Protein AF-A0A0S7BKM4-F1 (afdb_monomer_lite)

Sequence (472 aa):
MKNPSSGETRRILIASANPLYGRGLEKLLAKQTGGQRLEIRITTATQTTLDLLEEWKPDLVILDYDDQSIDRTRFLNQFISGERPMQVMLVSLTASGAAVVYDRRALSPDQAQDWLHIPAASAPQPTKAGPRRSENMKHFVIVAGFVAVLTVLVDFTLRRVGLLPIEASTQAVIIDRLFNDHFLMISFLFSLITVFLVYSLIVFRQRGKEKIAGKFFKSSNKLEVAWTILPLAAVIYFSYIGSLSLAETRKVDPQALEVKVTGRQWSWTFEYPEYGITSDTLQLPVDRQVLLKLTSQDVIHSFWVPEFRVKQDLLPGENLVKELRITPTVIGTYKVRCAELCGTLHAYMESPVVVVSQADFQAWVDEQVKLLNADPVTRGKELVKQNGCTACHSVDGSRLVGPTWKGLFDSQRVLTDGTTVTADEVYLKNSILKPNVQVVEGYPAGVMPQTYLGTLSDKDIADIIAFIKTLQ

pLDDT: mean 86.41, std 15.0, range [33.72, 98.81]

InterPro domains:
  IPR001505 Copper centre Cu(A) [PS00078] (299-349)
  IPR002429 Cytochrome c oxidase subunit II-like C-terminal [PF00116] (281-355)
  IPR002429 Cytochrome c oxidase subunit II-like C-terminal [PS50857] (254-367)
  IPR008972 Cupredoxin [G3DSA:2.60.40.420] (251-372)
  IPR008972 Cupredoxin [SSF49503] (251-412)
  IPR009056 Cytochrome c-like domain [PF00034] (377-471)
  IPR009056 Cytochrome c-like domain [PS51007] (375-472)
  IPR011006 CheY-like superfamily [SSF52172] (6-99)
  IPR011759 Cytochrome C oxidase subunit II, transmembrane domain [PF02790] (167-237)
  IPR011759 Cytochrome C oxidase subunit II, transmembrane domain [PS50999] (157-253)
  IPR014222 Cytochrome c oxidase, subunit II [TIGR02866] (175-365)
  IPR036257 Cytochrome C oxidase subunit II, transmembrane domain superfamily [G3DSA:1.10.287.90] (165-248)
  IPR036257 Cytochrome C oxidase subunit II, transmembrane domain superfamily [SSF81464] (167-243)
  IPR036909 Cytochrome c-like domain superfamily [G3DSA:1.10.760.10] (374-471)
  IPR036909 Cytochrome c-like domain superfamily [SSF46626] (377-471)
  IPR045187 Cytochrome c/quinol oxidase subunit II [PTHR22888] (165-370)

Secondary structure (DSSP, 8-state):
-PPPPTTPPEEEEEE-S-HHHHHHHHHHHHH--SS--EEEEEE-SHHHHHHHHHHT--SEEEEETT-SSS-HHHHHHHHHH--S--EEEEE-SSS-S-PEEEETTT--TTTTTSGGG--GGGSPPP-----THHHHHHHHHHHHHHHHHHHHHHHHHHHHHT-S----BHHHHHHHHHHHHHHHHHHHHHHHHHHHHHHHHHHS---SSS-PPPPP----HHHHHHHHHHHHHHHHHHHHHHHHHHHHHTPPPTTPEEEEEEEETTEEEEEETTTTEEESSEEEETTS-EEEEEEESSS-EEEE-GGG--EEEE-BSGGG-EEEEE-B-S-EEEEEEE-S--STTGGG-EEEEEEE-HHHHHHHHHHHHHHHTS-HHHHHHHHHHHTTHHHHS-SSS---SS---TT-TT-EEEBTTS-EEE--HHHHHHHHHSTTSSPBTTS-TT-S-STTTTTS-HHHHHHHHHHHHT--

Foldseek 3Di:
DPDDDLPDEAEEEEEALPPCVLVVVVVVVVVPCPRHHYDYYYHDAQVVSLVCCPPVVGQEYEYAQVDPRHPLLVNVVSLQPDDDWHKYWYDYPVDPDDTDIDISVPADPVCSVCVVPDPPVPPDDDDPPPPPVVVVVVVVVVLVVQLVVQLVVQLVCVVVVCPADAQWFPLSVLVVVLVSVVSSVVSNVVSNVVSVVVCCCVVVDDDDDDDDDDDDDDDDVVVVVVVVVVVVVVVVVSVVSVVVSVVVQPDDDPQAQEWEWEADVAAIWIARPVLRFIASEAEAEAQGKHKYFAAYCDAKWKWDFRSQVDIDIHHHDPVGTDIGITHTHDFDKTKIATPDPDDDCNRVRIGIYGYDHPVVSVVVSVVRSVQVVDDLQSLLVVLCVRVVVCQAEPLPQDHGLAGHLAVQAQDWFQFPVRDIDGSHLVVQVCCQQPVQPGHGPPHDHPPDDNSCNVVADPSNSSSNVVNSVVSD

Radius of gyration: 44.6 Å; chains: 1; bounding box: 109×52×101 Å

Structure (mmCIF, N/CA/C/O backbone):
data_AF-A0A0S7BKM4-F1
#
_entry.id   AF-A0A0S7BKM4-F1
#
loop_
_atom_site.group_PDB
_atom_site.id
_atom_site.type_symbol
_atom_site.label_atom_id
_atom_site.label_alt_id
_atom_site.label_comp_id
_atom_site.label_asym_id
_atom_site.label_entity_id
_atom_site.label_seq_id
_atom_site.pdbx_PDB_ins_code
_atom_site.Cartn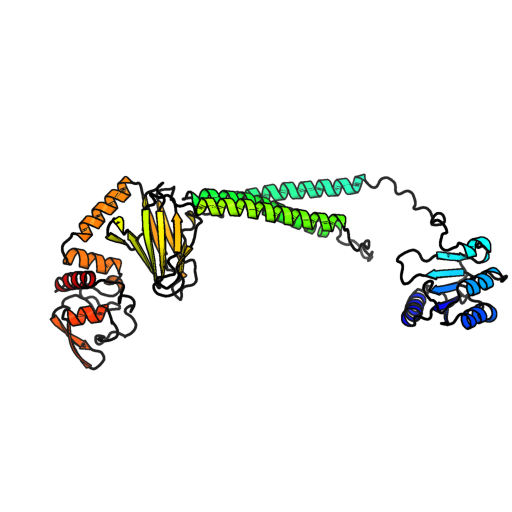_x
_atom_site.Cartn_y
_atom_site.Cartn_z
_atom_site.occupancy
_atom_site.B_iso_or_equiv
_atom_site.auth_seq_id
_atom_site.auth_comp_id
_atom_site.auth_asym_id
_atom_site.auth_atom_id
_atom_site.pdbx_PDB_model_num
ATOM 1 N N . MET A 1 1 ? 65.048 2.521 -51.883 1.00 39.75 1 MET A N 1
ATOM 2 C CA . MET A 1 1 ? 66.253 2.525 -51.023 1.00 39.75 1 MET A CA 1
ATOM 3 C C . MET A 1 1 ? 66.528 1.094 -50.579 1.00 39.75 1 MET A C 1
ATOM 5 O O . MET A 1 1 ? 65.582 0.422 -50.191 1.00 39.75 1 MET A O 1
ATOM 9 N N . LYS A 1 2 ? 67.771 0.606 -50.698 1.00 35.66 2 LYS A N 1
ATOM 10 C CA . LYS A 1 2 ? 68.195 -0.674 -50.099 1.00 35.66 2 LYS A CA 1
ATOM 11 C C . LYS A 1 2 ? 68.019 -0.575 -48.577 1.00 35.66 2 LYS A C 1
ATOM 13 O O . LYS A 1 2 ? 68.395 0.449 -48.013 1.00 35.66 2 LYS A O 1
ATOM 18 N N . ASN A 1 3 ? 67.459 -1.601 -47.931 1.00 36.47 3 ASN A N 1
ATOM 19 C CA . ASN A 1 3 ? 67.502 -1.712 -46.469 1.00 36.47 3 ASN A CA 1
ATOM 20 C C . ASN A 1 3 ? 68.974 -1.654 -46.020 1.00 36.47 3 ASN A C 1
ATOM 22 O O . ASN A 1 3 ? 69.780 -2.393 -46.595 1.00 36.47 3 ASN A O 1
ATOM 26 N N . PRO A 1 4 ? 69.345 -0.795 -45.054 1.00 41.91 4 PRO A N 1
ATOM 27 C CA . PRO A 1 4 ? 70.718 -0.735 -44.572 1.00 41.91 4 PRO A CA 1
ATOM 28 C C . PRO A 1 4 ? 71.094 -2.076 -43.933 1.00 41.91 4 PRO A C 1
ATOM 30 O O . PRO A 1 4 ? 70.310 -2.680 -43.197 1.00 41.91 4 PRO A O 1
ATOM 33 N N . SER A 1 5 ? 72.283 -2.564 -44.282 1.00 44.03 5 SER A N 1
ATOM 34 C CA . SER A 1 5 ? 72.851 -3.829 -43.823 1.00 44.03 5 SER A CA 1
ATOM 35 C C . SER A 1 5 ? 72.934 -3.887 -42.298 1.00 44.03 5 SER A C 1
ATOM 37 O O . SER A 1 5 ? 73.299 -2.909 -41.646 1.00 44.03 5 SER A O 1
ATOM 39 N N . SER A 1 6 ? 72.622 -5.052 -41.726 1.00 51.69 6 SER A N 1
ATOM 40 C CA . SER A 1 6 ? 72.753 -5.343 -40.297 1.00 51.69 6 SER A CA 1
ATOM 41 C C . SER A 1 6 ? 74.207 -5.154 -39.842 1.00 51.69 6 SER A C 1
ATOM 43 O O . SER A 1 6 ? 75.040 -6.036 -40.045 1.00 51.69 6 SER A O 1
ATOM 45 N N . GLY A 1 7 ? 74.513 -3.988 -39.269 1.00 53.69 7 GLY A N 1
ATOM 46 C CA . GLY A 1 7 ? 75.845 -3.646 -38.764 1.00 53.69 7 GLY A CA 1
ATOM 47 C C . GLY A 1 7 ? 76.115 -2.148 -38.581 1.00 53.69 7 GLY A C 1
ATOM 48 O O . GLY A 1 7 ? 76.981 -1.799 -37.785 1.00 53.69 7 GLY A O 1
ATOM 49 N N . GLU A 1 8 ? 75.380 -1.257 -39.256 1.00 61.75 8 GLU A N 1
ATOM 50 C CA . GLU A 1 8 ? 75.600 0.195 -39.136 1.00 61.75 8 GLU A CA 1
ATOM 51 C C . GLU A 1 8 ? 74.948 0.786 -37.872 1.00 61.75 8 GLU A C 1
ATOM 53 O O . GLU A 1 8 ? 73.759 0.579 -37.607 1.00 61.75 8 GLU A O 1
ATOM 58 N N . THR A 1 9 ? 75.737 1.527 -37.083 1.00 76.31 9 THR A N 1
ATOM 59 C CA . THR A 1 9 ? 75.249 2.312 -35.940 1.00 76.31 9 THR A CA 1
ATOM 60 C C . THR A 1 9 ? 74.501 3.535 -36.454 1.00 76.31 9 THR A C 1
ATOM 62 O O . THR A 1 9 ? 75.091 4.366 -37.142 1.00 76.31 9 THR A O 1
ATOM 65 N N . ARG A 1 10 ? 73.224 3.672 -36.093 1.00 82.69 10 ARG A N 1
ATOM 66 C CA . ARG A 1 10 ? 72.404 4.830 -36.464 1.00 82.69 10 ARG A CA 1
ATOM 67 C C . ARG A 1 10 ? 72.435 5.873 -35.350 1.00 82.69 10 ARG A C 1
ATOM 69 O O . ARG A 1 10 ? 72.098 5.570 -34.204 1.00 82.69 10 ARG A O 1
ATOM 76 N N . ARG A 1 11 ? 72.824 7.100 -35.685 1.00 88.69 11 ARG A N 1
ATOM 77 C CA . ARG A 1 11 ? 72.917 8.235 -34.758 1.00 88.69 11 ARG A CA 1
ATOM 78 C C . ARG A 1 11 ? 71.620 9.031 -34.769 1.00 88.69 11 ARG A C 1
ATOM 80 O O . ARG A 1 11 ? 71.180 9.485 -35.826 1.00 88.69 11 ARG A O 1
ATOM 87 N N . ILE A 1 12 ? 71.014 9.205 -33.599 1.00 88.50 12 ILE A N 1
ATOM 88 C CA . ILE A 1 12 ? 69.767 9.952 -33.420 1.00 88.50 12 ILE A CA 1
ATOM 89 C C . ILE A 1 12 ? 70.010 11.121 -32.466 1.00 88.50 12 ILE A C 1
ATOM 91 O O . ILE A 1 12 ? 70.413 10.925 -31.320 1.00 88.50 12 ILE A O 1
ATOM 95 N N . LEU A 1 13 ? 69.738 12.339 -32.925 1.00 90.12 13 LEU A N 1
ATOM 96 C CA . LEU A 1 13 ? 69.769 13.541 -32.094 1.00 90.12 13 LEU A CA 1
ATOM 97 C C . LEU A 1 13 ? 68.341 13.920 -31.699 1.00 90.12 13 LEU A C 1
ATOM 99 O O . LEU A 1 13 ? 67.496 14.092 -32.568 1.00 90.12 13 LEU A O 1
ATOM 103 N N . ILE A 1 14 ? 68.058 14.070 -30.409 1.00 89.88 14 ILE A N 1
ATOM 104 C CA . ILE A 1 14 ? 66.770 14.556 -29.906 1.00 89.88 14 ILE A CA 1
ATOM 105 C C . ILE A 1 14 ? 66.979 15.974 -29.387 1.00 89.88 14 ILE A C 1
ATOM 107 O O . ILE A 1 14 ? 67.756 16.185 -28.459 1.00 89.88 14 ILE A O 1
ATOM 111 N N . ALA A 1 15 ? 66.290 16.944 -29.972 1.00 88.56 15 ALA A N 1
ATOM 112 C CA . ALA A 1 15 ? 66.383 18.341 -29.583 1.00 88.56 15 ALA A CA 1
ATOM 113 C C . ALA A 1 15 ? 65.083 18.755 -28.880 1.00 88.56 15 ALA A C 1
ATOM 115 O O . ALA A 1 15 ? 64.031 18.833 -29.510 1.00 88.56 15 ALA A O 1
ATOM 116 N N . SER A 1 16 ? 65.156 18.917 -27.556 1.00 85.88 16 SER A N 1
ATOM 117 C CA . SER A 1 16 ? 64.032 19.244 -26.675 1.00 85.88 16 SER A CA 1
ATOM 118 C C . SER A 1 16 ? 64.532 19.653 -25.288 1.00 85.88 16 SER A C 1
ATOM 120 O O . SER A 1 16 ? 65.168 18.855 -24.599 1.00 85.88 16 SER A O 1
ATOM 122 N N . ALA A 1 17 ? 64.152 20.833 -24.813 1.00 83.12 17 ALA A N 1
ATOM 123 C CA . ALA A 1 17 ? 64.322 21.289 -23.440 1.00 83.12 17 ALA A CA 1
ATOM 124 C C . ALA A 1 17 ? 63.366 20.610 -22.453 1.00 83.12 17 ALA A C 1
ATOM 126 O O . ALA A 1 17 ? 63.614 20.661 -21.249 1.00 83.12 17 ALA A O 1
ATOM 127 N N . ASN A 1 18 ? 62.315 19.924 -22.923 1.00 82.94 18 ASN A N 1
ATOM 128 C CA . ASN A 1 18 ? 61.450 19.127 -22.058 1.00 82.94 18 ASN A CA 1
ATOM 129 C C . ASN A 1 18 ? 62.175 17.841 -21.590 1.00 82.94 18 ASN A C 1
ATOM 131 O O . ASN A 1 18 ? 62.398 16.923 -22.392 1.00 82.94 18 ASN A O 1
ATOM 135 N N . PRO A 1 19 ? 62.513 17.717 -20.289 1.00 76.31 19 PRO A N 1
ATOM 136 C CA . PRO A 1 19 ? 63.356 16.630 -19.791 1.00 76.31 19 PRO A CA 1
ATOM 137 C C . PRO A 1 19 ? 62.637 15.275 -19.756 1.00 76.31 19 PRO A C 1
ATOM 139 O O . PRO A 1 19 ? 63.287 14.226 -19.785 1.00 76.31 19 PRO A O 1
ATOM 142 N N . LEU A 1 20 ? 61.302 15.272 -19.682 1.00 81.31 20 LEU A N 1
ATOM 143 C CA . LEU A 1 20 ? 60.502 14.046 -19.670 1.00 81.31 20 LEU A CA 1
ATOM 144 C C . LEU A 1 20 ? 60.293 13.506 -21.083 1.00 81.31 20 LEU A C 1
ATOM 146 O O . LEU A 1 20 ? 60.338 12.290 -21.281 1.00 81.31 20 LEU A O 1
ATOM 150 N N . TYR A 1 21 ? 60.118 14.397 -22.060 1.00 82.25 21 TYR A N 1
ATOM 151 C CA . TYR A 1 21 ? 59.929 14.016 -23.455 1.00 82.25 21 TYR A CA 1
ATOM 152 C C . TYR A 1 21 ? 61.171 13.326 -24.030 1.00 82.25 21 TYR A C 1
ATOM 154 O O . TYR A 1 21 ? 61.076 12.187 -24.491 1.00 82.25 21 TYR A O 1
ATOM 162 N N . GLY A 1 22 ? 62.350 13.948 -23.902 1.00 79.94 22 GLY A N 1
ATOM 163 C CA . GLY A 1 22 ? 63.601 13.378 -24.415 1.00 79.94 22 GLY A CA 1
ATOM 164 C C . GLY A 1 22 ? 63.906 11.992 -23.834 1.00 79.94 22 GLY A C 1
ATOM 165 O O . GLY A 1 22 ? 64.148 11.043 -24.580 1.00 79.94 22 GLY A O 1
ATOM 166 N N . ARG A 1 23 ? 63.790 11.835 -22.507 1.00 82.00 23 ARG A N 1
ATOM 167 C CA . ARG A 1 23 ? 64.001 10.542 -21.824 1.00 82.00 23 ARG A CA 1
ATOM 168 C C . ARG A 1 23 ? 62.948 9.494 -22.192 1.00 82.00 23 ARG A C 1
ATOM 170 O O . ARG A 1 23 ? 63.247 8.301 -22.233 1.00 82.00 23 ARG A O 1
ATOM 177 N N . GLY A 1 24 ? 61.701 9.913 -22.410 1.00 82.00 24 GLY A N 1
ATOM 178 C CA . GLY A 1 24 ? 60.623 9.025 -22.846 1.00 82.00 24 GLY A CA 1
ATOM 179 C C . GLY A 1 24 ? 60.883 8.465 -24.243 1.00 82.00 24 GLY A C 1
ATOM 180 O O . GLY A 1 24 ? 60.753 7.258 -24.461 1.00 82.00 24 GLY A O 1
ATOM 181 N N . LEU A 1 25 ? 61.314 9.330 -25.161 1.00 81.00 25 LEU A N 1
ATOM 182 C CA . LEU A 1 25 ? 61.625 8.965 -26.537 1.00 81.00 25 LEU A CA 1
ATOM 183 C C . LEU A 1 25 ? 62.875 8.080 -26.628 1.00 81.00 25 LEU A C 1
ATOM 185 O O . LEU A 1 25 ? 62.854 7.070 -27.326 1.00 81.00 25 LEU A O 1
ATOM 189 N N . GLU A 1 26 ? 63.924 8.395 -25.866 1.00 82.12 26 GLU A N 1
ATOM 190 C CA . GLU A 1 26 ? 65.129 7.565 -25.746 1.00 82.12 26 GLU A CA 1
ATOM 191 C C . GLU A 1 26 ? 64.778 6.129 -25.323 1.00 82.12 26 GLU A C 1
ATOM 193 O O . GLU A 1 26 ? 65.172 5.166 -25.983 1.00 82.12 26 GLU A O 1
ATOM 198 N N . LYS A 1 27 ? 63.949 5.969 -24.280 1.00 82.62 27 LYS A N 1
ATOM 199 C CA . LYS A 1 27 ? 63.476 4.650 -23.822 1.00 82.62 27 LYS A CA 1
ATOM 200 C C . LYS A 1 27 ? 62.637 3.918 -24.870 1.00 82.62 27 LYS A C 1
ATOM 202 O O . LYS A 1 27 ? 62.689 2.689 -24.934 1.00 82.62 27 LYS A O 1
ATOM 207 N N . LEU A 1 28 ? 61.833 4.641 -25.648 1.00 81.00 28 LEU A N 1
ATOM 208 C CA . LEU A 1 28 ? 61.002 4.061 -26.704 1.00 81.00 28 LEU A CA 1
ATOM 209 C C . LEU A 1 28 ? 61.872 3.554 -27.859 1.00 81.00 28 LEU A C 1
ATOM 211 O O . LEU A 1 28 ? 61.724 2.404 -28.273 1.00 81.00 28 LEU A O 1
ATOM 215 N N . LEU A 1 29 ? 62.815 4.375 -28.321 1.00 77.31 29 LEU A N 1
ATOM 216 C CA . LEU A 1 29 ? 63.748 4.032 -29.394 1.00 77.31 29 LEU A CA 1
ATOM 217 C C . LEU A 1 29 ? 64.666 2.873 -28.990 1.00 77.31 29 LEU A C 1
ATOM 219 O O . LEU A 1 29 ? 64.857 1.945 -29.773 1.00 77.31 29 LEU A O 1
ATOM 223 N N . ALA A 1 30 ? 65.142 2.856 -27.742 1.00 71.31 30 ALA A N 1
ATOM 224 C CA . ALA A 1 30 ? 65.953 1.764 -27.206 1.00 71.31 30 ALA A CA 1
ATOM 225 C C . ALA A 1 30 ? 65.215 0.411 -27.169 1.00 71.31 30 ALA A C 1
ATOM 227 O O . ALA A 1 30 ? 65.860 -0.632 -27.234 1.00 71.31 30 ALA A O 1
ATOM 228 N N . LYS A 1 31 ? 63.875 0.404 -27.086 1.00 71.25 31 LYS A N 1
ATOM 229 C CA . LYS A 1 31 ? 63.052 -0.821 -27.120 1.00 71.25 31 LYS A CA 1
ATOM 230 C C . LYS A 1 31 ? 62.735 -1.319 -28.534 1.00 71.25 31 LYS A C 1
ATOM 232 O O . LYS A 1 31 ? 62.345 -2.475 -28.677 1.00 71.25 31 LYS A O 1
ATOM 237 N N . GLN A 1 32 ? 62.856 -0.475 -29.561 1.00 64.25 32 GLN A N 1
ATOM 238 C CA . GLN A 1 32 ? 62.496 -0.805 -30.950 1.00 64.25 32 GLN A CA 1
ATOM 239 C C . GLN A 1 32 ? 63.673 -1.297 -31.808 1.00 64.25 32 GLN A C 1
ATOM 241 O O . GLN A 1 32 ? 63.543 -1.457 -33.022 1.00 64.25 32 GLN A O 1
ATOM 246 N N . THR A 1 33 ? 64.821 -1.577 -31.203 1.00 61.06 33 THR A N 1
ATOM 247 C CA . THR A 1 33 ? 66.029 -2.024 -31.897 1.00 61.06 33 THR A CA 1
ATOM 248 C C . THR A 1 33 ? 65.926 -3.487 -32.322 1.00 61.06 33 THR A C 1
ATOM 250 O O . THR A 1 33 ? 66.450 -4.393 -31.682 1.00 61.06 33 THR A O 1
ATOM 253 N N . GLY A 1 34 ? 65.275 -3.729 -33.461 1.00 55.38 34 GLY A N 1
ATOM 254 C CA . GLY A 1 34 ? 65.295 -5.003 -34.191 1.00 55.38 34 GLY A CA 1
ATOM 255 C C . GLY A 1 34 ? 66.678 -5.342 -34.771 1.00 55.38 34 GLY A C 1
ATOM 256 O O . GLY A 1 34 ? 66.805 -5.544 -35.973 1.00 55.38 34 GLY A O 1
ATOM 257 N N . GLY A 1 35 ? 67.725 -5.346 -33.937 1.00 57.84 35 GLY A N 1
ATOM 258 C CA . GLY A 1 35 ? 69.108 -5.680 -34.297 1.00 57.84 35 GLY A CA 1
ATOM 259 C C . GLY A 1 35 ? 70.012 -4.511 -34.726 1.00 57.84 35 GLY A C 1
ATOM 260 O O . GLY A 1 35 ? 71.189 -4.745 -34.989 1.00 57.84 35 GLY A O 1
ATOM 261 N N . GLN A 1 36 ? 69.520 -3.265 -34.782 1.00 65.56 36 GLN A N 1
ATOM 262 C CA . GLN A 1 36 ? 70.338 -2.069 -35.072 1.00 65.56 36 GLN A CA 1
ATOM 263 C C . GLN A 1 36 ? 70.927 -1.449 -33.793 1.00 65.56 36 GLN A C 1
ATOM 265 O O . GLN A 1 36 ? 70.220 -1.302 -32.797 1.00 65.56 36 GLN A O 1
ATOM 270 N N . ARG A 1 37 ? 72.206 -1.040 -33.821 1.00 75.25 37 ARG A N 1
ATOM 271 C CA . ARG A 1 37 ? 72.818 -0.242 -32.741 1.00 75.25 37 ARG A CA 1
ATOM 272 C C . ARG A 1 37 ? 72.410 1.223 -32.905 1.00 75.25 37 ARG A C 1
ATOM 274 O O . ARG A 1 37 ? 72.648 1.802 -33.961 1.00 75.25 37 ARG A O 1
ATOM 281 N N . LEU A 1 38 ? 71.804 1.809 -31.874 1.00 83.19 38 LEU A N 1
ATOM 282 C CA . LEU A 1 38 ? 71.436 3.227 -31.846 1.00 83.19 38 LEU A CA 1
ATOM 283 C C . LEU A 1 38 ? 72.367 3.982 -30.901 1.00 83.19 38 LEU A C 1
ATOM 285 O O . LEU A 1 38 ? 72.554 3.560 -29.762 1.00 83.19 38 LEU A O 1
ATOM 289 N N . GLU A 1 39 ? 72.908 5.107 -31.357 1.00 87.12 39 GLU A N 1
ATOM 290 C CA . GLU A 1 39 ? 73.565 6.091 -30.494 1.00 87.12 39 GLU A CA 1
ATOM 291 C C . GLU A 1 39 ? 72.640 7.307 -30.404 1.00 87.12 39 GLU A C 1
ATOM 293 O O . GLU A 1 39 ? 72.309 7.905 -31.429 1.00 87.12 39 GLU A O 1
ATOM 298 N N . ILE A 1 40 ? 72.169 7.638 -29.199 1.00 87.81 40 ILE A N 1
ATOM 299 C CA . ILE A 1 40 ? 71.181 8.700 -28.978 1.00 87.81 40 ILE A CA 1
ATOM 300 C C . ILE A 1 40 ? 71.830 9.821 -28.169 1.00 87.81 40 ILE A C 1
ATOM 302 O O . ILE A 1 40 ? 72.439 9.563 -27.132 1.00 87.81 40 ILE A O 1
ATOM 306 N N . ARG A 1 41 ? 71.684 11.068 -28.624 1.00 90.81 41 ARG A N 1
ATOM 307 C CA . ARG A 1 41 ? 72.066 12.265 -27.860 1.00 90.81 41 ARG A CA 1
ATOM 308 C C . ARG A 1 41 ? 70.870 13.186 -27.704 1.00 90.81 41 ARG A C 1
ATOM 310 O O . ARG A 1 41 ? 70.071 13.309 -28.627 1.00 90.81 41 ARG A O 1
ATOM 317 N N . ILE A 1 42 ? 70.762 13.833 -26.546 1.00 88.88 42 ILE A N 1
ATOM 318 C CA . ILE A 1 42 ? 69.692 14.787 -26.243 1.00 88.88 42 ILE A CA 1
ATOM 319 C C . ILE A 1 42 ? 70.314 16.164 -26.017 1.00 88.88 42 ILE A C 1
ATOM 321 O O . ILE A 1 42 ? 71.293 16.289 -25.284 1.00 88.88 42 ILE A O 1
ATOM 325 N N . THR A 1 43 ? 69.742 17.187 -26.638 1.00 89.00 43 THR A N 1
ATOM 326 C CA . THR A 1 43 ? 70.162 18.588 -26.532 1.00 89.00 43 THR A CA 1
ATOM 327 C C . THR A 1 43 ? 68.963 19.464 -26.187 1.00 89.00 43 THR A C 1
ATOM 329 O O . THR A 1 43 ? 67.843 19.192 -26.612 1.00 89.00 43 THR A O 1
ATOM 332 N N . THR A 1 44 ? 69.196 20.509 -25.397 1.00 86.19 44 THR A N 1
ATOM 333 C CA . THR A 1 44 ? 68.158 21.424 -24.894 1.00 86.19 44 THR A CA 1
ATOM 334 C C . THR A 1 44 ? 68.321 22.856 -25.412 1.00 86.19 44 THR A C 1
ATOM 336 O O . THR A 1 44 ? 67.469 23.703 -25.146 1.00 86.19 44 THR A O 1
ATOM 339 N N . ALA A 1 45 ? 69.412 23.138 -26.137 1.00 85.62 45 ALA A N 1
ATOM 340 C CA . ALA A 1 45 ? 69.777 24.473 -26.600 1.00 85.62 45 ALA A CA 1
ATOM 341 C C . ALA A 1 45 ? 70.087 24.489 -28.102 1.00 85.62 45 ALA A C 1
ATOM 343 O O . ALA A 1 45 ? 70.717 23.572 -28.637 1.00 85.62 45 ALA A O 1
ATOM 344 N N . THR A 1 46 ? 69.690 25.569 -28.780 1.00 83.31 46 THR A N 1
ATOM 345 C CA . THR A 1 46 ? 69.876 25.739 -30.234 1.00 83.31 46 THR A CA 1
ATOM 346 C C . THR A 1 46 ? 71.328 25.556 -30.668 1.00 83.31 46 THR A C 1
ATOM 348 O O . THR A 1 46 ? 71.597 24.756 -31.557 1.00 83.31 46 THR A O 1
ATOM 351 N N . GLN A 1 47 ? 72.269 26.272 -30.042 1.00 86.38 47 GLN A N 1
ATOM 352 C CA . GLN A 1 47 ? 73.667 26.282 -30.481 1.00 86.38 47 GLN A CA 1
ATOM 353 C C . GLN A 1 47 ? 74.291 24.887 -30.383 1.00 86.38 47 GLN A C 1
ATOM 355 O O . GLN A 1 47 ? 74.771 24.366 -31.379 1.00 86.38 47 GLN A O 1
ATOM 360 N N . THR A 1 48 ? 74.141 24.222 -29.235 1.00 86.81 48 THR A N 1
ATOM 361 C CA . THR A 1 48 ? 74.620 22.848 -29.027 1.00 86.81 48 THR A CA 1
ATOM 362 C C . THR A 1 48 ? 73.999 21.858 -30.011 1.00 86.81 48 THR A C 1
ATOM 364 O O . THR A 1 48 ? 74.654 20.915 -30.450 1.00 86.81 48 THR A O 1
ATOM 367 N N . THR A 1 49 ? 72.732 22.068 -30.379 1.00 86.25 49 THR A N 1
ATOM 368 C CA . THR A 1 49 ? 72.064 21.251 -31.396 1.00 86.25 49 THR A CA 1
ATOM 369 C C . THR A 1 49 ? 72.749 21.412 -32.747 1.00 86.25 49 THR A C 1
ATOM 371 O O . THR A 1 49 ? 73.079 20.405 -33.363 1.00 86.25 49 THR A O 1
ATOM 374 N N . LEU A 1 50 ? 72.992 22.653 -33.177 1.00 86.00 50 LEU A N 1
ATOM 375 C CA . LEU A 1 50 ? 73.649 22.971 -34.446 1.00 86.00 50 LEU A CA 1
ATOM 376 C C . LEU A 1 50 ? 75.087 22.446 -34.503 1.00 86.00 50 LEU A C 1
ATOM 378 O O . LEU A 1 50 ? 75.451 21.808 -35.488 1.00 86.00 50 LEU A O 1
ATOM 382 N N . ASP A 1 51 ? 75.858 22.623 -33.430 1.00 87.94 51 ASP A N 1
ATOM 383 C CA . ASP A 1 51 ? 77.236 22.128 -33.336 1.00 87.94 51 ASP A CA 1
ATOM 384 C C . ASP A 1 51 ? 77.267 20.594 -33.513 1.00 87.94 51 ASP A C 1
ATOM 386 O O . ASP A 1 51 ? 78.040 20.047 -34.301 1.00 87.94 51 ASP A O 1
ATOM 390 N N . LEU A 1 52 ? 76.332 19.876 -32.874 1.00 87.75 52 LEU A N 1
ATOM 391 C CA . LEU A 1 52 ? 76.202 18.422 -33.021 1.00 87.75 52 LEU A CA 1
ATOM 392 C C . LEU A 1 52 ? 75.742 17.983 -34.421 1.00 87.75 52 LEU A C 1
ATOM 394 O O . LEU A 1 52 ? 76.089 16.874 -34.841 1.00 87.75 52 LEU A O 1
ATOM 398 N N . LEU A 1 53 ? 74.994 18.809 -35.163 1.00 84.19 53 LEU A N 1
ATOM 399 C CA . LEU A 1 53 ? 74.659 18.498 -36.560 1.00 84.19 53 LEU A CA 1
ATOM 400 C C . LEU A 1 53 ? 75.917 18.423 -37.430 1.00 84.19 53 LEU A C 1
ATOM 402 O O . LEU A 1 53 ? 76.000 17.566 -38.315 1.00 84.19 53 LEU A O 1
ATOM 406 N N . GLU A 1 54 ? 76.888 19.297 -37.174 1.00 81.56 54 GLU A N 1
ATOM 407 C CA . GLU A 1 54 ? 78.119 19.407 -37.957 1.00 81.56 54 GLU A CA 1
ATOM 408 C C . GLU A 1 54 ? 79.197 18.429 -37.495 1.00 81.56 54 GLU A C 1
ATOM 410 O O . GLU A 1 54 ? 79.805 17.739 -38.319 1.00 81.56 54 GLU A O 1
ATOM 415 N N . GLU A 1 55 ? 79.408 18.331 -36.184 1.00 86.81 55 GLU A N 1
ATOM 416 C CA . GLU A 1 55 ? 80.473 17.522 -35.594 1.00 86.81 55 GLU A CA 1
ATOM 417 C C . GLU A 1 55 ? 80.084 16.045 -35.513 1.00 86.81 55 GLU A C 1
ATOM 419 O O . GLU A 1 55 ? 80.818 15.162 -35.969 1.00 86.81 55 GLU A O 1
ATOM 424 N N . TRP A 1 56 ? 78.903 15.764 -34.955 1.00 87.88 56 TRP A N 1
ATOM 425 C CA . TRP A 1 56 ? 78.464 14.401 -34.656 1.00 87.88 56 TRP A CA 1
ATOM 426 C C . TRP A 1 56 ? 77.667 13.763 -35.795 1.00 87.88 56 TRP A C 1
ATOM 428 O O . TRP A 1 56 ? 77.632 12.535 -35.891 1.00 87.88 56 TRP A O 1
ATOM 438 N N . LYS A 1 57 ? 77.120 14.573 -36.710 1.00 84.88 57 LYS A N 1
ATOM 439 C CA . LYS A 1 57 ? 76.525 14.155 -37.993 1.00 84.88 57 LYS A CA 1
ATOM 440 C C . LYS A 1 57 ? 75.451 13.064 -37.831 1.00 84.88 57 LYS A C 1
ATOM 442 O O . LYS A 1 57 ? 75.660 11.943 -38.303 1.00 84.88 57 LYS A O 1
ATOM 447 N N . PRO A 1 58 ? 74.329 13.363 -37.151 1.00 86.81 58 PRO A N 1
ATOM 448 C CA . PRO A 1 58 ? 73.252 12.404 -36.926 1.00 86.81 58 PRO A CA 1
ATOM 449 C C . PRO A 1 58 ? 72.550 11.995 -38.228 1.00 86.81 58 PRO A C 1
ATOM 451 O O . PRO A 1 58 ? 72.471 12.773 -39.177 1.00 86.81 58 PRO A O 1
ATOM 454 N N . ASP A 1 59 ? 71.992 10.785 -38.249 1.00 83.75 59 ASP A N 1
ATOM 455 C CA . ASP A 1 59 ? 71.204 10.267 -39.376 1.00 83.75 59 ASP A CA 1
ATOM 456 C C . ASP A 1 59 ? 69.731 10.700 -39.280 1.00 83.75 59 ASP A C 1
ATOM 458 O O . ASP A 1 59 ? 69.046 10.865 -40.292 1.00 83.75 59 ASP A O 1
ATOM 462 N N . LEU A 1 60 ? 69.241 10.883 -38.049 1.00 84.00 60 LEU A N 1
ATOM 463 C CA . LEU A 1 60 ? 67.902 11.373 -37.734 1.00 84.00 60 LEU A CA 1
ATOM 464 C C . LEU A 1 60 ? 67.974 12.411 -36.613 1.00 84.00 60 LEU A C 1
ATOM 466 O O . LEU A 1 60 ? 68.588 12.167 -35.575 1.00 84.00 60 LEU A O 1
ATOM 470 N N . VAL A 1 61 ? 67.283 13.529 -36.792 1.00 87.62 61 VAL A N 1
ATOM 471 C CA . VAL A 1 61 ? 67.055 14.525 -35.748 1.00 87.62 61 VAL A CA 1
ATOM 472 C C . VAL A 1 61 ? 65.574 14.541 -35.408 1.00 87.62 61 VAL A C 1
ATOM 474 O O . VAL A 1 61 ? 64.745 14.645 -36.304 1.00 87.62 61 VAL A O 1
ATOM 477 N N . ILE A 1 62 ? 65.226 14.429 -34.133 1.00 86.75 62 ILE A N 1
ATOM 478 C CA . ILE A 1 62 ? 63.850 14.536 -33.652 1.00 86.75 62 ILE A CA 1
ATOM 479 C C . ILE A 1 62 ? 63.752 15.834 -32.868 1.00 86.75 62 ILE A C 1
ATOM 481 O O . ILE A 1 62 ? 64.351 15.961 -31.802 1.00 86.75 62 ILE A O 1
ATOM 485 N N . LEU A 1 63 ? 63.030 16.798 -33.422 1.00 85.69 63 LEU A N 1
ATOM 486 C CA . LEU A 1 63 ? 62.892 18.133 -32.863 1.00 85.69 63 LEU A CA 1
ATOM 487 C C . LEU A 1 63 ? 61.511 18.267 -32.218 1.00 85.69 63 LEU A C 1
ATOM 489 O O . LEU A 1 63 ? 60.493 18.031 -32.877 1.00 85.69 63 LEU A O 1
ATOM 493 N N . ASP A 1 64 ? 61.491 18.637 -30.936 1.00 84.50 64 ASP A N 1
ATOM 494 C CA . ASP A 1 64 ? 60.278 19.125 -30.282 1.00 84.50 64 ASP A CA 1
ATOM 495 C C . ASP A 1 64 ? 59.893 20.451 -30.932 1.00 84.50 64 ASP A C 1
ATOM 497 O O . ASP A 1 64 ? 60.565 21.474 -30.794 1.00 84.50 64 ASP A O 1
ATOM 501 N N . TYR A 1 65 ? 58.822 20.386 -31.711 1.00 73.25 65 TYR A N 1
ATOM 502 C CA . TYR A 1 65 ? 58.315 21.501 -32.473 1.00 73.25 65 TYR A CA 1
ATOM 503 C C . TYR A 1 65 ? 57.782 22.609 -31.574 1.00 73.25 65 TYR A C 1
ATOM 505 O O . TYR A 1 65 ? 57.832 23.763 -31.975 1.00 73.25 65 TYR A O 1
ATOM 513 N N . ASP A 1 66 ? 57.272 22.300 -30.386 1.00 74.25 66 ASP A N 1
ATOM 514 C CA . ASP A 1 66 ? 56.649 23.316 -29.539 1.00 74.25 66 ASP A CA 1
ATOM 515 C C . ASP A 1 66 ? 57.659 24.030 -28.647 1.00 74.25 66 ASP A C 1
ATOM 517 O O . ASP A 1 66 ? 57.338 25.062 -28.053 1.00 74.25 66 ASP A O 1
ATOM 521 N N . ASP A 1 67 ? 58.893 23.534 -28.606 1.00 80.56 67 ASP A N 1
ATOM 522 C CA . ASP A 1 67 ? 59.953 24.119 -27.812 1.00 80.56 67 ASP A CA 1
ATOM 523 C C . ASP A 1 67 ? 60.334 25.514 -28.329 1.00 80.56 67 ASP A C 1
ATOM 525 O O . ASP A 1 67 ? 60.460 25.762 -29.534 1.00 80.56 67 ASP A O 1
ATOM 529 N N . GLN A 1 68 ? 60.471 26.448 -27.393 1.00 79.75 68 GLN A N 1
ATOM 530 C CA . GLN A 1 68 ? 60.842 27.842 -27.640 1.00 79.75 68 GLN A CA 1
ATOM 531 C C . GLN A 1 68 ? 62.333 28.083 -27.365 1.00 79.75 68 GLN A C 1
ATOM 533 O O . GLN A 1 68 ? 62.863 29.112 -27.775 1.00 79.75 68 GLN A O 1
ATOM 538 N N . SER A 1 69 ? 63.036 27.154 -26.699 1.00 78.56 69 SER A N 1
ATOM 539 C CA . SER A 1 69 ? 64.490 27.259 -26.485 1.00 78.56 69 SER A CA 1
ATOM 540 C C . SER A 1 69 ? 65.308 26.900 -27.734 1.00 78.56 69 SER A C 1
ATOM 542 O O . SER A 1 69 ? 66.523 27.145 -27.790 1.00 78.56 69 SER A O 1
ATOM 544 N N . ILE A 1 70 ? 64.645 26.312 -28.734 1.00 77.88 70 ILE A N 1
ATOM 545 C CA . ILE A 1 70 ? 65.228 25.939 -30.016 1.00 77.88 70 ILE A CA 1
ATOM 546 C C . ILE A 1 70 ? 64.742 26.921 -31.084 1.00 77.88 70 ILE A C 1
ATOM 548 O O . ILE A 1 70 ? 63.576 26.912 -31.475 1.00 77.88 70 ILE A O 1
ATOM 552 N N . ASP A 1 71 ? 65.648 27.767 -31.571 1.00 79.94 71 ASP A N 1
ATOM 553 C CA . ASP A 1 71 ? 65.398 28.688 -32.675 1.00 79.94 71 ASP A CA 1
ATOM 554 C C . ASP A 1 71 ? 65.219 27.883 -33.964 1.00 79.94 71 ASP A C 1
ATOM 556 O O . ASP A 1 71 ? 66.167 27.371 -34.572 1.00 79.94 71 ASP A O 1
ATOM 560 N N . ARG A 1 72 ? 63.953 27.762 -34.353 1.00 74.38 72 ARG A N 1
ATOM 561 C CA . ARG A 1 72 ? 63.483 26.931 -35.461 1.00 74.38 72 ARG A CA 1
ATOM 562 C C . ARG A 1 72 ? 64.016 27.430 -36.793 1.00 74.38 72 ARG A C 1
ATOM 564 O O . ARG A 1 72 ? 64.481 26.633 -37.603 1.00 74.38 72 ARG A O 1
ATOM 571 N N . THR A 1 73 ? 63.986 28.743 -37.003 1.00 71.50 73 THR A N 1
ATOM 572 C CA . THR A 1 73 ? 64.453 29.378 -38.239 1.00 71.50 73 THR A CA 1
ATOM 573 C C . THR A 1 73 ? 65.944 29.139 -38.411 1.00 71.50 73 THR A C 1
ATOM 575 O O . THR A 1 73 ? 66.404 28.743 -39.483 1.00 71.50 73 THR A O 1
ATOM 578 N N . ARG A 1 74 ? 66.706 29.306 -37.328 1.00 77.25 74 ARG A N 1
ATOM 579 C CA . ARG A 1 74 ? 68.148 29.075 -37.344 1.00 77.25 74 ARG A CA 1
ATOM 580 C C . ARG A 1 74 ? 68.498 27.601 -37.548 1.00 77.25 74 ARG A C 1
ATOM 582 O O . ARG A 1 74 ? 69.382 27.303 -38.350 1.00 77.25 74 ARG A O 1
ATOM 589 N N . PHE A 1 75 ? 67.788 26.686 -36.883 1.00 79.56 75 PHE A N 1
ATOM 590 C CA . PHE A 1 75 ? 67.960 25.243 -37.076 1.00 79.56 75 PHE A CA 1
ATOM 591 C C . PHE A 1 75 ? 67.697 24.825 -38.525 1.00 79.56 75 PHE A C 1
ATOM 593 O O . PHE A 1 75 ? 68.505 24.111 -39.115 1.00 79.56 75 PHE A O 1
ATOM 600 N N . LEU A 1 76 ? 66.599 25.295 -39.121 1.00 72.31 76 LEU A N 1
ATOM 601 C CA . LEU A 1 76 ? 66.207 24.917 -40.478 1.00 72.31 76 LEU A CA 1
ATOM 602 C C . LEU A 1 76 ? 67.138 25.486 -41.544 1.00 72.31 76 LEU A C 1
ATOM 604 O O . LEU A 1 76 ? 67.514 24.757 -42.458 1.00 72.31 76 LEU A O 1
ATOM 608 N N . ASN A 1 77 ? 67.578 26.736 -41.404 1.00 74.56 77 ASN A N 1
ATOM 609 C CA . ASN A 1 77 ? 68.556 27.317 -42.324 1.00 74.56 77 ASN A CA 1
ATOM 610 C C . ASN A 1 77 ? 69.855 26.501 -42.341 1.00 74.56 77 ASN A C 1
ATOM 612 O O . ASN A 1 77 ? 70.377 26.198 -43.415 1.00 74.56 77 ASN A O 1
ATOM 616 N N . GLN A 1 78 ? 70.328 26.068 -41.167 1.00 77.31 78 GLN A N 1
ATOM 617 C CA . GLN A 1 78 ? 71.501 25.199 -41.072 1.00 77.31 78 GLN A CA 1
ATOM 618 C C . GLN A 1 78 ? 71.214 23.781 -41.576 1.00 77.31 78 GLN A C 1
ATOM 620 O O . GLN A 1 78 ? 72.061 23.141 -42.202 1.00 77.31 78 GLN A O 1
ATOM 625 N N . PHE A 1 79 ? 70.003 23.272 -41.346 1.00 76.25 79 PHE A N 1
ATOM 626 C CA . PHE A 1 79 ? 69.574 21.995 -41.890 1.00 76.25 79 PHE A CA 1
ATOM 627 C C . PHE A 1 79 ? 69.483 22.024 -43.414 1.00 76.25 79 PHE A C 1
ATOM 629 O O . PHE A 1 79 ? 69.785 21.013 -44.009 1.00 76.25 79 PHE A O 1
ATOM 636 N N . ILE A 1 80 ? 69.170 23.117 -44.097 1.00 71.19 80 ILE A N 1
ATOM 637 C CA . ILE A 1 80 ? 69.095 23.107 -45.572 1.00 71.19 80 ILE A CA 1
ATOM 638 C C . ILE A 1 80 ? 70.471 23.296 -46.210 1.00 71.19 80 ILE A C 1
ATOM 640 O O . ILE A 1 80 ? 70.768 22.672 -47.222 1.00 71.19 80 ILE A O 1
ATOM 644 N N . SER A 1 81 ? 71.332 24.113 -45.601 1.00 70.62 81 SER A N 1
ATOM 645 C CA . SER A 1 81 ? 72.597 24.550 -46.205 1.00 70.62 81 SER A CA 1
ATOM 646 C C . SER A 1 81 ? 73.685 23.474 -46.322 1.00 70.62 81 SER A C 1
ATOM 648 O O . SER A 1 81 ? 74.623 23.638 -47.096 1.00 70.62 81 SER A O 1
ATOM 650 N N . GLY A 1 82 ? 73.606 22.379 -45.566 1.00 69.69 82 GLY A N 1
ATOM 651 C CA . GLY A 1 82 ? 74.639 21.337 -45.570 1.00 69.69 82 GLY A CA 1
ATOM 652 C C . GLY A 1 82 ? 74.448 20.233 -46.617 1.00 69.69 82 GLY A C 1
ATOM 653 O O . GLY A 1 82 ? 73.361 19.953 -47.107 1.00 69.69 82 GLY A O 1
ATOM 654 N N . GLU A 1 83 ? 75.536 19.532 -46.925 1.00 66.00 83 GLU A N 1
ATOM 655 C CA . GLU A 1 83 ? 75.612 18.664 -48.113 1.00 66.00 83 GLU A CA 1
ATOM 656 C C . GLU A 1 83 ? 75.289 17.177 -47.843 1.00 66.00 83 GLU A C 1
ATOM 658 O O . GLU A 1 83 ? 75.208 16.358 -48.763 1.00 66.00 83 GLU A O 1
ATOM 663 N N . ARG A 1 84 ? 75.112 16.781 -46.573 1.00 70.75 84 ARG A N 1
ATOM 664 C CA . ARG A 1 84 ? 74.925 15.369 -46.177 1.00 70.75 84 ARG A CA 1
ATOM 665 C C . ARG A 1 84 ? 73.454 14.970 -46.027 1.00 70.75 84 ARG A C 1
ATOM 667 O O . ARG A 1 84 ? 72.691 15.755 -45.467 1.00 70.75 84 ARG A O 1
ATOM 674 N N . PRO A 1 85 ? 73.072 13.740 -46.436 1.00 69.31 85 PRO A N 1
ATOM 675 C CA . PRO A 1 85 ? 71.721 13.226 -46.226 1.00 69.31 85 PRO A CA 1
ATOM 676 C C . PRO A 1 85 ? 71.440 13.083 -44.728 1.00 69.31 85 PRO A C 1
ATOM 678 O O . PRO A 1 85 ? 72.209 12.448 -44.011 1.00 69.31 85 PRO A O 1
ATOM 681 N N . MET A 1 86 ? 70.347 13.683 -44.274 1.00 78.44 86 MET A N 1
ATOM 682 C CA . MET A 1 86 ? 69.901 13.674 -42.884 1.00 78.44 86 MET A CA 1
ATOM 683 C C . MET A 1 86 ? 68.378 13.802 -42.871 1.00 78.44 86 MET A C 1
ATOM 685 O O . MET A 1 86 ? 67.816 14.543 -43.683 1.00 78.44 86 MET A O 1
ATOM 689 N N . GLN A 1 87 ? 67.722 13.086 -41.956 1.00 80.94 87 GLN A N 1
ATOM 690 C CA . GLN A 1 87 ? 66.281 13.201 -41.740 1.00 80.94 87 GLN A CA 1
ATOM 691 C C . GLN A 1 87 ? 65.972 14.054 -40.511 1.00 80.94 87 GLN A C 1
ATOM 693 O O . GLN A 1 87 ? 66.657 13.945 -39.497 1.00 80.94 87 GLN A O 1
ATOM 698 N N . VAL A 1 88 ? 64.913 14.860 -40.577 1.00 82.31 88 VAL A N 1
ATOM 699 C CA . VAL A 1 88 ? 64.401 15.636 -39.439 1.00 82.31 88 VAL A CA 1
ATOM 700 C C . VAL A 1 88 ? 62.936 15.285 -39.218 1.00 82.31 88 VAL A C 1
ATOM 702 O O . VAL A 1 88 ? 62.125 15.406 -40.129 1.00 82.31 88 VAL A O 1
ATOM 705 N N . MET A 1 89 ? 62.591 14.853 -38.011 1.00 81.62 89 MET A N 1
ATOM 706 C CA . MET A 1 89 ? 61.232 14.560 -37.575 1.00 81.62 89 MET A CA 1
ATOM 707 C C . MET A 1 89 ? 60.762 15.651 -36.622 1.00 81.62 89 MET A C 1
ATOM 709 O O . MET A 1 89 ? 61.360 15.855 -35.567 1.00 81.62 89 MET A O 1
ATOM 713 N N . LEU A 1 90 ? 59.682 16.331 -36.989 1.00 76.94 90 LEU A N 1
ATOM 714 C CA . LEU A 1 90 ? 59.108 17.422 -36.205 1.00 76.94 90 LEU A CA 1
ATOM 715 C C . LEU A 1 90 ? 57.910 16.887 -35.427 1.00 76.94 90 LEU A C 1
ATOM 717 O O . LEU A 1 90 ? 57.009 16.286 -36.019 1.00 76.94 90 LEU A O 1
ATOM 721 N N . VAL A 1 91 ? 57.922 17.056 -34.104 1.00 75.31 91 VAL A N 1
ATOM 722 C CA . VAL A 1 91 ? 56.899 16.499 -33.207 1.00 75.31 91 VAL A CA 1
ATOM 723 C C . VAL A 1 91 ? 56.343 17.592 -32.310 1.00 75.31 91 VAL A C 1
ATOM 725 O O . VAL A 1 91 ? 57.097 18.208 -31.572 1.00 75.31 91 VAL A O 1
ATOM 728 N N . SER A 1 92 ? 55.028 17.801 -32.343 1.00 75.69 92 SER A N 1
ATOM 729 C CA . SER A 1 92 ? 54.328 18.692 -31.412 1.00 75.69 92 SER A CA 1
ATOM 730 C C . SER A 1 92 ? 53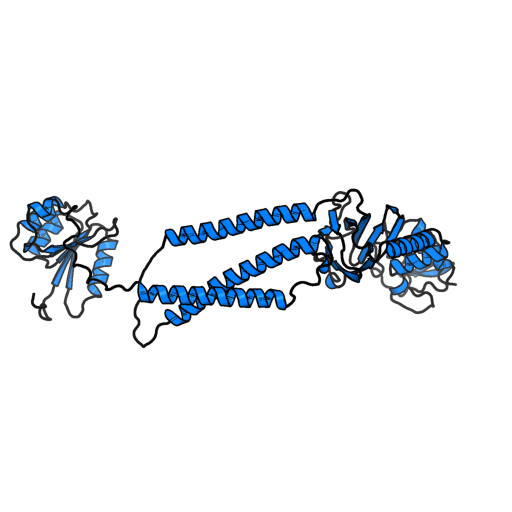.882 17.919 -30.164 1.00 75.69 92 SER A C 1
ATOM 732 O O . SER A 1 92 ? 53.361 16.806 -30.267 1.00 75.69 92 SER A O 1
ATOM 734 N N . LEU A 1 93 ? 54.082 18.505 -28.984 1.00 72.88 93 LEU A N 1
ATOM 735 C CA . LEU A 1 93 ? 53.572 18.016 -27.698 1.00 72.88 93 LEU A CA 1
ATOM 736 C C . LEU A 1 93 ? 52.198 18.602 -27.344 1.00 72.88 93 LEU A C 1
ATOM 738 O O . LEU A 1 93 ? 51.493 18.051 -26.499 1.00 72.88 93 LEU A O 1
ATOM 742 N N . THR A 1 94 ? 51.820 19.714 -27.970 1.00 66.81 94 THR A N 1
ATOM 743 C CA . THR A 1 94 ? 50.609 20.488 -27.673 1.00 66.81 94 THR A CA 1
ATOM 744 C C . THR A 1 94 ? 49.480 20.240 -28.673 1.00 66.81 94 THR A C 1
ATOM 746 O O . THR A 1 94 ? 48.311 20.391 -28.314 1.00 66.81 94 THR A O 1
ATOM 749 N N . ALA A 1 95 ? 49.790 19.790 -29.893 1.00 61.28 95 ALA A N 1
ATOM 750 C CA . ALA A 1 95 ? 48.811 19.448 -30.918 1.00 61.28 95 ALA A CA 1
ATOM 751 C C . ALA A 1 95 ? 48.809 17.942 -31.224 1.00 61.28 95 ALA A C 1
ATOM 753 O O . ALA A 1 95 ? 49.842 17.328 -31.482 1.00 61.28 95 ALA A O 1
ATOM 754 N N . SER A 1 96 ? 47.626 17.320 -31.246 1.00 51.81 96 SER A N 1
ATOM 755 C CA . SER A 1 96 ? 47.491 15.922 -31.665 1.00 51.81 96 SER A CA 1
ATOM 756 C C . SER A 1 96 ? 47.407 15.821 -33.193 1.00 51.81 96 SER A C 1
ATOM 758 O O . SER A 1 96 ? 46.342 16.048 -33.767 1.00 51.81 96 SER A O 1
ATOM 760 N N . GLY A 1 97 ? 48.506 15.454 -33.855 1.00 54.59 97 GLY A N 1
ATOM 761 C CA . GLY A 1 97 ? 48.552 15.252 -35.307 1.00 54.59 97 GLY A CA 1
ATOM 762 C C . GLY A 1 97 ? 49.968 14.970 -35.816 1.00 54.59 97 GLY A C 1
ATOM 763 O O . GLY A 1 97 ? 50.928 15.423 -35.214 1.00 54.59 97 GLY A O 1
ATOM 764 N N . ALA A 1 98 ? 50.055 14.154 -36.872 1.00 54.53 98 ALA A N 1
ATOM 765 C CA . ALA A 1 98 ? 51.238 13.576 -37.526 1.00 54.53 98 ALA A CA 1
ATOM 766 C C . ALA A 1 98 ? 52.611 14.210 -37.217 1.00 54.53 98 ALA A C 1
ATOM 768 O O . ALA A 1 98 ? 52.859 15.371 -37.524 1.00 54.53 98 ALA A O 1
ATOM 769 N N . ALA A 1 99 ? 53.550 13.384 -36.748 1.00 59.22 99 ALA A N 1
ATOM 770 C CA . ALA A 1 99 ? 54.961 13.710 -36.875 1.00 59.22 99 ALA A CA 1
ATOM 771 C C . ALA A 1 99 ? 55.349 13.683 -38.358 1.00 59.22 99 ALA A C 1
ATOM 773 O O . ALA A 1 99 ? 55.097 12.690 -39.049 1.00 59.22 99 ALA A O 1
ATOM 774 N N . VAL A 1 100 ? 55.945 14.768 -38.842 1.00 62.53 100 VAL A N 1
ATOM 775 C CA . VAL A 1 100 ? 56.360 14.885 -40.243 1.00 62.53 100 VAL A CA 1
ATOM 776 C C . VAL A 1 100 ? 57.859 14.652 -40.324 1.00 62.53 100 VAL A C 1
ATOM 778 O O . VAL A 1 100 ? 58.622 15.260 -39.574 1.00 62.53 100 VAL A O 1
ATOM 781 N N . VAL A 1 101 ? 58.269 13.746 -41.212 1.00 66.06 101 VAL A N 1
ATOM 782 C CA . VAL A 1 101 ? 59.678 13.431 -41.461 1.00 66.06 101 VAL A CA 1
ATOM 783 C C . VAL A 1 101 ? 60.100 14.092 -42.764 1.00 66.06 101 VAL A C 1
ATOM 785 O O . VAL A 1 101 ? 59.548 13.797 -43.822 1.00 66.06 101 VAL A O 1
ATOM 788 N N . TYR A 1 102 ? 61.101 14.956 -42.676 1.00 69.75 102 TYR A N 1
ATOM 789 C CA . TYR A 1 102 ? 61.710 15.649 -43.798 1.00 69.75 102 TYR A CA 1
ATOM 790 C C . TYR A 1 102 ? 63.049 15.013 -44.151 1.00 69.75 102 TYR A C 1
ATOM 792 O O . TYR A 1 102 ? 63.819 14.636 -43.267 1.00 69.75 102 TYR A O 1
ATOM 800 N N . ASP A 1 103 ? 63.332 14.918 -45.448 1.00 71.06 103 ASP A N 1
ATOM 801 C CA . ASP A 1 103 ? 64.648 14.563 -45.972 1.00 71.06 103 ASP A CA 1
ATOM 802 C C . ASP A 1 103 ? 65.296 15.827 -46.535 1.00 71.06 103 ASP A C 1
ATOM 804 O O . ASP A 1 103 ? 64.704 16.509 -47.375 1.00 71.06 103 ASP A O 1
ATOM 808 N N . ARG A 1 104 ? 66.518 16.122 -46.083 1.00 71.12 104 ARG A N 1
ATOM 809 C CA . ARG A 1 104 ? 67.299 17.293 -46.504 1.00 71.12 104 ARG A CA 1
ATOM 810 C C . ARG A 1 104 ? 67.369 17.450 -48.021 1.00 71.12 104 ARG A C 1
ATOM 812 O O . ARG A 1 104 ? 67.369 18.562 -48.524 1.00 71.12 104 ARG A O 1
ATOM 819 N N . ARG A 1 105 ? 67.424 16.338 -48.760 1.00 64.00 105 ARG A N 1
ATOM 820 C CA . ARG A 1 105 ? 67.544 16.357 -50.227 1.00 64.00 105 ARG A CA 1
ATOM 821 C C . ARG A 1 105 ? 66.243 16.712 -50.943 1.00 64.00 105 ARG A C 1
ATOM 823 O O . ARG A 1 105 ? 66.284 17.019 -52.128 1.00 64.00 105 ARG A O 1
ATOM 830 N N . ALA A 1 106 ? 65.109 16.611 -50.255 1.00 62.69 106 ALA A N 1
ATOM 831 C CA . ALA A 1 106 ? 63.781 16.812 -50.825 1.00 62.69 106 ALA A CA 1
ATOM 832 C C . ALA A 1 106 ? 63.126 18.132 -50.387 1.00 62.69 106 ALA A C 1
ATOM 834 O O . ALA A 1 106 ? 62.062 18.461 -50.905 1.00 62.69 106 ALA A O 1
ATOM 835 N N . LEU A 1 107 ? 63.733 18.866 -49.445 1.00 62.66 107 LEU A N 1
ATOM 836 C CA . LEU A 1 107 ? 63.190 20.102 -48.883 1.00 62.66 107 LEU A CA 1
ATOM 837 C C . LEU A 1 107 ? 63.880 21.323 -49.509 1.00 62.66 107 LEU A C 1
ATOM 839 O O . LEU A 1 107 ? 65.079 21.516 -49.313 1.00 62.66 107 LEU A O 1
ATOM 843 N N . SER A 1 108 ? 63.145 22.148 -50.262 1.00 61.88 108 SER A N 1
ATOM 844 C CA . SER A 1 108 ? 63.690 23.405 -50.799 1.00 61.88 108 SER A CA 1
ATOM 845 C C . SER A 1 108 ? 63.740 24.521 -49.734 1.00 61.88 108 SER A C 1
ATOM 847 O O . SER A 1 108 ? 62.966 24.473 -48.773 1.00 61.88 108 SER A O 1
ATOM 849 N N . PRO A 1 109 ? 64.599 25.554 -49.896 1.00 58.09 109 PRO A N 1
ATOM 850 C CA . PRO A 1 109 ? 64.620 26.725 -49.010 1.00 58.09 109 PRO A CA 1
ATOM 851 C C . PRO A 1 109 ? 63.245 27.391 -48.843 1.00 58.09 109 PRO A C 1
ATOM 853 O O . PRO A 1 109 ? 62.856 27.720 -47.725 1.00 58.09 109 PRO A O 1
ATOM 856 N N . ASP A 1 110 ? 62.475 27.498 -49.930 1.00 58.19 110 ASP A N 1
ATOM 857 C CA . ASP A 1 110 ? 61.132 28.095 -49.920 1.00 58.19 110 ASP A CA 1
ATOM 858 C C . ASP A 1 110 ? 60.122 27.219 -49.157 1.00 58.19 110 ASP A C 1
ATOM 860 O O . ASP A 1 110 ? 59.299 27.717 -48.390 1.00 58.19 110 ASP A O 1
ATOM 864 N N . GLN A 1 111 ? 60.222 25.889 -49.288 1.00 55.81 111 GLN A N 1
ATOM 865 C CA . GLN A 1 111 ? 59.386 24.942 -48.539 1.00 55.81 111 GLN A CA 1
ATOM 866 C C . GLN A 1 111 ? 59.686 24.945 -47.038 1.00 55.81 111 GLN A C 1
ATOM 868 O O . GLN A 1 111 ? 58.818 24.582 -46.248 1.00 55.81 111 GLN A O 1
ATOM 873 N N . ALA A 1 112 ? 60.883 25.364 -46.629 1.00 57.12 112 ALA A N 1
ATOM 874 C CA . ALA A 1 112 ? 61.268 25.467 -45.227 1.00 57.12 112 ALA A CA 1
ATOM 875 C C . ALA A 1 112 ? 60.897 26.799 -44.562 1.00 57.12 112 ALA A C 1
ATOM 877 O O . ALA A 1 112 ? 61.027 26.910 -43.343 1.00 57.12 112 ALA A O 1
ATOM 878 N N . GLN A 1 113 ? 60.418 27.794 -45.314 1.00 54.12 113 GLN A N 1
ATOM 879 C CA . GLN A 1 113 ? 59.801 28.992 -44.736 1.00 54.12 113 GLN A CA 1
ATOM 880 C C . GLN A 1 113 ? 58.304 28.796 -44.459 1.00 54.12 113 GLN A C 1
ATOM 882 O O . GLN A 1 113 ? 57.803 29.353 -43.487 1.00 54.12 113 GLN A O 1
ATOM 887 N N . ASP A 1 114 ? 57.615 27.951 -45.239 1.00 51.97 114 ASP A N 1
ATOM 888 C CA . ASP A 1 114 ? 56.149 27.775 -45.179 1.00 51.97 114 ASP A CA 1
ATOM 889 C C . ASP A 1 114 ? 55.704 26.364 -44.725 1.00 51.97 114 ASP A C 1
ATOM 891 O O . ASP A 1 114 ? 54.562 25.930 -44.898 1.00 51.97 114 ASP A O 1
ATOM 895 N N . TRP A 1 115 ? 56.620 25.603 -44.116 1.00 50.78 115 TRP A N 1
ATOM 896 C CA . TRP A 1 115 ? 56.402 24.196 -43.752 1.00 50.78 115 TRP A CA 1
ATOM 897 C C . TRP A 1 115 ? 55.288 23.959 -42.716 1.00 50.78 115 TRP A C 1
ATOM 899 O O . TRP A 1 115 ? 54.807 22.835 -42.557 1.00 50.78 115 TRP A O 1
ATOM 909 N N . LEU A 1 116 ? 54.858 25.016 -42.024 1.00 51.03 116 LEU A N 1
ATOM 910 C CA . LEU A 1 116 ? 53.739 24.989 -41.082 1.00 51.03 116 LEU A CA 1
ATOM 911 C C . LEU A 1 116 ? 52.369 24.895 -41.753 1.00 51.03 116 LEU A C 1
ATOM 913 O O . LEU A 1 116 ? 51.382 24.563 -41.094 1.00 51.03 116 LEU A O 1
ATOM 917 N N . HIS A 1 117 ? 52.320 25.131 -43.064 1.00 52.44 117 HIS A N 1
ATOM 918 C CA . HIS A 1 117 ? 51.104 25.113 -43.862 1.00 52.44 117 HIS A CA 1
ATOM 919 C C . HIS A 1 117 ? 51.194 24.201 -45.092 1.00 52.44 117 HIS A C 1
ATOM 921 O O . HIS A 1 117 ? 50.364 24.316 -45.993 1.00 52.44 117 HIS A O 1
ATOM 927 N N . ILE A 1 118 ? 52.129 23.238 -45.128 1.00 47.78 118 ILE A N 1
ATOM 928 C CA . ILE A 1 118 ? 52.184 22.255 -46.224 1.00 47.78 118 ILE A CA 1
ATOM 929 C C . ILE A 1 118 ? 50.875 21.453 -46.224 1.00 47.78 118 ILE A C 1
ATOM 931 O O . ILE A 1 118 ? 50.581 20.760 -45.243 1.00 47.78 118 ILE A O 1
ATOM 935 N N . PRO A 1 119 ? 50.073 21.505 -47.305 1.00 44.09 119 PRO A N 1
ATOM 936 C CA . PRO A 1 119 ? 48.835 20.748 -47.385 1.00 44.09 119 PRO A CA 1
ATOM 937 C C . PRO A 1 119 ? 49.130 19.256 -47.218 1.00 44.09 119 PRO A C 1
ATOM 939 O O . PRO A 1 119 ? 50.086 18.746 -47.800 1.00 44.09 119 PRO A O 1
ATOM 942 N N . ALA A 1 120 ? 48.275 18.536 -46.486 1.00 46.47 120 ALA A N 1
ATOM 943 C CA . ALA A 1 120 ? 48.388 17.105 -46.158 1.00 46.47 120 ALA A CA 1
ATOM 944 C C . ALA A 1 120 ? 48.436 16.130 -47.367 1.00 46.47 120 ALA A C 1
ATOM 946 O O . ALA A 1 120 ? 48.268 14.920 -47.208 1.00 46.47 120 ALA A O 1
ATOM 947 N N . ALA A 1 121 ? 48.641 16.629 -48.586 1.00 44.53 121 ALA A N 1
ATOM 948 C CA . ALA A 1 121 ? 48.608 15.883 -49.836 1.00 44.53 121 ALA A CA 1
ATOM 949 C C . ALA A 1 121 ? 49.862 15.022 -50.097 1.00 44.53 121 ALA A C 1
ATOM 951 O O . ALA A 1 121 ? 49.873 14.261 -51.060 1.00 44.53 121 ALA A O 1
ATOM 952 N N . SER A 1 122 ? 50.895 15.092 -49.252 1.00 44.84 122 SER A N 1
ATOM 953 C CA . SER A 1 122 ? 52.059 14.189 -49.292 1.00 44.84 122 SER A CA 1
ATOM 954 C C . SER A 1 122 ? 51.934 12.974 -48.359 1.00 44.84 122 SER A C 1
ATOM 956 O O . SER A 1 122 ? 52.835 12.134 -48.317 1.00 44.84 122 SER A O 1
ATOM 958 N N . ALA A 1 123 ? 50.812 12.819 -47.644 1.00 41.28 123 ALA A N 1
ATOM 959 C CA . ALA A 1 123 ? 50.509 11.575 -46.945 1.00 41.28 123 ALA A CA 1
ATOM 960 C C . ALA A 1 123 ? 50.231 10.452 -47.970 1.00 41.28 123 ALA A C 1
ATOM 962 O O . ALA A 1 123 ? 49.493 10.686 -48.933 1.00 41.28 123 ALA A O 1
ATOM 963 N N . PRO A 1 124 ? 50.774 9.228 -47.795 1.00 34.56 124 PRO A N 1
ATOM 964 C CA . PRO A 1 124 ? 50.464 8.118 -48.688 1.00 34.56 124 PRO A CA 1
ATOM 965 C C . PRO A 1 124 ? 48.947 7.929 -48.745 1.00 34.56 124 PRO A C 1
ATOM 967 O O . PRO A 1 124 ? 48.297 7.826 -47.701 1.00 34.56 124 PRO A O 1
ATOM 970 N N . GLN A 1 125 ? 48.380 7.920 -49.958 1.00 34.91 125 GLN A N 1
ATOM 971 C CA . GLN A 1 125 ? 46.937 7.771 -50.127 1.00 34.91 125 GLN A CA 1
ATOM 972 C C . GLN A 1 125 ? 46.464 6.508 -49.395 1.00 34.91 125 GLN A C 1
ATOM 974 O O . GLN A 1 125 ? 47.046 5.437 -49.603 1.00 34.91 125 GLN A O 1
ATOM 979 N N . PRO A 1 126 ? 45.399 6.590 -48.574 1.00 37.50 126 PRO A N 1
ATOM 980 C CA . PRO A 1 126 ? 44.765 5.391 -48.067 1.00 37.50 126 PRO A CA 1
ATOM 981 C C . PRO A 1 126 ? 44.323 4.582 -49.282 1.00 37.50 126 PRO A C 1
ATOM 983 O O . PRO A 1 126 ? 43.582 5.076 -50.138 1.00 37.50 126 PRO A O 1
ATOM 986 N N . THR A 1 127 ? 44.806 3.344 -49.375 1.00 33.72 127 THR A N 1
ATOM 987 C CA . THR A 1 127 ? 44.285 2.362 -50.321 1.00 33.72 127 THR A CA 1
ATOM 988 C C . THR A 1 127 ? 42.767 2.434 -50.256 1.00 33.72 127 THR A C 1
ATOM 990 O O . THR A 1 127 ? 42.192 2.363 -49.168 1.00 33.72 127 THR A O 1
ATOM 993 N N . LYS A 1 128 ? 42.119 2.673 -51.407 1.00 38.34 128 LYS A N 1
ATOM 994 C CA . LYS A 1 128 ? 40.659 2.756 -51.502 1.00 38.34 128 LYS A CA 1
ATOM 995 C C . LYS A 1 128 ? 40.079 1.519 -50.825 1.00 38.34 128 LYS A C 1
ATOM 997 O O . LYS A 1 128 ? 40.093 0.431 -51.395 1.00 38.34 128 LYS A O 1
ATOM 1002 N N . ALA A 1 129 ? 39.585 1.682 -49.600 1.00 41.50 129 ALA A N 1
ATOM 1003 C CA . ALA A 1 129 ? 38.787 0.664 -48.960 1.00 41.50 129 ALA A CA 1
ATOM 1004 C C . ALA A 1 129 ? 37.531 0.549 -49.822 1.00 41.50 129 ALA A C 1
ATOM 1006 O O . ALA A 1 129 ? 36.694 1.455 -49.835 1.00 41.50 129 ALA A O 1
ATOM 1007 N N . GLY A 1 130 ? 37.437 -0.537 -50.592 1.00 37.91 130 GLY A N 1
ATOM 1008 C CA . GLY A 1 130 ? 36.205 -0.915 -51.273 1.00 37.91 130 GLY A CA 1
ATOM 1009 C C . GLY A 1 130 ? 35.032 -0.923 -50.283 1.00 37.91 130 GLY A C 1
ATOM 1010 O O . GLY A 1 130 ? 35.248 -0.953 -49.067 1.00 37.91 130 GLY A O 1
ATOM 1011 N N . PRO A 1 131 ? 33.785 -0.858 -50.769 1.00 37.25 131 PRO A N 1
ATOM 1012 C CA . PRO A 1 131 ? 32.620 -0.504 -49.967 1.00 37.25 131 PRO A CA 1
ATOM 1013 C C . PRO A 1 131 ? 32.357 -1.517 -48.836 1.00 37.25 131 PRO A C 1
ATOM 1015 O O . PRO A 1 131 ? 31.543 -2.422 -48.962 1.00 37.25 131 PRO A O 1
ATOM 1018 N N . ARG A 1 132 ? 32.982 -1.312 -47.669 1.00 43.38 132 ARG A N 1
ATOM 1019 C CA . ARG A 1 132 ? 32.747 -2.044 -46.405 1.00 43.38 132 ARG A CA 1
ATOM 1020 C C . ARG A 1 132 ? 31.442 -1.644 -45.704 1.00 43.38 132 ARG A C 1
ATOM 1022 O O . ARG A 1 132 ? 31.198 -2.018 -44.561 1.00 43.38 132 ARG A O 1
ATOM 1029 N N . ARG A 1 133 ? 30.588 -0.857 -46.366 1.00 43.28 133 ARG A N 1
ATOM 1030 C CA . ARG A 1 133 ? 29.316 -0.383 -45.801 1.00 43.28 133 ARG A CA 1
ATOM 1031 C C . ARG A 1 133 ? 28.278 -1.511 -45.691 1.00 43.28 133 ARG A C 1
ATOM 1033 O O . ARG A 1 133 ? 27.391 -1.410 -44.851 1.00 43.28 133 ARG A O 1
ATOM 1040 N N . SER A 1 134 ? 28.395 -2.579 -46.491 1.00 46.72 134 SER A N 1
ATOM 1041 C CA . SER A 1 134 ? 27.386 -3.648 -46.555 1.00 46.72 134 SER A CA 1
ATOM 1042 C C . SER A 1 134 ? 27.502 -4.698 -45.441 1.00 46.72 134 SER A C 1
ATOM 1044 O O . SER A 1 134 ? 26.471 -5.183 -44.984 1.00 46.72 134 SER A O 1
ATOM 1046 N N . GLU A 1 135 ? 28.705 -5.030 -44.954 1.00 54.38 135 GLU A N 1
ATOM 1047 C CA . GLU A 1 135 ? 28.868 -6.011 -43.864 1.00 54.38 135 GLU A CA 1
ATOM 1048 C C . GLU A 1 135 ? 28.455 -5.433 -42.507 1.00 54.38 135 GLU A C 1
ATOM 1050 O O . GLU A 1 135 ? 27.677 -6.055 -41.788 1.00 54.38 135 GLU A O 1
ATOM 1055 N N . ASN A 1 136 ? 28.868 -4.201 -42.191 1.00 60.44 136 ASN A N 1
ATOM 1056 C CA . ASN A 1 136 ? 28.506 -3.560 -40.923 1.00 60.44 136 ASN A CA 1
ATOM 1057 C C . ASN A 1 136 ? 26.988 -3.366 -40.786 1.00 60.44 136 ASN A C 1
ATOM 1059 O O . ASN A 1 136 ? 26.436 -3.597 -39.713 1.00 60.44 136 ASN A O 1
ATOM 1063 N N . MET A 1 137 ? 26.295 -3.003 -41.873 1.00 70.38 137 MET A N 1
ATOM 1064 C CA . MET A 1 137 ? 24.837 -2.827 -41.864 1.00 70.38 137 MET A CA 1
ATOM 1065 C C . MET A 1 137 ? 24.105 -4.128 -41.505 1.00 70.38 137 MET A C 1
ATOM 1067 O O . MET A 1 137 ? 23.142 -4.095 -40.746 1.00 70.38 137 MET A O 1
ATOM 1071 N N . LYS A 1 138 ? 24.584 -5.282 -41.993 1.00 78.88 138 LYS A N 1
ATOM 1072 C CA . LYS A 1 138 ? 23.977 -6.591 -41.697 1.00 78.88 138 LYS A CA 1
ATOM 1073 C C . LYS A 1 138 ? 24.030 -6.911 -40.204 1.00 78.88 138 LYS A C 1
ATOM 1075 O O . LYS A 1 138 ? 23.020 -7.319 -39.646 1.00 78.88 138 LYS A O 1
ATOM 1080 N N . HIS A 1 139 ? 25.165 -6.667 -39.546 1.00 80.50 139 HIS A N 1
ATOM 1081 C CA . HIS A 1 139 ? 25.293 -6.881 -38.101 1.00 80.50 139 HIS A CA 1
ATOM 1082 C C . HIS A 1 139 ? 24.350 -5.981 -37.295 1.00 80.50 139 HIS A C 1
ATOM 1084 O O . HIS A 1 139 ? 23.685 -6.469 -36.386 1.00 80.50 139 HIS A O 1
ATOM 1090 N N . PHE A 1 140 ? 24.233 -4.699 -37.654 1.00 84.69 140 PHE A N 1
ATOM 1091 C CA . PHE A 1 140 ? 23.304 -3.787 -36.979 1.00 84.69 140 PHE A CA 1
ATOM 1092 C C . PHE A 1 140 ? 21.840 -4.196 -37.161 1.00 84.69 140 PHE A C 1
ATOM 1094 O O . PHE A 1 140 ? 21.089 -4.176 -36.191 1.00 84.69 140 PHE A O 1
ATOM 1101 N N . VAL A 1 141 ? 21.442 -4.612 -38.367 1.00 88.88 141 VAL A N 1
ATOM 1102 C CA . VAL A 1 141 ? 20.075 -5.087 -38.635 1.00 88.88 141 VAL A CA 1
ATOM 1103 C C . VAL A 1 141 ? 19.775 -6.368 -37.854 1.00 88.88 141 VAL A C 1
ATOM 1105 O O . VAL A 1 141 ? 18.712 -6.475 -37.249 1.00 88.88 141 VAL A O 1
ATOM 1108 N N . ILE A 1 142 ? 20.719 -7.312 -37.805 1.00 90.19 142 ILE A N 1
ATOM 1109 C CA . ILE A 1 142 ? 20.573 -8.556 -37.035 1.00 90.19 142 ILE A CA 1
ATOM 1110 C C . ILE A 1 142 ? 20.435 -8.255 -35.537 1.00 90.19 142 ILE A C 1
ATOM 1112 O O . ILE A 1 142 ? 19.524 -8.768 -34.892 1.00 90.19 142 ILE A O 1
ATOM 1116 N N . VAL A 1 143 ? 21.302 -7.402 -34.981 1.00 93.94 143 VAL A N 1
ATOM 1117 C CA . VAL A 1 143 ? 21.248 -7.010 -33.563 1.00 93.94 143 VAL A CA 1
ATOM 1118 C C . VAL A 1 143 ? 19.942 -6.292 -33.239 1.00 93.94 143 VAL A C 1
ATOM 1120 O O . VAL A 1 143 ? 19.298 -6.639 -32.255 1.00 93.94 143 VAL A O 1
ATOM 1123 N N . ALA A 1 144 ? 19.510 -5.345 -34.075 1.00 94.56 144 ALA A N 1
ATOM 1124 C CA . ALA A 1 144 ? 18.231 -4.664 -33.899 1.00 94.56 144 ALA A CA 1
ATOM 1125 C C . ALA A 1 144 ? 17.050 -5.649 -33.935 1.00 94.56 144 ALA A C 1
ATOM 1127 O O . ALA A 1 144 ? 16.150 -5.555 -33.101 1.00 94.56 144 ALA A O 1
ATOM 1128 N N . GLY A 1 145 ? 17.087 -6.634 -34.838 1.00 96.75 145 GLY A N 1
ATOM 1129 C CA . GLY A 1 145 ? 16.112 -7.723 -34.884 1.00 96.75 145 GLY A CA 1
ATOM 1130 C C . GLY A 1 145 ? 16.084 -8.538 -33.590 1.00 96.75 145 GLY A C 1
ATOM 1131 O O . GLY A 1 145 ? 15.013 -8.755 -33.031 1.00 96.75 145 GLY A O 1
ATOM 1132 N N . PHE A 1 146 ? 17.247 -8.927 -33.058 1.00 97.25 146 PHE A N 1
ATOM 1133 C CA . PHE A 1 146 ? 17.328 -9.636 -31.777 1.00 97.25 146 PHE A CA 1
ATOM 1134 C C . PHE A 1 146 ? 16.827 -8.801 -30.599 1.00 97.25 146 PHE A C 1
ATOM 1136 O O . PHE A 1 146 ? 16.122 -9.340 -29.751 1.00 97.25 146 PHE A O 1
ATOM 1143 N N . VAL A 1 147 ? 17.146 -7.503 -30.549 1.00 98.19 147 VAL A N 1
ATOM 1144 C CA . VAL A 1 147 ? 16.617 -6.596 -29.518 1.00 98.19 147 VAL A CA 1
ATOM 1145 C C . VAL A 1 147 ? 15.095 -6.559 -29.584 1.00 98.19 147 VAL A C 1
ATOM 1147 O O . VAL A 1 147 ? 14.452 -6.729 -28.553 1.00 98.19 147 VAL A O 1
ATOM 1150 N N . ALA A 1 148 ? 14.513 -6.395 -30.775 1.00 97.94 148 ALA A N 1
ATOM 1151 C CA . ALA A 1 148 ? 13.062 -6.352 -30.944 1.00 97.94 148 ALA A CA 1
ATOM 1152 C C . ALA A 1 148 ? 12.394 -7.673 -30.527 1.00 97.94 148 ALA A C 1
ATOM 1154 O O . ALA A 1 148 ? 11.445 -7.661 -29.746 1.00 97.94 148 ALA A O 1
ATOM 1155 N N . VAL A 1 149 ? 12.921 -8.813 -30.986 1.00 98.25 149 VAL A N 1
ATOM 1156 C CA . VAL A 1 149 ? 12.394 -10.142 -30.635 1.00 98.25 149 VAL A CA 1
ATOM 1157 C C . VAL A 1 149 ? 12.488 -10.390 -29.132 1.00 98.25 149 VAL A C 1
ATOM 1159 O O . VAL A 1 149 ? 11.496 -10.775 -28.518 1.00 98.25 149 VAL A O 1
ATOM 1162 N N . LEU A 1 150 ? 13.648 -10.135 -28.518 1.00 98.31 150 LEU A N 1
ATOM 1163 C CA . LEU A 1 150 ? 13.824 -10.330 -27.080 1.00 98.31 150 LEU A CA 1
ATOM 1164 C C . LEU A 1 150 ? 12.928 -9.385 -26.270 1.00 98.31 150 LEU A C 1
ATOM 1166 O O . LEU A 1 150 ? 12.346 -9.821 -25.285 1.00 98.31 150 LEU A O 1
ATOM 1170 N N . THR A 1 151 ? 12.740 -8.142 -26.725 1.00 98.44 151 THR A N 1
ATOM 1171 C CA . THR A 1 151 ? 11.833 -7.176 -26.082 1.00 98.44 151 THR A CA 1
ATOM 1172 C C . THR A 1 151 ? 10.412 -7.720 -26.032 1.00 98.44 151 THR A C 1
ATOM 1174 O O . THR A 1 151 ? 9.812 -7.742 -24.963 1.00 98.44 151 THR A O 1
ATOM 1177 N N . VAL A 1 152 ? 9.895 -8.206 -27.166 1.00 97.94 152 VAL A N 1
ATOM 1178 C CA . VAL A 1 152 ? 8.543 -8.779 -27.248 1.00 97.94 152 VAL A CA 1
ATOM 1179 C C . VAL A 1 152 ? 8.423 -10.025 -26.372 1.00 97.94 152 VAL A C 1
ATOM 1181 O O . VAL A 1 152 ? 7.434 -10.178 -25.664 1.00 97.94 152 VAL A O 1
ATOM 1184 N N . LEU A 1 153 ? 9.429 -10.905 -26.381 1.00 97.75 153 LEU A N 1
ATOM 1185 C CA . LEU A 1 153 ? 9.423 -12.120 -25.564 1.00 97.75 153 LEU A CA 1
ATOM 1186 C C . LEU A 1 153 ? 9.434 -11.812 -24.062 1.00 97.75 153 LEU A C 1
ATOM 1188 O O . LEU A 1 153 ? 8.686 -12.436 -23.308 1.00 97.75 153 LEU A O 1
ATOM 1192 N N . VAL A 1 154 ? 10.267 -10.866 -23.622 1.00 97.00 154 VAL A N 1
ATOM 1193 C CA . VAL A 1 154 ? 10.366 -10.472 -22.211 1.00 97.00 154 VAL A CA 1
ATOM 1194 C C . VAL A 1 154 ? 9.091 -9.760 -21.765 1.00 97.00 154 VAL A C 1
ATOM 1196 O O . VAL A 1 154 ? 8.528 -10.158 -20.749 1.00 97.00 154 VAL A O 1
ATOM 1199 N N . ASP A 1 155 ? 8.581 -8.796 -22.537 1.00 96.31 155 ASP A N 1
ATOM 1200 C CA . ASP A 1 155 ? 7.336 -8.082 -22.212 1.00 96.31 155 ASP A CA 1
ATOM 1201 C C . ASP A 1 155 ? 6.146 -9.050 -22.147 1.00 96.31 155 ASP A C 1
ATOM 1203 O O . ASP A 1 155 ? 5.405 -9.059 -21.161 1.00 96.31 155 ASP A O 1
ATOM 1207 N N . PHE A 1 156 ? 6.022 -9.949 -23.131 1.00 95.44 156 PHE A N 1
ATOM 1208 C CA . PHE A 1 156 ? 5.021 -11.012 -23.102 1.00 95.44 156 PHE A CA 1
ATOM 1209 C C . PHE A 1 156 ? 5.168 -11.872 -21.844 1.00 95.44 156 PHE A C 1
ATOM 1211 O O . PHE A 1 156 ? 4.192 -12.099 -21.138 1.00 95.44 156 PHE A O 1
ATOM 1218 N N . THR A 1 157 ? 6.381 -12.315 -21.512 1.00 94.94 157 THR A N 1
ATOM 1219 C CA . THR A 1 157 ? 6.615 -13.143 -20.320 1.00 94.94 157 THR A CA 1
ATOM 1220 C C . THR A 1 157 ? 6.207 -12.410 -19.041 1.00 94.94 157 THR A C 1
ATOM 1222 O O . THR A 1 157 ? 5.445 -12.963 -18.250 1.00 94.94 157 THR A O 1
ATOM 1225 N N . LEU A 1 158 ? 6.634 -11.157 -18.853 1.00 92.69 158 LEU A N 1
ATOM 1226 C CA . LEU A 1 158 ? 6.294 -10.352 -17.673 1.00 92.69 158 LEU A CA 1
ATOM 1227 C C . LEU A 1 158 ? 4.778 -10.193 -17.505 1.00 92.69 158 LEU A C 1
ATOM 1229 O O . LEU A 1 158 ? 4.258 -10.365 -16.403 1.00 92.69 158 LEU A O 1
ATOM 1233 N N . ARG A 1 159 ? 4.055 -9.943 -18.603 1.00 90.44 159 ARG A N 1
ATOM 1234 C CA . ARG A 1 159 ? 2.590 -9.807 -18.591 1.00 90.44 159 ARG A CA 1
ATOM 1235 C C . ARG A 1 159 ? 1.862 -11.127 -18.351 1.00 90.44 159 ARG A C 1
ATOM 1237 O O . ARG A 1 159 ? 0.748 -11.122 -17.837 1.00 90.44 159 ARG A O 1
ATOM 1244 N N . ARG A 1 160 ? 2.451 -12.264 -18.734 1.00 92.12 160 ARG A N 1
ATOM 1245 C CA . ARG A 1 160 ? 1.822 -13.589 -18.592 1.00 92.12 160 ARG A CA 1
ATOM 1246 C C . ARG A 1 160 ? 2.111 -14.270 -17.260 1.00 92.12 160 ARG A C 1
ATOM 1248 O O . ARG A 1 160 ? 1.298 -15.084 -16.840 1.00 92.12 160 ARG A O 1
ATOM 1255 N N . VAL A 1 161 ? 3.219 -13.941 -16.596 1.00 91.38 161 VAL A N 1
ATOM 1256 C CA . VAL A 1 161 ? 3.579 -14.521 -15.289 1.00 91.38 161 VAL A CA 1
ATOM 1257 C C . VAL A 1 161 ? 2.654 -14.039 -14.160 1.00 91.38 161 VAL A C 1
ATOM 1259 O O . VAL A 1 161 ? 2.575 -14.698 -13.130 1.00 91.38 161 VAL A O 1
ATOM 1262 N N . GLY A 1 162 ? 1.910 -12.944 -14.354 1.00 82.94 162 GLY A N 1
ATOM 1263 C CA . GLY A 1 162 ? 0.945 -12.466 -13.358 1.00 82.94 162 GLY A CA 1
ATOM 1264 C C . GLY A 1 162 ? 1.631 -11.912 -12.109 1.00 82.94 162 GLY A C 1
ATOM 1265 O O . GLY A 1 162 ? 1.286 -12.281 -10.992 1.00 82.94 162 GLY A O 1
ATOM 1266 N N . LEU A 1 163 ? 2.636 -11.048 -12.301 1.00 88.12 163 LEU A N 1
ATOM 1267 C CA . LEU A 1 163 ? 3.423 -10.460 -11.206 1.00 88.12 163 LEU A CA 1
ATOM 1268 C C . LEU A 1 163 ? 2.598 -9.587 -10.251 1.00 88.12 163 LEU A C 1
ATOM 1270 O O . LEU A 1 163 ? 3.007 -9.369 -9.113 1.00 88.12 163 LEU A O 1
ATOM 1274 N N . LEU A 1 164 ? 1.470 -9.063 -10.725 1.00 91.81 164 LEU A N 1
ATOM 1275 C CA . LEU A 1 164 ? 0.567 -8.232 -9.944 1.00 91.81 164 LEU A CA 1
ATOM 1276 C C . LEU A 1 164 ? -0.665 -9.059 -9.547 1.00 91.81 164 LEU A C 1
ATOM 1278 O O . LEU A 1 164 ? -1.142 -9.855 -10.362 1.00 91.81 164 LEU A O 1
ATOM 1282 N N . PRO A 1 165 ? -1.202 -8.881 -8.325 1.00 94.00 165 PRO A N 1
ATOM 1283 C CA . PRO A 1 165 ? -2.464 -9.505 -7.953 1.00 94.00 165 PRO A CA 1
ATOM 1284 C C . PRO A 1 165 ? -3.607 -8.882 -8.766 1.00 94.00 165 PRO A C 1
ATOM 1286 O O . PRO A 1 165 ? -3.388 -7.941 -9.531 1.00 94.00 165 PRO A O 1
ATOM 1289 N N . ILE A 1 166 ? -4.833 -9.381 -8.613 1.00 95.56 166 ILE A N 1
ATOM 1290 C CA . ILE A 1 166 ? -5.965 -8.838 -9.373 1.00 95.56 166 ILE A CA 1
ATOM 1291 C C . ILE A 1 166 ? -6.103 -7.319 -9.172 1.00 95.56 166 ILE A C 1
ATOM 1293 O O . ILE A 1 166 ? -5.774 -6.769 -8.117 1.00 95.56 166 ILE A O 1
ATOM 1297 N N . GLU A 1 167 ? -6.540 -6.645 -10.226 1.00 96.81 167 GLU A N 1
ATOM 1298 C CA . GLU A 1 167 ? -6.891 -5.229 -10.215 1.00 96.81 167 GLU A CA 1
ATOM 1299 C C . GLU A 1 167 ? -8.296 -5.095 -9.609 1.00 96.81 167 GLU A C 1
ATOM 1301 O O . GLU A 1 167 ? -9.266 -5.558 -10.207 1.00 96.81 167 GLU A O 1
ATOM 1306 N N . ALA A 1 168 ? -8.407 -4.526 -8.403 1.00 98.19 168 ALA A N 1
ATOM 1307 C CA . ALA A 1 168 ? -9.671 -4.493 -7.652 1.00 98.19 168 ALA A CA 1
ATOM 1308 C C . ALA A 1 168 ? -10.092 -3.091 -7.181 1.00 98.19 168 ALA A C 1
ATOM 1310 O O . ALA A 1 168 ? -10.953 -2.965 -6.308 1.00 98.19 168 ALA A O 1
ATOM 1311 N N . SER A 1 169 ? -9.488 -2.031 -7.724 1.00 98.38 169 SER A N 1
ATOM 1312 C CA . SER A 1 169 ? -9.907 -0.650 -7.468 1.00 98.38 169 SER A CA 1
ATOM 1313 C C . SER A 1 169 ? -9.728 0.251 -8.688 1.00 98.38 169 SER A C 1
ATOM 1315 O O . SER A 1 169 ? -8.899 -0.015 -9.559 1.00 98.38 169 SER A O 1
ATOM 1317 N N . THR A 1 170 ? -10.432 1.384 -8.720 1.00 97.56 170 THR A N 1
ATOM 1318 C CA . THR A 1 170 ? -10.230 2.419 -9.749 1.00 97.56 170 THR A CA 1
ATOM 1319 C C . THR A 1 170 ? -8.785 2.927 -9.770 1.00 97.56 170 THR A C 1
ATOM 1321 O O . THR A 1 170 ? -8.221 3.174 -10.836 1.00 97.56 170 THR A O 1
ATOM 1324 N N . GLN A 1 171 ? -8.151 3.056 -8.600 1.00 97.56 171 GLN A N 1
ATOM 1325 C CA . GLN A 1 171 ? -6.746 3.453 -8.499 1.00 97.56 171 GLN A CA 1
ATOM 1326 C C . GLN A 1 171 ? -5.815 2.382 -9.084 1.00 97.56 171 GLN A C 1
ATOM 1328 O O . GLN A 1 171 ? -4.833 2.730 -9.744 1.00 97.56 171 GLN A O 1
ATOM 1333 N N . ALA A 1 172 ? -6.141 1.099 -8.898 1.00 97.62 172 ALA A N 1
ATOM 1334 C CA . ALA A 1 172 ? -5.381 -0.006 -9.464 1.00 97.62 172 ALA A CA 1
ATOM 1335 C C . ALA A 1 172 ? -5.363 0.037 -10.995 1.00 97.62 172 ALA A C 1
ATOM 1337 O O . ALA A 1 172 ? -4.288 -0.082 -11.568 1.00 97.62 172 ALA A O 1
ATOM 1338 N N . VAL A 1 173 ? -6.492 0.351 -11.641 1.00 96.50 173 VAL A N 1
ATOM 1339 C CA . VAL A 1 173 ? -6.582 0.509 -13.109 1.00 96.50 173 VAL A CA 1
ATOM 1340 C C . VAL A 1 173 ? -5.574 1.527 -13.644 1.00 96.50 173 VAL A C 1
ATOM 1342 O O . VAL A 1 173 ? -4.912 1.315 -14.662 1.00 96.50 173 VAL A O 1
ATOM 1345 N N . ILE A 1 174 ? -5.462 2.671 -12.969 1.00 95.69 174 ILE A N 1
ATOM 1346 C CA . ILE A 1 174 ? -4.564 3.756 -13.378 1.00 95.69 174 ILE A CA 1
ATOM 1347 C C . ILE A 1 174 ? -3.104 3.318 -13.216 1.00 95.69 174 ILE A C 1
ATOM 1349 O O . ILE A 1 174 ? -2.281 3.527 -14.108 1.00 95.69 174 ILE A O 1
ATOM 1353 N N . ILE A 1 175 ? -2.790 2.688 -12.085 1.00 96.12 175 ILE A N 1
ATOM 1354 C CA . ILE A 1 175 ? -1.434 2.258 -11.741 1.00 96.12 175 ILE A CA 1
ATOM 1355 C C . ILE A 1 175 ? -0.983 1.081 -12.620 1.00 96.12 175 ILE A C 1
ATOM 1357 O O . ILE A 1 175 ? 0.150 1.082 -13.099 1.00 96.12 175 ILE A O 1
ATOM 1361 N N . ASP A 1 176 ? -1.857 0.121 -12.917 1.00 95.50 176 ASP A N 1
ATOM 1362 C CA . ASP A 1 176 ? -1.528 -1.048 -13.737 1.00 95.50 176 ASP A CA 1
ATOM 1363 C C . ASP A 1 176 ? -1.260 -0.658 -15.198 1.00 95.50 176 ASP A C 1
ATOM 1365 O O . ASP A 1 176 ? -0.389 -1.246 -15.844 1.00 95.50 176 ASP A O 1
ATOM 1369 N N . ARG A 1 177 ? -1.902 0.397 -15.721 1.00 93.81 177 ARG A N 1
ATOM 1370 C CA . ARG A 1 177 ? -1.515 0.991 -17.017 1.00 93.81 177 ARG A CA 1
ATOM 1371 C C . ARG A 1 177 ? -0.078 1.513 -16.995 1.00 93.81 177 ARG A C 1
ATOM 1373 O O . ARG A 1 177 ? 0.690 1.180 -17.894 1.00 93.81 177 ARG A O 1
ATOM 1380 N N . LEU A 1 178 ? 0.320 2.237 -15.943 1.00 93.88 178 LEU A N 1
ATOM 1381 C CA . LEU A 1 178 ? 1.710 2.682 -15.793 1.00 93.88 178 LEU A CA 1
ATOM 1382 C C . LEU A 1 178 ? 2.676 1.503 -15.698 1.00 93.88 178 LEU A C 1
ATOM 1384 O O . LEU A 1 178 ? 3.727 1.539 -16.334 1.00 93.88 178 LEU A O 1
ATOM 1388 N N . PHE A 1 179 ? 2.345 0.462 -14.929 1.00 93.88 179 PHE A N 1
ATOM 1389 C CA . PHE A 1 179 ? 3.173 -0.743 -14.848 1.00 93.88 179 PHE A CA 1
ATOM 1390 C C . PHE A 1 179 ? 3.329 -1.412 -16.210 1.00 93.88 179 PHE A C 1
ATOM 1392 O O . PHE A 1 179 ? 4.439 -1.786 -16.574 1.00 93.88 179 PHE A O 1
ATOM 1399 N N . ASN A 1 180 ? 2.253 -1.512 -16.988 1.00 92.88 180 ASN A N 1
ATOM 1400 C CA . ASN A 1 180 ? 2.288 -2.069 -18.335 1.00 92.88 180 ASN A CA 1
ATOM 1401 C C . ASN A 1 180 ? 3.201 -1.267 -19.279 1.00 92.88 180 ASN A C 1
ATOM 1403 O O . ASN A 1 180 ? 3.953 -1.869 -20.048 1.00 92.88 180 ASN A O 1
ATOM 1407 N N . ASP A 1 181 ? 3.182 0.063 -19.208 1.00 93.25 181 ASP A N 1
ATOM 1408 C CA . ASP A 1 181 ? 4.086 0.912 -19.995 1.00 93.25 181 ASP A CA 1
ATOM 1409 C C . ASP A 1 181 ? 5.546 0.764 -19.529 1.00 93.25 181 ASP A C 1
ATOM 1411 O O . ASP A 1 181 ? 6.472 0.674 -20.344 1.00 93.25 181 ASP A O 1
ATOM 1415 N N . HIS A 1 182 ? 5.764 0.657 -18.214 1.00 93.38 182 HIS A N 1
ATOM 1416 C CA . HIS A 1 182 ? 7.086 0.395 -17.647 1.00 93.38 182 HIS A CA 1
ATOM 1417 C C . HIS A 1 182 ? 7.613 -0.986 -18.034 1.00 93.38 182 HIS A C 1
ATOM 1419 O O . HIS A 1 182 ? 8.785 -1.088 -18.383 1.00 93.38 182 HIS A O 1
ATOM 1425 N N . PHE A 1 183 ? 6.786 -2.034 -18.020 1.00 95.12 183 PHE A N 1
ATOM 1426 C CA . PHE A 1 183 ? 7.177 -3.383 -18.435 1.00 95.12 183 PHE A CA 1
ATOM 1427 C C . PHE A 1 183 ? 7.679 -3.408 -19.875 1.00 95.12 183 PHE A C 1
ATOM 1429 O O . PHE A 1 183 ? 8.725 -4.007 -20.136 1.00 95.12 183 PHE A O 1
ATOM 1436 N N . LEU A 1 184 ? 7.033 -2.677 -20.783 1.00 95.06 184 LEU A N 1
ATOM 1437 C CA . LEU A 1 184 ? 7.520 -2.545 -22.153 1.00 95.06 184 LEU A CA 1
ATOM 1438 C C . LEU A 1 184 ? 8.879 -1.827 -22.199 1.00 95.06 184 LEU A C 1
ATOM 1440 O O . LEU A 1 184 ? 9.819 -2.316 -22.832 1.00 95.06 184 LEU A O 1
ATOM 1444 N N . MET A 1 185 ? 9.012 -0.696 -21.497 1.00 95.38 185 MET A N 1
ATOM 1445 C CA . MET A 1 185 ? 10.262 0.069 -21.454 1.00 95.38 185 MET A CA 1
ATOM 1446 C C . MET A 1 185 ? 11.421 -0.755 -20.877 1.00 95.38 185 MET A C 1
ATOM 1448 O O . MET A 1 185 ? 12.491 -0.813 -21.484 1.00 95.38 185 MET A O 1
ATOM 1452 N N . ILE A 1 186 ? 11.239 -1.401 -19.722 1.00 95.44 186 ILE A N 1
ATOM 1453 C CA . ILE A 1 186 ? 12.303 -2.199 -19.098 1.00 95.44 186 ILE A CA 1
ATOM 1454 C C . ILE A 1 186 ? 12.643 -3.420 -19.951 1.00 95.44 186 ILE A C 1
ATOM 1456 O O . ILE A 1 186 ? 13.817 -3.759 -20.048 1.00 95.44 186 ILE A O 1
ATOM 1460 N N . SER A 1 187 ? 11.663 -4.035 -20.625 1.00 97.38 187 SER A N 1
ATOM 1461 C CA . SER A 1 187 ? 11.907 -5.141 -21.559 1.00 97.38 187 SER A CA 1
ATOM 1462 C C . SER A 1 187 ? 12.776 -4.687 -22.725 1.00 97.38 187 SER A C 1
ATOM 1464 O O . SER A 1 187 ? 13.713 -5.390 -23.109 1.00 97.38 187 SER A O 1
ATOM 1466 N N . PHE A 1 188 ? 12.521 -3.483 -23.243 1.00 97.50 188 PHE A N 1
ATOM 1467 C CA . PHE A 1 188 ? 13.338 -2.876 -24.285 1.00 97.50 188 PHE A CA 1
ATOM 1468 C C . PHE A 1 188 ? 14.757 -2.572 -23.795 1.00 97.50 188 PHE A C 1
ATOM 1470 O O . PHE A 1 188 ? 15.721 -2.988 -24.434 1.00 97.50 188 PHE A O 1
ATOM 1477 N N . LEU A 1 189 ? 14.911 -1.898 -22.651 1.00 96.81 189 LEU A N 1
ATOM 1478 C CA . LEU A 1 189 ? 16.225 -1.540 -22.104 1.00 96.81 189 LEU A CA 1
ATOM 1479 C C . LEU A 1 189 ? 17.047 -2.777 -21.728 1.00 96.81 189 LEU A C 1
ATOM 1481 O O . LEU A 1 189 ? 18.232 -2.857 -22.057 1.00 96.81 189 LEU A O 1
ATOM 1485 N N . PHE A 1 190 ? 16.416 -3.766 -21.094 1.00 97.88 190 PHE A N 1
ATOM 1486 C CA . PHE A 1 190 ? 17.033 -5.050 -20.785 1.00 97.88 190 PHE A CA 1
ATOM 1487 C C . PHE A 1 190 ? 17.510 -5.748 -22.058 1.00 97.88 190 PHE A C 1
ATOM 1489 O O . PHE A 1 190 ? 18.648 -6.216 -22.111 1.00 97.88 190 PHE A O 1
ATOM 1496 N N . SER A 1 191 ? 16.675 -5.781 -23.100 1.00 98.19 191 SER A N 1
ATOM 1497 C CA . SER A 1 191 ? 17.024 -6.405 -24.377 1.00 98.19 191 SER A CA 1
ATOM 1498 C C . SER A 1 191 ? 18.143 -5.659 -25.086 1.00 98.19 191 SER A C 1
ATOM 1500 O O . SER A 1 191 ? 19.079 -6.286 -25.576 1.00 98.19 191 SER A O 1
ATOM 1502 N N . LEU A 1 192 ? 18.092 -4.327 -25.092 1.00 96.38 192 LEU A N 1
ATOM 1503 C CA . LEU A 1 192 ? 19.134 -3.475 -25.643 1.00 96.38 192 LEU A CA 1
ATOM 1504 C C . LEU A 1 192 ? 20.482 -3.793 -24.983 1.00 96.38 192 LEU A C 1
ATOM 1506 O O . LEU A 1 192 ? 21.437 -4.144 -25.667 1.00 96.38 192 LEU A O 1
ATOM 1510 N N . ILE A 1 193 ? 20.559 -3.756 -23.653 1.00 96.81 193 ILE A N 1
ATOM 1511 C CA . ILE A 1 193 ? 21.815 -3.997 -22.932 1.00 96.81 193 ILE A CA 1
ATOM 1512 C C . ILE A 1 193 ? 22.281 -5.447 -23.116 1.00 96.81 193 ILE A C 1
ATOM 1514 O O . ILE A 1 193 ? 23.434 -5.686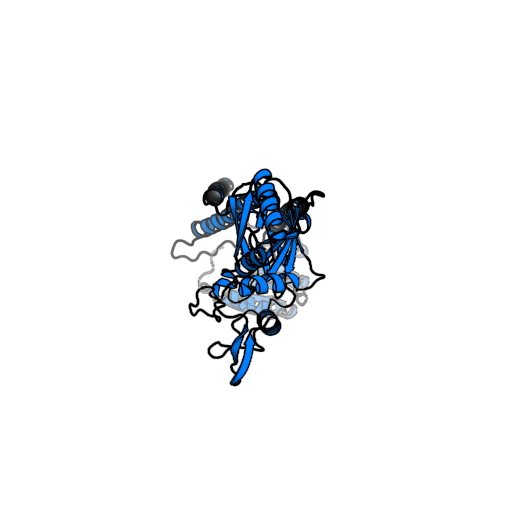 -23.479 1.00 96.81 193 ILE A O 1
ATOM 1518 N N . THR A 1 194 ? 21.390 -6.418 -22.913 1.00 98.06 194 THR A N 1
ATOM 1519 C CA . THR A 1 194 ? 21.728 -7.847 -22.935 1.00 98.06 194 THR A CA 1
ATOM 1520 C C . THR A 1 194 ? 22.164 -8.310 -24.321 1.00 98.06 194 THR A C 1
ATOM 1522 O O . THR A 1 194 ? 23.185 -8.985 -24.444 1.00 98.06 194 THR A O 1
ATOM 1525 N N . VAL A 1 195 ? 21.449 -7.925 -25.385 1.00 97.44 195 VAL A N 1
ATOM 1526 C CA . VAL A 1 195 ? 21.810 -8.322 -26.755 1.00 97.44 195 VAL A CA 1
ATOM 1527 C C . VAL A 1 195 ? 23.147 -7.711 -27.153 1.00 97.44 195 VAL A C 1
ATOM 1529 O O . VAL A 1 195 ? 23.985 -8.428 -27.694 1.00 97.44 195 VAL A O 1
ATOM 1532 N N . PHE A 1 196 ? 23.397 -6.429 -26.864 1.00 95.25 196 PHE A N 1
ATOM 1533 C CA . PHE A 1 196 ? 24.691 -5.812 -27.173 1.00 95.25 196 PHE A CA 1
ATOM 1534 C C . PHE A 1 196 ? 25.839 -6.411 -26.347 1.00 95.25 196 PHE A C 1
ATOM 1536 O O . PHE A 1 196 ? 26.938 -6.595 -26.877 1.00 95.25 196 PHE A O 1
ATOM 1543 N N . LEU A 1 197 ? 25.593 -6.777 -25.086 1.00 96.25 197 LEU A N 1
ATOM 1544 C CA . LEU A 1 197 ? 26.569 -7.466 -24.242 1.00 96.25 197 LEU A CA 1
ATOM 1545 C C . LEU A 1 197 ? 26.908 -8.857 -24.799 1.00 96.25 197 LEU A C 1
ATOM 1547 O O . LEU A 1 197 ? 28.080 -9.163 -25.018 1.00 96.25 197 LEU A O 1
ATOM 1551 N N . VAL A 1 198 ? 25.899 -9.677 -25.101 1.00 96.00 198 VAL A N 1
ATOM 1552 C CA . VAL A 1 198 ? 26.083 -11.015 -25.689 1.00 96.00 198 VAL A CA 1
ATOM 1553 C C . VAL A 1 198 ? 26.737 -10.922 -27.069 1.00 96.00 198 VAL A C 1
ATOM 1555 O O . VAL A 1 198 ? 27.679 -11.661 -27.356 1.00 96.00 198 VAL A O 1
ATOM 1558 N N . TYR A 1 199 ? 26.307 -9.973 -27.904 1.00 93.00 199 TYR A N 1
ATOM 1559 C CA . TYR A 1 199 ? 26.933 -9.684 -29.192 1.00 93.00 199 TYR A CA 1
ATOM 1560 C C . TYR A 1 199 ? 28.424 -9.382 -29.021 1.00 93.00 199 TYR A C 1
ATOM 1562 O O . TYR A 1 199 ? 29.253 -9.966 -29.718 1.00 93.00 199 TYR A O 1
ATOM 1570 N N . SER A 1 200 ? 28.776 -8.524 -28.059 1.00 91.00 200 SER A N 1
ATOM 1571 C CA . SER A 1 200 ? 30.165 -8.162 -27.785 1.00 91.00 200 SER A CA 1
ATOM 1572 C C . SER A 1 200 ? 31.004 -9.378 -27.379 1.00 91.00 200 SER A C 1
ATOM 1574 O O . SER A 1 200 ? 32.076 -9.609 -27.943 1.00 91.00 200 SER A O 1
ATOM 1576 N N . LEU A 1 201 ? 30.476 -10.220 -26.484 1.00 91.69 201 LEU A N 1
ATOM 1577 C CA . LEU A 1 201 ? 31.133 -11.449 -26.029 1.00 91.69 201 LEU A CA 1
ATOM 1578 C C . LEU A 1 201 ? 31.331 -12.489 -27.141 1.00 91.69 201 LEU A C 1
ATOM 1580 O O . LEU A 1 201 ? 32.259 -13.288 -27.063 1.00 91.69 201 LEU A O 1
ATOM 1584 N N . ILE A 1 202 ? 30.480 -12.516 -28.167 1.00 89.94 202 ILE A N 1
ATOM 1585 C CA . ILE A 1 202 ? 30.585 -13.490 -29.264 1.00 89.94 202 ILE A CA 1
ATOM 1586 C C . ILE A 1 202 ? 31.472 -12.960 -30.395 1.00 89.94 202 ILE A C 1
ATOM 1588 O O . ILE A 1 202 ? 32.320 -13.696 -30.912 1.00 89.94 202 ILE A O 1
ATOM 1592 N N . VAL A 1 203 ? 31.265 -11.700 -30.787 1.00 85.94 203 VAL A N 1
ATOM 1593 C CA . VAL A 1 203 ? 31.881 -11.089 -31.974 1.00 85.94 203 VAL A CA 1
ATOM 1594 C C . VAL A 1 203 ? 33.269 -10.538 -31.676 1.00 85.94 203 VAL A C 1
ATOM 1596 O O . VAL A 1 203 ? 34.175 -10.729 -32.484 1.00 85.94 203 VAL A O 1
ATOM 1599 N N . PHE A 1 204 ? 33.469 -9.904 -30.517 1.00 84.62 204 PHE A N 1
ATOM 1600 C CA . PHE A 1 204 ? 34.767 -9.334 -30.134 1.00 84.62 204 PHE A CA 1
ATOM 1601 C C . PHE A 1 204 ? 35.619 -10.278 -29.279 1.00 84.62 204 PHE A C 1
ATOM 1603 O O . PHE A 1 204 ? 36.708 -9.906 -28.843 1.00 84.62 204 PHE A O 1
ATOM 1610 N N . ARG A 1 205 ? 35.174 -11.522 -29.062 1.00 86.38 205 ARG A N 1
ATOM 1611 C CA . ARG A 1 205 ? 35.997 -12.543 -28.409 1.00 86.38 205 ARG A CA 1
ATOM 1612 C C . ARG A 1 205 ? 37.213 -12.873 -29.267 1.00 86.38 205 ARG A C 1
ATOM 1614 O O . ARG A 1 205 ? 37.087 -13.337 -30.399 1.00 86.38 205 ARG A O 1
ATOM 1621 N N . GLN A 1 206 ? 38.392 -12.716 -28.675 1.00 82.19 206 GLN A N 1
ATOM 1622 C CA . GLN A 1 206 ? 39.655 -13.093 -29.295 1.00 82.19 206 GLN A CA 1
ATOM 1623 C C . GLN A 1 206 ? 39.681 -14.600 -29.601 1.00 82.19 206 GLN A C 1
ATOM 1625 O O . GLN A 1 206 ? 39.386 -15.436 -28.743 1.00 82.19 206 GLN A O 1
ATOM 1630 N N . ARG A 1 207 ? 40.038 -14.947 -30.841 1.00 79.19 207 ARG A N 1
ATOM 1631 C CA . ARG A 1 207 ? 40.215 -16.328 -31.312 1.00 79.19 207 ARG A CA 1
ATOM 1632 C C . ARG A 1 207 ? 41.662 -16.503 -31.783 1.00 79.19 207 ARG A C 1
ATOM 1634 O O . ARG A 1 207 ? 42.186 -15.624 -32.456 1.00 79.19 207 ARG A O 1
ATOM 1641 N N . GLY A 1 208 ? 42.290 -17.633 -31.449 1.00 78.12 208 GLY A N 1
ATOM 1642 C CA . GLY A 1 208 ? 43.688 -17.930 -31.802 1.00 78.12 208 GLY A CA 1
ATOM 1643 C C . GLY A 1 208 ? 44.715 -17.545 -30.724 1.00 78.12 208 GLY A C 1
ATOM 1644 O O . GLY A 1 208 ? 44.358 -17.021 -29.672 1.00 78.12 208 GLY A O 1
ATOM 1645 N N . LYS A 1 209 ? 45.998 -17.863 -30.969 1.00 71.00 209 LYS A N 1
ATOM 1646 C CA . LYS A 1 209 ? 47.110 -17.645 -30.016 1.00 71.00 209 LYS A CA 1
ATOM 1647 C C . LYS A 1 209 ? 47.729 -16.240 -30.095 1.00 71.00 209 LYS A C 1
ATOM 1649 O O . LYS A 1 209 ? 48.392 -15.821 -29.150 1.00 71.00 209 LYS A O 1
ATOM 1654 N N . GLU A 1 210 ? 47.521 -15.515 -31.192 1.00 66.69 210 GLU A N 1
ATOM 1655 C CA . GLU A 1 210 ? 48.080 -14.173 -31.384 1.00 66.69 210 GLU A CA 1
ATOM 1656 C C . GLU A 1 210 ? 47.235 -13.098 -30.693 1.00 66.69 210 GLU A C 1
ATOM 1658 O O . GLU A 1 210 ? 46.014 -13.036 -30.855 1.00 66.69 210 GLU A O 1
ATOM 1663 N N . LYS A 1 211 ? 47.897 -12.233 -29.916 1.00 70.25 211 LYS A N 1
ATOM 1664 C CA . LYS A 1 211 ? 47.285 -11.081 -29.241 1.00 70.25 211 LYS A CA 1
ATOM 1665 C C . LYS A 1 211 ? 47.285 -9.866 -30.158 1.00 70.25 211 LYS A C 1
ATOM 1667 O O . LYS A 1 211 ? 48.244 -9.104 -30.185 1.00 70.25 211 LYS A O 1
ATOM 1672 N N . ILE A 1 212 ? 46.189 -9.693 -30.891 1.00 73.44 212 ILE A N 1
ATOM 1673 C CA . ILE A 1 212 ? 45.945 -8.512 -31.722 1.00 73.44 212 ILE A CA 1
ATOM 1674 C C . ILE A 1 212 ? 45.266 -7.445 -30.859 1.00 73.44 212 ILE A C 1
ATOM 1676 O O . ILE A 1 212 ? 44.237 -7.707 -30.234 1.00 73.44 212 ILE A O 1
ATOM 1680 N N . ALA A 1 213 ? 45.835 -6.241 -30.816 1.00 73.94 213 ALA A N 1
ATOM 1681 C CA . ALA A 1 213 ? 45.218 -5.110 -30.131 1.00 73.94 213 ALA A CA 1
ATOM 1682 C C . ALA A 1 213 ? 43.948 -4.652 -30.872 1.00 73.94 213 ALA A C 1
ATOM 1684 O O . ALA A 1 213 ? 43.944 -4.522 -32.097 1.00 73.94 213 ALA A O 1
ATOM 1685 N N . GLY A 1 214 ? 42.870 -4.392 -30.127 1.00 72.25 214 GLY A N 1
ATOM 1686 C CA . GLY A 1 214 ? 41.641 -3.824 -30.682 1.00 72.25 214 GLY A CA 1
ATOM 1687 C C . GLY A 1 214 ? 41.853 -2.412 -31.239 1.00 72.25 214 GLY A C 1
ATOM 1688 O O . GLY A 1 214 ? 42.801 -1.715 -30.874 1.00 72.25 214 GLY A O 1
ATOM 1689 N N . LYS A 1 215 ? 40.951 -1.964 -32.121 1.00 78.25 215 LYS A N 1
ATOM 1690 C CA . LYS A 1 215 ? 40.984 -0.593 -32.647 1.00 78.25 215 LYS A CA 1
ATOM 1691 C C . LYS A 1 215 ? 40.816 0.400 -31.494 1.00 78.25 215 LYS A C 1
ATOM 1693 O O . LYS A 1 215 ? 39.790 0.393 -30.823 1.00 78.25 215 LYS A O 1
ATOM 1698 N N . PHE A 1 216 ? 41.797 1.279 -31.309 1.00 79.19 216 PHE A N 1
ATOM 1699 C CA . PHE A 1 216 ? 41.719 2.345 -30.317 1.00 79.19 216 PHE A CA 1
ATOM 1700 C C . PHE A 1 216 ? 40.769 3.459 -30.783 1.00 79.19 216 PHE A C 1
ATOM 1702 O O . PHE A 1 216 ? 40.911 3.992 -31.885 1.00 79.19 216 PHE A O 1
ATOM 1709 N N . PHE A 1 217 ? 39.809 3.819 -29.936 1.00 81.88 217 PHE A N 1
ATOM 1710 C CA . PHE A 1 217 ? 38.975 5.014 -30.059 1.00 81.88 217 PHE A CA 1
ATOM 1711 C C . PHE A 1 217 ? 38.673 5.539 -28.649 1.00 81.88 217 PHE A C 1
ATOM 1713 O O . PHE A 1 217 ? 38.575 4.747 -27.716 1.00 81.88 217 PHE A O 1
ATOM 1720 N N . LYS A 1 218 ? 38.576 6.865 -28.480 1.00 78.56 218 LYS A N 1
ATOM 1721 C CA . LYS A 1 218 ? 38.385 7.495 -27.159 1.00 78.56 218 LYS A CA 1
ATOM 1722 C C . LYS A 1 218 ? 36.928 7.828 -26.850 1.00 78.56 218 LYS A C 1
ATOM 1724 O O . LYS A 1 218 ? 36.487 7.598 -25.735 1.00 78.56 218 LYS A O 1
ATOM 1729 N N . SER A 1 219 ? 36.205 8.386 -27.815 1.00 82.94 219 SER A N 1
ATOM 1730 C CA . SER A 1 219 ? 34.865 8.920 -27.581 1.00 82.94 219 SER A CA 1
ATOM 1731 C C . SER A 1 219 ? 34.068 9.032 -28.874 1.00 82.94 219 SER A C 1
ATOM 1733 O O . SER A 1 219 ? 34.604 8.930 -29.984 1.00 82.94 219 SER A O 1
ATOM 1735 N N . SER A 1 220 ? 32.767 9.243 -28.712 1.00 90.62 220 SER A N 1
ATOM 1736 C CA . SER A 1 220 ? 31.867 9.604 -29.799 1.00 90.62 220 SER A CA 1
ATOM 1737 C C . SER A 1 220 ? 30.853 10.600 -29.260 1.00 90.62 220 SER A C 1
ATOM 1739 O O . SER A 1 220 ? 29.799 10.208 -28.766 1.00 90.62 220 SER A O 1
ATOM 1741 N N . ASN A 1 221 ? 31.142 11.895 -29.412 1.00 92.38 221 ASN A N 1
ATOM 1742 C CA . ASN A 1 221 ? 30.282 12.968 -28.901 1.00 92.38 221 ASN A CA 1
ATOM 1743 C C . ASN A 1 221 ? 28.827 12.831 -29.387 1.00 92.38 221 ASN A C 1
ATOM 1745 O O . ASN A 1 221 ? 27.891 13.135 -28.660 1.00 92.38 221 ASN A O 1
ATOM 1749 N N . LYS A 1 222 ? 28.614 12.336 -30.616 1.00 92.38 222 LYS A N 1
ATOM 1750 C CA . LYS A 1 222 ? 27.264 12.104 -31.158 1.00 92.38 222 LYS A CA 1
ATOM 1751 C C . LYS A 1 222 ? 26.506 11.029 -30.379 1.00 92.38 222 LYS A C 1
ATOM 1753 O O . LYS A 1 222 ? 25.319 11.194 -30.118 1.00 92.38 222 LYS A O 1
ATOM 1758 N N . LEU A 1 223 ? 27.183 9.933 -30.036 1.00 90.56 223 LEU A N 1
ATOM 1759 C CA . LEU A 1 223 ? 26.589 8.850 -29.255 1.00 90.56 223 LEU A CA 1
ATOM 1760 C C . LEU A 1 223 ? 26.355 9.301 -27.810 1.00 90.56 223 LEU A C 1
ATOM 1762 O O . LEU A 1 223 ? 25.298 9.022 -27.256 1.00 90.56 223 LEU A O 1
ATOM 1766 N N . GLU A 1 224 ? 27.298 10.068 -27.263 1.00 94.81 224 GLU A N 1
ATOM 1767 C CA . GLU A 1 224 ? 27.209 10.648 -25.924 1.00 94.81 224 GLU A CA 1
ATOM 1768 C C . GLU A 1 224 ? 26.010 11.579 -25.759 1.00 94.81 224 GLU A C 1
ATOM 1770 O O . GLU A 1 224 ? 25.249 11.465 -24.801 1.00 94.81 224 GLU A O 1
ATOM 1775 N N . VAL A 1 225 ? 25.779 12.459 -26.731 1.00 96.69 225 VAL A N 1
ATOM 1776 C CA . VAL A 1 225 ? 24.597 13.325 -26.747 1.00 96.69 225 VAL A CA 1
ATOM 1777 C C . VAL A 1 225 ? 23.319 12.491 -26.882 1.00 96.69 225 VAL A C 1
ATOM 1779 O O . VAL A 1 225 ? 22.373 12.693 -26.120 1.00 96.69 225 VAL A O 1
ATOM 1782 N N . ALA A 1 226 ? 23.289 11.516 -27.797 1.00 94.38 226 ALA A N 1
ATOM 1783 C CA . ALA A 1 226 ? 22.101 10.698 -28.038 1.00 94.38 226 ALA A CA 1
ATOM 1784 C C . ALA A 1 226 ? 21.678 9.881 -26.805 1.00 94.38 226 ALA A C 1
ATOM 1786 O O . ALA A 1 226 ? 20.512 9.931 -26.413 1.00 94.38 226 ALA A O 1
ATOM 1787 N N . TRP A 1 227 ? 22.609 9.174 -26.153 1.00 95.19 227 TRP A N 1
ATOM 1788 C CA . TRP A 1 227 ? 22.300 8.376 -24.961 1.00 95.19 227 TRP A CA 1
ATOM 1789 C C . TRP A 1 227 ? 22.067 9.211 -23.703 1.00 95.19 227 TRP A C 1
ATOM 1791 O O . TRP A 1 227 ? 21.733 8.653 -22.668 1.00 95.19 227 TRP A O 1
ATOM 1801 N N . THR A 1 228 ? 22.279 10.527 -23.758 1.00 96.62 228 THR A N 1
ATOM 1802 C CA . THR A 1 228 ? 21.987 11.433 -22.640 1.00 96.62 228 THR A CA 1
ATOM 1803 C C . THR A 1 228 ? 20.595 12.025 -22.813 1.00 96.62 228 THR A C 1
ATOM 1805 O O . THR A 1 228 ? 19.780 11.993 -21.895 1.00 96.62 228 THR A O 1
ATOM 1808 N N . ILE A 1 229 ? 20.291 12.508 -24.021 1.00 97.75 229 ILE A N 1
ATOM 1809 C CA . ILE A 1 229 ? 19.000 13.125 -24.335 1.00 97.75 229 ILE A CA 1
ATOM 1810 C C . ILE A 1 229 ? 17.870 12.092 -24.315 1.00 97.75 229 ILE A C 1
ATOM 1812 O O . ILE A 1 229 ? 16.808 12.386 -23.775 1.00 97.75 229 ILE A O 1
ATOM 1816 N N . LEU A 1 230 ? 18.072 10.889 -24.870 1.00 95.44 230 LEU A N 1
ATOM 1817 C CA . LEU A 1 230 ? 16.999 9.890 -24.957 1.00 95.44 230 LEU A CA 1
ATOM 1818 C C . LEU A 1 230 ? 16.506 9.418 -23.573 1.00 95.44 230 LEU A C 1
ATOM 1820 O O . LEU A 1 230 ? 15.296 9.474 -23.347 1.00 95.44 230 LEU A O 1
ATOM 1824 N N . PRO A 1 231 ? 17.372 9.023 -22.614 1.00 96.06 231 PRO A N 1
ATOM 1825 C CA . PRO A 1 231 ? 16.916 8.685 -21.266 1.00 96.06 231 PRO A CA 1
ATOM 1826 C C . PRO A 1 231 ? 16.326 9.879 -20.522 1.00 96.06 231 PRO A C 1
ATOM 1828 O O . PRO A 1 231 ? 15.323 9.716 -19.834 1.00 96.06 231 PRO A O 1
ATOM 1831 N N . LEU A 1 232 ? 16.893 11.081 -20.687 1.00 97.62 232 LEU A N 1
ATOM 1832 C CA . LEU A 1 232 ? 16.334 12.289 -20.079 1.00 97.62 232 LEU A CA 1
ATOM 1833 C C . LEU A 1 232 ? 14.899 12.542 -20.564 1.00 97.62 232 LEU A C 1
ATOM 1835 O O . LEU A 1 232 ? 14.007 12.766 -19.749 1.00 97.62 232 LEU A O 1
ATOM 1839 N N . ALA A 1 233 ? 14.660 12.454 -21.873 1.00 96.94 233 ALA A N 1
ATOM 1840 C CA . ALA A 1 233 ? 13.329 12.606 -22.452 1.00 96.94 233 ALA A CA 1
ATOM 1841 C C . ALA A 1 233 ? 12.356 11.529 -21.946 1.00 96.94 233 ALA A C 1
ATOM 1843 O O . ALA A 1 233 ? 11.223 11.854 -21.597 1.00 96.94 233 ALA A O 1
ATOM 1844 N N . ALA A 1 234 ? 12.802 10.271 -21.847 1.00 94.75 234 ALA A N 1
ATOM 1845 C CA . ALA A 1 234 ? 11.990 9.184 -21.303 1.00 94.75 234 ALA A CA 1
ATOM 1846 C C . ALA A 1 234 ? 11.602 9.439 -19.836 1.00 94.75 234 ALA A C 1
ATOM 1848 O O . ALA A 1 234 ? 10.429 9.333 -19.485 1.00 94.75 234 ALA A O 1
ATOM 1849 N N . VAL A 1 235 ? 12.552 9.849 -18.989 1.00 96.75 235 VAL A N 1
ATOM 1850 C CA . VAL A 1 235 ? 12.283 10.177 -17.579 1.00 96.75 235 VAL A CA 1
ATOM 1851 C C . VAL A 1 235 ? 11.317 11.356 -17.455 1.00 96.75 235 VAL A C 1
ATOM 1853 O O . VAL A 1 235 ? 10.388 11.292 -16.653 1.00 96.75 235 VAL A O 1
ATOM 1856 N N . ILE A 1 236 ? 11.482 12.411 -18.261 1.00 97.94 236 ILE A N 1
ATOM 1857 C CA . ILE A 1 236 ? 10.556 13.556 -18.275 1.00 97.94 236 ILE A CA 1
ATOM 1858 C C . ILE A 1 236 ? 9.146 13.109 -18.681 1.00 97.94 236 ILE A C 1
ATOM 1860 O O . ILE A 1 236 ? 8.174 13.494 -18.032 1.00 97.94 236 ILE A O 1
ATOM 1864 N N . TYR A 1 237 ? 9.028 12.269 -19.711 1.00 95.44 237 TYR A N 1
ATOM 1865 C CA . TYR A 1 237 ? 7.747 11.725 -20.159 1.00 95.44 237 TYR A CA 1
ATOM 1866 C C . TYR A 1 237 ? 7.046 10.911 -19.058 1.00 95.44 237 TYR A C 1
ATOM 1868 O O . TYR A 1 237 ? 5.896 11.199 -18.723 1.00 95.44 237 TYR A O 1
ATOM 1876 N N . PHE A 1 238 ? 7.741 9.953 -18.436 1.00 95.88 238 PHE A N 1
ATOM 1877 C CA . PHE A 1 238 ? 7.168 9.148 -17.351 1.00 95.88 238 PHE A CA 1
ATOM 1878 C C . PHE A 1 238 ? 6.855 9.977 -16.102 1.00 95.88 238 PHE A C 1
ATOM 1880 O O . PHE A 1 238 ? 5.843 9.732 -15.450 1.00 95.88 238 PHE A O 1
ATOM 1887 N N . SER A 1 239 ? 7.665 10.990 -15.792 1.00 96.75 239 SER A N 1
ATOM 1888 C CA . SER A 1 239 ? 7.394 11.932 -14.700 1.00 96.75 239 SER A CA 1
ATOM 1889 C C . SER A 1 239 ? 6.100 12.720 -14.935 1.00 96.75 239 SER A C 1
ATOM 1891 O O . SER A 1 239 ? 5.276 12.859 -14.028 1.00 96.75 239 SER A O 1
ATOM 1893 N N . TYR A 1 240 ? 5.868 13.175 -16.170 1.00 96.75 240 TYR A N 1
ATOM 1894 C CA . TYR A 1 240 ? 4.642 13.878 -16.544 1.00 96.75 240 TYR A CA 1
ATOM 1895 C C . TYR A 1 240 ? 3.401 12.982 -16.412 1.00 96.75 240 TYR A C 1
ATOM 1897 O O . TYR A 1 240 ? 2.456 13.332 -15.704 1.00 96.75 240 TYR A O 1
ATOM 1905 N N . ILE A 1 241 ? 3.420 11.794 -17.025 1.00 96.06 241 ILE A N 1
ATOM 1906 C CA . ILE A 1 241 ? 2.289 10.852 -16.972 1.00 96.06 241 ILE A CA 1
ATOM 1907 C C . ILE A 1 241 ? 2.062 10.323 -15.543 1.00 96.06 241 ILE A C 1
ATOM 1909 O O . ILE A 1 241 ? 0.919 10.192 -15.095 1.00 96.06 241 ILE A O 1
ATOM 1913 N N . GLY A 1 242 ? 3.138 10.085 -14.789 1.00 96.31 242 GLY A N 1
ATOM 1914 C CA . GLY A 1 242 ? 3.077 9.706 -13.379 1.00 96.31 242 GLY A CA 1
ATOM 1915 C C . GLY A 1 242 ? 2.437 10.791 -12.510 1.00 96.31 242 GLY A C 1
ATOM 1916 O O . GLY A 1 242 ? 1.618 10.479 -11.650 1.00 96.31 242 GLY A O 1
ATOM 1917 N N . SER A 1 243 ? 2.725 12.067 -12.782 1.00 96.69 243 SER A N 1
ATOM 1918 C CA . SER A 1 243 ? 2.112 13.199 -12.071 1.00 96.69 243 SER A CA 1
ATOM 1919 C C . SER A 1 243 ? 0.608 13.312 -12.338 1.00 96.69 243 SER A C 1
ATOM 1921 O O . SER A 1 243 ? -0.160 13.542 -11.405 1.00 96.69 243 SER A O 1
ATOM 1923 N N . LEU A 1 244 ? 0.167 13.097 -13.583 1.00 95.62 244 LEU A N 1
ATOM 1924 C CA . LEU A 1 244 ? -1.262 13.048 -13.923 1.00 95.62 244 LEU A CA 1
ATOM 1925 C C . LEU A 1 244 ? -1.969 11.882 -13.219 1.00 95.62 244 LEU A C 1
ATOM 1927 O O . LEU A 1 244 ? -3.039 12.056 -12.641 1.00 95.62 244 LEU A O 1
ATOM 1931 N N . SER A 1 245 ? -1.335 10.711 -13.207 1.00 95.75 245 SER A N 1
ATOM 1932 C CA . SER A 1 245 ? -1.856 9.520 -12.526 1.00 95.75 245 SER A CA 1
ATOM 1933 C C . SER A 1 245 ? -1.944 9.719 -11.010 1.00 95.75 245 SER A C 1
ATOM 1935 O O . SER A 1 245 ? -2.915 9.310 -10.375 1.00 95.75 245 SER A O 1
ATOM 1937 N N . LEU A 1 246 ? -0.962 10.402 -10.416 1.00 95.56 246 LEU A N 1
ATOM 1938 C CA . LEU A 1 246 ? -0.984 10.773 -9.004 1.00 95.56 246 LEU A CA 1
ATOM 1939 C C . LEU A 1 246 ? -2.118 11.759 -8.691 1.00 95.56 246 LEU A C 1
ATOM 1941 O O . LEU A 1 246 ? -2.762 11.637 -7.652 1.00 95.56 246 LEU A O 1
ATOM 1945 N N . ALA A 1 247 ? -2.367 12.730 -9.571 1.00 95.62 247 ALA A N 1
ATOM 1946 C CA . ALA A 1 247 ? -3.463 13.678 -9.400 1.00 95.62 247 ALA A CA 1
ATOM 1947 C C . ALA A 1 247 ? -4.827 12.971 -9.458 1.00 95.62 247 ALA A C 1
ATOM 1949 O O . ALA A 1 247 ? -5.660 13.183 -8.578 1.00 95.62 247 ALA A O 1
ATOM 1950 N N . GLU A 1 248 ? -5.022 12.083 -10.437 1.00 94.06 248 GLU A N 1
ATOM 1951 C CA . GLU A 1 248 ? -6.270 11.331 -10.604 1.00 94.06 248 GLU A CA 1
ATOM 1952 C C . GLU A 1 248 ? -6.529 10.389 -9.419 1.00 94.06 248 GLU A C 1
ATOM 1954 O O . GLU A 1 248 ? -7.607 10.405 -8.830 1.00 94.06 248 GLU A O 1
ATOM 1959 N N . THR A 1 249 ? -5.520 9.627 -8.984 1.00 94.88 249 THR A N 1
ATOM 1960 C CA . THR A 1 249 ? -5.658 8.697 -7.845 1.00 94.88 249 THR A CA 1
ATOM 1961 C C . THR A 1 249 ? -5.916 9.400 -6.507 1.00 94.88 249 THR A C 1
ATOM 1963 O O . THR A 1 249 ? -6.453 8.782 -5.587 1.00 94.88 249 THR A O 1
ATOM 1966 N N . ARG A 1 250 ? -5.570 10.690 -6.382 1.00 94.62 250 ARG A N 1
ATOM 1967 C CA . ARG A 1 250 ? -5.775 11.498 -5.166 1.00 94.62 250 ARG A CA 1
ATOM 1968 C C . ARG A 1 250 ? -7.077 12.296 -5.151 1.00 94.62 250 ARG A C 1
ATOM 1970 O O . ARG A 1 250 ? -7.383 12.912 -4.124 1.00 94.62 250 ARG A O 1
ATOM 1977 N N . LYS A 1 251 ? -7.833 12.300 -6.249 1.00 94.25 251 LYS A N 1
ATOM 1978 C CA . LYS A 1 251 ? -9.083 13.051 -6.372 1.00 94.25 251 LYS A CA 1
ATOM 1979 C C . LYS A 1 251 ? -10.125 12.544 -5.371 1.00 94.25 251 LYS A C 1
ATOM 1981 O O . LYS A 1 251 ? -10.422 11.351 -5.319 1.00 94.25 251 LYS A O 1
ATOM 1986 N N . VAL A 1 252 ? -10.668 13.469 -4.581 1.00 94.06 252 VAL A N 1
ATOM 1987 C CA . VAL A 1 252 ? -11.700 13.181 -3.576 1.00 94.06 252 VAL A CA 1
ATOM 1988 C C . VAL A 1 252 ? -13.075 13.363 -4.194 1.00 94.06 252 VAL A C 1
ATOM 1990 O O . VAL A 1 252 ? -13.352 14.399 -4.800 1.00 94.06 252 VAL A O 1
ATOM 1993 N N . ASP A 1 253 ? -13.923 12.364 -4.012 1.00 94.81 253 ASP A N 1
ATOM 1994 C CA . ASP A 1 253 ? -15.358 12.457 -4.211 1.00 94.81 253 ASP A CA 1
ATOM 1995 C C . ASP A 1 253 ? -15.992 13.113 -2.968 1.00 94.81 253 ASP A C 1
ATOM 1997 O O . ASP A 1 253 ? -15.811 12.606 -1.858 1.00 94.81 253 ASP A O 1
ATOM 2001 N N . PRO A 1 254 ? -16.732 14.227 -3.110 1.00 92.69 254 PRO A N 1
ATOM 2002 C CA . PRO A 1 254 ? -17.454 14.848 -2.000 1.00 92.69 254 PRO A CA 1
ATOM 2003 C C . PRO A 1 254 ? -18.455 13.927 -1.282 1.00 92.69 254 PRO A C 1
ATOM 2005 O O . PRO A 1 254 ? -18.845 14.236 -0.161 1.00 92.69 254 PRO A O 1
ATOM 2008 N N . GLN A 1 255 ? -18.888 12.829 -1.911 1.00 93.94 255 GLN A N 1
ATOM 2009 C CA . GLN A 1 255 ? -19.812 11.837 -1.343 1.00 93.94 255 GLN A CA 1
ATOM 2010 C C . GLN A 1 255 ? -19.108 10.553 -0.865 1.00 93.94 255 GLN A C 1
ATOM 2012 O O . GLN A 1 255 ? -19.764 9.534 -0.610 1.00 93.94 255 GLN A O 1
ATOM 2017 N N . ALA A 1 256 ? -17.775 10.581 -0.755 1.00 97.12 256 ALA A N 1
ATOM 2018 C CA . ALA A 1 256 ? -17.005 9.440 -0.283 1.00 97.12 256 ALA A CA 1
ATOM 2019 C C . ALA A 1 256 ? -17.431 9.016 1.132 1.00 97.12 256 ALA A C 1
ATOM 2021 O O . ALA A 1 256 ? -17.639 9.851 2.011 1.00 97.12 256 ALA A O 1
ATOM 2022 N N . LEU A 1 257 ? -17.524 7.704 1.358 1.00 98.00 257 LEU A N 1
ATOM 2023 C CA . LEU A 1 257 ? -17.715 7.139 2.693 1.00 98.00 257 LEU A CA 1
ATOM 2024 C C . LEU A 1 257 ? -16.464 7.417 3.534 1.00 98.00 257 LEU A C 1
ATOM 2026 O O . LEU A 1 257 ? -15.379 6.957 3.175 1.00 98.00 257 LEU A O 1
ATOM 2030 N N . GLU A 1 258 ? -16.595 8.139 4.644 1.00 98.25 258 GLU A N 1
ATOM 2031 C CA . GLU A 1 258 ? -15.477 8.348 5.565 1.00 98.25 258 GLU A CA 1
ATOM 2032 C C . GLU A 1 258 ? -15.318 7.149 6.507 1.00 98.25 258 GLU A C 1
ATOM 2034 O O . GLU A 1 258 ? -16.270 6.726 7.163 1.00 98.25 258 GLU A O 1
ATOM 2039 N N . VAL A 1 259 ? -14.091 6.634 6.605 1.00 98.50 259 VAL A N 1
ATOM 2040 C CA . VAL A 1 259 ? -13.710 5.620 7.595 1.00 98.50 259 VAL A CA 1
ATOM 2041 C C . VAL A 1 259 ? -12.435 6.080 8.286 1.00 98.50 259 VAL A C 1
ATOM 2043 O O . VAL A 1 259 ? -11.436 6.381 7.628 1.00 98.50 259 VAL A O 1
ATOM 2046 N N . LYS A 1 260 ? -12.437 6.130 9.616 1.00 97.94 260 LYS A N 1
ATOM 2047 C CA . LYS A 1 260 ? -11.211 6.364 10.382 1.00 97.94 260 LYS A CA 1
ATOM 2048 C C . LYS A 1 260 ? -10.499 5.040 10.586 1.00 97.94 260 LYS A C 1
ATOM 2050 O O . LYS A 1 260 ? -11.111 4.044 10.959 1.00 97.94 260 LYS A O 1
ATOM 2055 N N . VAL A 1 261 ? -9.204 5.034 10.310 1.00 98.06 261 VAL A N 1
ATOM 2056 C CA . VAL A 1 261 ? -8.348 3.860 10.414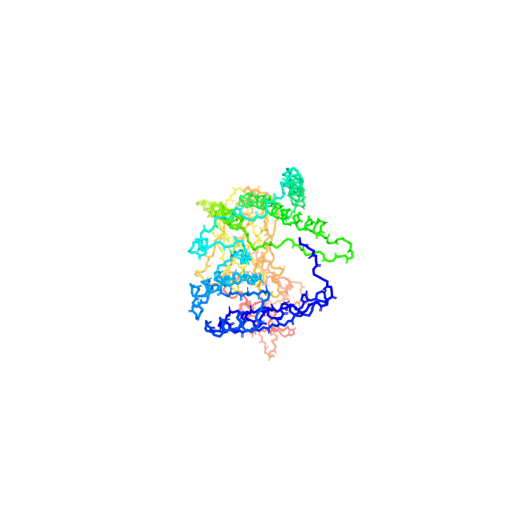 1.00 98.06 261 VAL A CA 1
ATOM 2057 C C . VAL A 1 261 ? -7.281 4.141 11.451 1.00 98.06 261 VAL A C 1
ATOM 2059 O O . VAL A 1 261 ? -6.469 5.053 11.282 1.00 98.06 261 VAL A O 1
ATOM 2062 N N . THR A 1 262 ? -7.258 3.320 12.490 1.00 95.75 262 THR A N 1
ATOM 2063 C CA . THR A 1 262 ? -6.282 3.430 13.569 1.00 95.75 262 THR A CA 1
ATOM 2064 C C . THR A 1 262 ? -5.377 2.204 13.565 1.00 95.75 262 THR A C 1
ATOM 2066 O O . THR A 1 262 ? -5.849 1.071 13.664 1.00 95.75 262 THR A O 1
ATOM 2069 N N . GLY A 1 263 ? -4.071 2.434 13.425 1.00 94.88 263 GLY A N 1
ATOM 2070 C CA . GLY A 1 263 ? -3.040 1.410 13.577 1.00 94.88 263 GLY A CA 1
ATOM 2071 C C . GLY A 1 263 ? -2.473 1.390 14.997 1.00 94.88 263 GLY A C 1
ATOM 2072 O O . GLY A 1 263 ? -2.224 2.443 15.584 1.00 94.88 263 GLY A O 1
ATOM 2073 N N . ARG A 1 264 ? -2.252 0.189 15.532 1.00 90.94 264 ARG A N 1
ATOM 2074 C CA . ARG A 1 264 ? -1.514 -0.062 16.780 1.00 90.94 264 ARG A CA 1
ATOM 2075 C C . ARG A 1 264 ? -0.774 -1.390 16.679 1.00 90.94 264 ARG A C 1
ATOM 2077 O O . ARG A 1 264 ? -1.178 -2.245 15.900 1.00 90.94 264 ARG A O 1
ATOM 2084 N N . GLN A 1 265 ? 0.278 -1.605 17.449 1.00 85.38 265 GLN A N 1
ATOM 2085 C CA . GLN A 1 265 ? 0.984 -2.880 17.544 1.00 85.38 265 GLN A CA 1
ATOM 2086 C C . GLN A 1 265 ? 0.047 -3.954 18.137 1.00 85.38 265 GLN A C 1
ATOM 2088 O O . GLN A 1 265 ? -0.323 -3.878 19.304 1.00 85.38 265 GLN A O 1
ATOM 2093 N N . TRP A 1 266 ? -0.405 -4.978 17.404 1.00 87.62 266 TRP A N 1
ATOM 2094 C CA . TRP A 1 266 ? -0.339 -5.206 15.948 1.00 87.62 266 TRP A CA 1
ATOM 2095 C C . TRP A 1 266 ? -1.741 -5.537 15.417 1.00 87.62 266 TRP A C 1
ATOM 2097 O O . TRP A 1 266 ? -2.036 -6.673 15.061 1.00 87.62 266 TRP A O 1
ATOM 2107 N N . SER A 1 267 ? -2.624 -4.541 15.406 1.00 89.62 267 SER A N 1
ATOM 2108 C CA . SER A 1 267 ? -4.032 -4.651 15.016 1.00 89.62 267 SER A CA 1
ATOM 2109 C C . SER A 1 267 ? -4.522 -3.377 14.332 1.00 89.62 267 SER A C 1
ATOM 2111 O O . SER A 1 267 ? -3.977 -2.294 14.566 1.00 89.62 267 SER A O 1
ATOM 2113 N N . TRP A 1 268 ? -5.603 -3.503 13.574 1.00 94.38 268 TRP A N 1
ATOM 2114 C CA . TRP A 1 268 ? -6.302 -2.389 12.945 1.00 94.38 268 TRP A CA 1
ATOM 2115 C C . TRP A 1 268 ? -7.663 -2.172 13.599 1.00 94.38 268 TRP A C 1
ATOM 2117 O O . TRP A 1 268 ? -8.344 -3.137 13.941 1.00 94.38 268 TRP A O 1
ATOM 2127 N N . THR A 1 269 ? -8.064 -0.911 13.721 1.00 92.44 269 THR A N 1
ATOM 2128 C CA . THR A 1 269 ? -9.428 -0.526 14.093 1.00 92.44 269 THR A CA 1
ATOM 2129 C C . THR A 1 269 ? -10.014 0.345 12.989 1.00 92.44 269 THR A C 1
ATOM 2131 O O . THR A 1 269 ? -9.344 1.260 12.500 1.00 92.44 269 THR A O 1
ATOM 2134 N N . PHE A 1 270 ? -11.259 0.067 12.612 1.00 97.00 270 PHE A N 1
ATOM 2135 C CA . PHE A 1 270 ? -12.009 0.798 11.596 1.00 97.00 270 PHE A CA 1
ATOM 2136 C C . PHE A 1 270 ? -13.248 1.424 12.225 1.00 97.00 270 PHE A C 1
ATOM 2138 O O . PHE A 1 270 ? -14.127 0.710 12.703 1.00 97.00 270 PHE A O 1
ATOM 2145 N N . GLU A 1 271 ? -13.329 2.748 12.217 1.00 95.81 271 GLU A N 1
ATOM 2146 C CA . GLU A 1 271 ? -14.486 3.483 12.726 1.00 95.81 271 GLU A CA 1
ATOM 2147 C C . GLU A 1 271 ? -15.238 4.122 11.558 1.00 95.81 271 GLU A C 1
ATOM 2149 O O . GLU A 1 271 ? -14.626 4.734 10.683 1.00 95.81 271 GLU A O 1
ATOM 2154 N N . TYR A 1 272 ? -16.564 4.020 11.567 1.00 97.94 272 TYR A N 1
ATOM 2155 C CA . TYR A 1 272 ? -17.475 4.604 10.583 1.00 97.94 272 TYR A CA 1
ATOM 2156 C C . TYR A 1 272 ? -18.256 5.721 11.284 1.00 97.94 272 TYR A C 1
ATOM 2158 O O . TYR A 1 272 ? -19.305 5.448 11.878 1.00 97.94 272 TYR A O 1
ATOM 2166 N N . PRO A 1 273 ? -17.762 6.976 11.272 1.00 96.06 273 PRO A N 1
ATOM 2167 C CA . PRO A 1 273 ? -18.302 8.040 12.119 1.00 96.06 273 PRO A CA 1
ATOM 2168 C C . PRO A 1 273 ? -19.766 8.368 11.821 1.00 96.06 273 PRO A C 1
ATOM 2170 O O . PRO A 1 273 ? -20.513 8.684 12.739 1.00 96.06 273 PRO A O 1
ATOM 2173 N N . GLU A 1 274 ? -20.179 8.248 10.554 1.00 95.56 274 GLU A N 1
ATOM 2174 C CA . GLU A 1 274 ? -21.566 8.455 10.110 1.00 95.56 274 GLU A CA 1
ATOM 2175 C C . GLU A 1 274 ? -22.552 7.508 10.816 1.00 95.56 274 GLU A C 1
ATOM 2177 O O . GLU A 1 274 ? -23.686 7.891 11.090 1.00 95.56 274 GLU A O 1
ATOM 2182 N N . TYR A 1 275 ? -22.104 6.294 11.152 1.00 95.81 275 TYR A N 1
ATOM 2183 C CA . TYR A 1 275 ? -22.938 5.243 11.740 1.00 95.81 275 TYR A CA 1
ATOM 2184 C C . TYR A 1 275 ? -22.627 4.974 13.221 1.00 95.81 275 TYR A C 1
ATOM 2186 O O . TYR A 1 275 ? -23.348 4.220 13.869 1.00 95.81 275 TYR A O 1
ATOM 2194 N N . GLY A 1 276 ? -21.551 5.557 13.763 1.00 92.25 276 GLY A N 1
ATOM 2195 C CA . GLY A 1 276 ? -21.069 5.273 15.120 1.00 92.25 276 GLY A CA 1
ATOM 2196 C C . GLY A 1 276 ? -20.540 3.845 15.308 1.00 92.25 276 GLY A C 1
ATOM 2197 O O . GLY A 1 276 ? -20.501 3.356 16.433 1.00 92.25 276 GLY A O 1
ATOM 2198 N N . ILE A 1 277 ? -20.169 3.165 14.219 1.00 93.19 277 ILE A N 1
ATOM 2199 C CA . ILE A 1 277 ? -19.719 1.766 14.226 1.00 93.19 277 ILE A CA 1
ATOM 2200 C C . ILE A 1 277 ? -18.200 1.710 14.376 1.00 93.19 277 ILE A C 1
ATOM 2202 O O . ILE A 1 277 ? -17.489 2.427 13.674 1.00 93.19 277 ILE A O 1
ATOM 2206 N N . THR A 1 278 ? -17.714 0.786 15.203 1.00 90.75 278 THR A N 1
ATOM 2207 C CA . THR A 1 278 ? -16.300 0.399 15.289 1.00 90.75 278 THR A CA 1
ATOM 2208 C C . THR A 1 278 ? -16.170 -1.087 14.964 1.00 90.75 278 THR A C 1
ATOM 2210 O O . THR A 1 278 ? -16.969 -1.893 15.433 1.00 90.75 278 THR A O 1
ATOM 2213 N N . SER A 1 279 ? -15.182 -1.458 14.151 1.00 90.81 279 SER A N 1
ATOM 2214 C CA . SER A 1 279 ? -14.970 -2.834 13.697 1.00 90.81 279 SER A CA 1
ATOM 2215 C C . SER A 1 279 ? -13.484 -3.185 13.582 1.00 90.81 279 SER A C 1
ATOM 2217 O O . SER A 1 279 ? -12.640 -2.320 13.346 1.00 90.81 279 SER A O 1
ATOM 2219 N N . ASP A 1 280 ? -13.173 -4.473 13.718 1.00 89.00 280 ASP A N 1
ATOM 2220 C CA . ASP A 1 280 ? -11.867 -5.081 13.423 1.00 89.00 280 ASP A CA 1
ATOM 2221 C C . ASP A 1 280 ? -11.725 -5.507 11.945 1.00 89.00 280 ASP A C 1
ATOM 2223 O O . ASP A 1 280 ? -10.650 -5.927 11.504 1.00 89.00 280 ASP A O 1
ATOM 2227 N N . THR A 1 281 ? -12.812 -5.371 11.180 1.00 95.31 281 THR A N 1
ATOM 2228 C CA . THR A 1 281 ? -12.950 -5.737 9.773 1.00 95.31 281 THR A CA 1
ATOM 2229 C C . THR A 1 281 ? -13.372 -4.515 8.961 1.00 95.31 281 THR A C 1
ATOM 2231 O O . THR A 1 281 ? -14.316 -3.800 9.303 1.00 95.31 281 THR A O 1
ATOM 2234 N N . LEU A 1 282 ? -12.675 -4.252 7.856 1.00 98.44 282 LEU A N 1
ATOM 2235 C CA . LEU A 1 282 ? -13.007 -3.133 6.979 1.00 98.44 282 LEU A CA 1
ATOM 2236 C C . LEU A 1 282 ? -14.060 -3.574 5.956 1.00 98.44 282 LEU A C 1
ATOM 2238 O O . LEU A 1 282 ? -13.730 -4.207 4.955 1.00 98.44 282 LEU A O 1
ATOM 2242 N N . GLN A 1 283 ? -15.320 -3.235 6.200 1.00 98.56 283 GLN A N 1
ATOM 2243 C CA . GLN A 1 283 ? -16.440 -3.464 5.299 1.00 98.56 283 GLN A CA 1
ATOM 2244 C C . GLN A 1 283 ? -16.554 -2.300 4.307 1.00 98.56 283 GLN A C 1
ATOM 2246 O O . GLN A 1 283 ? -16.683 -1.146 4.711 1.00 98.56 283 GLN A O 1
ATOM 2251 N N . LEU A 1 284 ? -16.519 -2.583 3.006 1.00 98.56 284 LEU A N 1
ATOM 2252 C CA . LEU A 1 284 ? -16.578 -1.565 1.957 1.00 98.56 284 LEU A CA 1
ATOM 2253 C C . LEU A 1 284 ? -17.690 -1.880 0.943 1.00 98.56 284 LEU A C 1
ATOM 2255 O O . LEU A 1 284 ? -17.799 -3.022 0.495 1.00 98.56 284 LEU A O 1
ATOM 2259 N N . PRO A 1 285 ? -18.483 -0.890 0.512 1.00 98.44 285 PRO A N 1
ATOM 2260 C CA . PRO A 1 285 ? -19.347 -1.042 -0.652 1.00 98.44 285 PRO A CA 1
ATOM 2261 C C . PRO A 1 285 ? -18.528 -0.950 -1.951 1.00 98.44 285 PRO A C 1
ATOM 2263 O O . PRO A 1 285 ? -17.690 -0.058 -2.094 1.00 98.44 285 PRO A O 1
ATOM 2266 N N . VAL A 1 286 ? -18.786 -1.843 -2.912 1.00 98.56 286 VAL A N 1
ATOM 2267 C CA . VAL A 1 286 ? -18.210 -1.767 -4.270 1.00 98.56 286 VAL A CA 1
ATOM 2268 C C . VAL A 1 286 ? -18.604 -0.446 -4.955 1.00 98.56 286 VAL A C 1
ATOM 2270 O O . VAL A 1 286 ? -19.584 0.184 -4.571 1.00 98.56 286 VAL A O 1
ATOM 2273 N N . ASP A 1 287 ? -17.827 0.035 -5.920 1.00 97.94 287 ASP A N 1
ATOM 2274 C CA . ASP A 1 287 ? -18.091 1.208 -6.774 1.00 97.94 287 ASP A CA 1
ATOM 2275 C C . ASP A 1 287 ? -18.393 2.542 -6.059 1.00 97.94 287 ASP A C 1
ATOM 2277 O O . ASP A 1 287 ? -18.754 3.531 -6.697 1.00 97.94 287 ASP A O 1
ATOM 2281 N N . ARG A 1 288 ? -18.193 2.621 -4.741 1.00 97.94 288 ARG A N 1
ATOM 2282 C CA . ARG A 1 288 ? -18.303 3.849 -3.946 1.00 97.94 288 ARG A CA 1
ATOM 2283 C C . ARG A 1 288 ? -16.923 4.220 -3.429 1.00 97.94 288 ARG A C 1
ATOM 2285 O O . ARG A 1 288 ? -16.205 3.380 -2.890 1.00 97.94 288 ARG A O 1
ATOM 2292 N N . GLN A 1 289 ? -16.526 5.481 -3.599 1.00 98.50 289 GLN A N 1
ATOM 2293 C CA . GLN A 1 289 ? -15.257 5.937 -3.044 1.00 98.50 289 GLN A CA 1
ATOM 2294 C C . GLN A 1 289 ? -15.321 5.945 -1.513 1.00 98.50 289 GLN A C 1
ATOM 2296 O O . GLN A 1 289 ? -16.303 6.373 -0.910 1.00 98.50 289 GLN A O 1
ATOM 2301 N N . VAL A 1 290 ? -14.238 5.490 -0.901 1.00 98.31 290 VAL A N 1
ATOM 2302 C CA . VAL A 1 290 ? -14.012 5.480 0.536 1.00 98.31 290 VAL A CA 1
ATOM 2303 C C . VAL A 1 290 ? -12.822 6.389 0.821 1.00 98.31 290 VAL A C 1
ATOM 2305 O O . VAL A 1 290 ? -11.753 6.244 0.216 1.00 98.31 290 VAL A O 1
ATOM 2308 N N . LEU A 1 291 ? -13.018 7.337 1.731 1.00 98.44 291 LEU A N 1
ATOM 2309 C CA . LEU A 1 291 ? -11.994 8.227 2.252 1.00 98.44 291 LEU A CA 1
ATOM 2310 C C . LEU A 1 291 ? -11.520 7.689 3.602 1.00 98.44 291 LEU A C 1
ATOM 2312 O O . LEU A 1 291 ? -12.188 7.844 4.621 1.00 98.44 291 LEU A O 1
ATOM 2316 N N . LEU A 1 292 ? -10.342 7.073 3.607 1.00 98.50 292 LEU A N 1
ATOM 2317 C CA . LEU A 1 292 ? -9.703 6.611 4.829 1.00 98.50 292 LEU A CA 1
ATOM 2318 C C . LEU A 1 292 ? -8.956 7.772 5.491 1.00 98.50 292 LEU A C 1
ATOM 2320 O O . LEU A 1 292 ? -8.061 8.361 4.879 1.00 98.50 292 LEU A O 1
ATOM 2324 N N . LYS A 1 293 ? -9.302 8.072 6.742 1.00 97.94 293 LYS A N 1
ATOM 2325 C CA . LYS A 1 293 ? -8.594 9.005 7.632 1.00 97.94 293 LYS A CA 1
ATOM 2326 C C . LYS A 1 293 ? -7.698 8.182 8.549 1.00 97.94 293 LYS A C 1
ATOM 2328 O O . LYS A 1 293 ? -8.201 7.501 9.435 1.00 97.94 293 LYS A O 1
ATOM 2333 N N . LEU A 1 294 ? -6.391 8.194 8.322 1.00 98.25 294 LEU A N 1
ATOM 2334 C CA . LEU A 1 294 ? -5.479 7.243 8.949 1.00 98.25 294 LEU A CA 1
ATOM 2335 C C . LEU A 1 294 ? -4.607 7.881 10.035 1.00 98.25 294 LEU A C 1
ATOM 2337 O O . LEU A 1 294 ? -3.980 8.916 9.801 1.00 98.25 294 LEU A O 1
ATOM 2341 N N . THR A 1 295 ? -4.523 7.236 11.198 1.00 97.12 295 THR A N 1
ATOM 2342 C CA . THR A 1 295 ? -3.680 7.646 12.332 1.00 97.12 295 THR A CA 1
ATOM 2343 C C . THR A 1 295 ? -3.074 6.444 13.063 1.00 97.12 295 THR A C 1
ATOM 2345 O O . THR A 1 295 ? -3.517 5.308 12.897 1.00 97.12 295 THR A O 1
ATOM 2348 N N . SER A 1 296 ? -2.035 6.679 13.862 1.00 95.00 296 SER A N 1
ATOM 2349 C CA . SER A 1 296 ? -1.427 5.655 14.712 1.00 95.00 296 SER A CA 1
ATOM 2350 C C . SER A 1 296 ? -1.500 6.035 16.188 1.00 95.00 296 SER A C 1
ATOM 2352 O O . SER A 1 296 ? -1.349 7.205 16.542 1.00 95.00 296 SER A O 1
ATOM 2354 N N . GLN A 1 297 ? -1.696 5.034 17.047 1.00 90.50 297 GLN A N 1
ATOM 2355 C CA . GLN A 1 297 ? -1.652 5.186 18.504 1.00 90.50 297 GLN A CA 1
ATOM 2356 C C . GLN A 1 297 ? -0.244 5.017 19.095 1.00 90.50 297 GLN A C 1
ATOM 2358 O O . GLN A 1 297 ? -0.032 5.390 20.247 1.00 90.50 297 GLN A O 1
ATOM 2363 N N . ASP A 1 298 ? 0.714 4.461 18.347 1.00 88.31 298 ASP A N 1
ATOM 2364 C CA . ASP A 1 298 ? 2.041 4.116 18.873 1.00 88.31 298 ASP A CA 1
ATOM 2365 C C . ASP A 1 298 ? 3.205 4.478 17.933 1.00 88.31 298 ASP A C 1
ATOM 2367 O O . ASP A 1 298 ? 3.823 5.529 18.093 1.00 88.31 298 ASP A O 1
ATOM 2371 N N . VAL A 1 299 ? 3.536 3.624 16.965 1.00 95.12 299 VAL A N 1
ATOM 2372 C CA . VAL A 1 299 ? 4.645 3.762 16.010 1.00 95.12 299 VAL A CA 1
ATOM 2373 C C . VAL A 1 299 ? 4.112 3.978 14.597 1.00 95.12 299 VAL A C 1
ATOM 2375 O O . VAL A 1 299 ? 2.909 3.972 14.364 1.00 95.12 299 VAL A O 1
ATOM 2378 N N . ILE A 1 300 ? 4.986 4.197 13.619 1.00 98.19 300 ILE A N 1
ATOM 2379 C CA . ILE A 1 300 ? 4.538 4.311 12.228 1.00 98.19 300 ILE A CA 1
ATOM 2380 C C . ILE A 1 300 ? 4.046 2.940 11.737 1.00 98.19 300 ILE A C 1
ATOM 2382 O O . ILE A 1 300 ? 4.701 1.922 11.955 1.00 98.19 300 ILE A O 1
ATOM 2386 N N . HIS A 1 301 ? 2.906 2.939 11.046 1.00 98.56 301 HIS A N 1
ATOM 2387 C CA . HIS A 1 301 ? 2.372 1.790 10.304 1.00 98.56 301 HIS A CA 1
ATOM 2388 C C . HIS A 1 301 ? 2.115 2.197 8.851 1.00 98.56 301 HIS A C 1
ATOM 2390 O O . HIS A 1 301 ? 2.201 3.374 8.512 1.00 98.56 301 HIS A O 1
ATOM 2396 N N . SER A 1 302 ? 1.754 1.258 7.977 1.00 98.62 302 SER A N 1
ATOM 2397 C CA . SER A 1 302 ? 1.321 1.589 6.611 1.00 98.62 302 SER A CA 1
ATOM 2398 C C . SER A 1 302 ? 0.167 0.706 6.180 1.00 98.62 302 SER A C 1
ATOM 2400 O O . SER A 1 302 ? 0.298 -0.514 6.178 1.00 98.62 302 SER A O 1
ATOM 2402 N N . PHE A 1 303 ? -0.969 1.321 5.854 1.00 98.69 303 PHE A N 1
ATOM 2403 C CA . PHE A 1 303 ? -2.160 0.623 5.387 1.00 98.69 303 PHE A CA 1
ATOM 2404 C C . PHE A 1 303 ? -1.947 0.215 3.934 1.00 98.69 303 PHE A C 1
ATOM 2406 O O . PHE A 1 303 ? -1.776 1.085 3.073 1.00 98.69 303 PHE A O 1
ATOM 2413 N N . TRP A 1 304 ? -1.984 -1.086 3.648 1.00 98.75 304 TRP A N 1
ATOM 2414 C CA . TRP A 1 304 ? -1.838 -1.582 2.286 1.00 98.75 304 TRP A CA 1
ATOM 2415 C C . TRP A 1 304 ? -2.731 -2.787 1.992 1.00 98.75 304 TRP A C 1
ATOM 2417 O O . TRP A 1 304 ? -2.629 -3.829 2.637 1.00 98.75 304 TRP A O 1
ATOM 2427 N N . VAL A 1 305 ? -3.564 -2.647 0.959 1.00 98.56 305 VAL A N 1
ATOM 2428 C CA . VAL A 1 305 ? -4.269 -3.753 0.299 1.00 98.56 305 VAL A CA 1
ATOM 2429 C C . VAL A 1 305 ? -3.682 -3.870 -1.115 1.00 98.56 305 VAL A C 1
ATOM 2431 O O . VAL A 1 305 ? -3.929 -2.982 -1.940 1.00 98.56 305 VAL A O 1
ATOM 2434 N N . PRO A 1 306 ? -2.858 -4.894 -1.414 1.00 97.81 306 PRO A N 1
ATOM 2435 C CA . PRO A 1 306 ? -2.125 -4.993 -2.680 1.00 97.81 306 PRO A CA 1
ATOM 2436 C C . PRO A 1 306 ? -2.995 -4.872 -3.936 1.00 97.81 306 PRO A C 1
ATOM 2438 O O . PRO A 1 306 ? -2.609 -4.206 -4.900 1.00 97.81 306 PRO A O 1
ATOM 2441 N N . GLU A 1 307 ? -4.187 -5.463 -3.913 1.00 98.25 307 GLU A N 1
ATOM 2442 C CA . GLU A 1 307 ? -5.173 -5.475 -4.997 1.00 98.25 307 GLU A CA 1
ATOM 2443 C C . GLU A 1 307 ? -5.696 -4.071 -5.341 1.00 98.25 307 GLU A C 1
ATOM 2445 O O . GLU A 1 307 ? -6.130 -3.822 -6.465 1.00 98.25 307 GLU A O 1
ATOM 2450 N N . PHE A 1 308 ? -5.587 -3.121 -4.405 1.00 98.38 308 PHE A N 1
ATOM 2451 C CA . PHE A 1 308 ? -6.001 -1.731 -4.597 1.00 98.38 308 PHE A CA 1
ATOM 2452 C C . PHE A 1 308 ? -4.859 -0.803 -5.042 1.00 98.38 308 PHE A C 1
ATOM 2454 O O . PHE A 1 308 ? -5.114 0.367 -5.322 1.00 98.38 308 PHE A O 1
ATOM 2461 N N . ARG A 1 309 ? -3.611 -1.304 -5.105 1.00 97.19 309 ARG A N 1
ATOM 2462 C CA . ARG A 1 309 ? -2.372 -0.617 -5.555 1.00 97.19 309 ARG A CA 1
ATOM 2463 C C . ARG A 1 309 ? -1.958 0.650 -4.807 1.00 97.19 309 ARG A C 1
ATOM 2465 O O . ARG A 1 309 ? -0.897 1.201 -5.093 1.00 97.19 309 ARG A O 1
ATOM 2472 N N . VAL A 1 310 ? -2.738 1.095 -3.833 1.00 96.88 310 VAL A N 1
ATOM 2473 C CA . VAL A 1 310 ? -2.441 2.279 -3.031 1.00 96.88 310 VAL A CA 1
ATOM 2474 C C . VAL A 1 310 ? -2.083 1.886 -1.606 1.00 96.88 310 VAL A C 1
ATOM 2476 O O . VAL A 1 310 ? -2.636 0.940 -1.045 1.00 96.88 310 VAL A O 1
ATOM 2479 N N . LYS A 1 311 ? -1.140 2.624 -1.024 1.00 98.06 311 LYS A N 1
ATOM 2480 C CA . LYS A 1 311 ? -0.753 2.502 0.380 1.00 98.06 311 LYS A CA 1
ATOM 2481 C C . LYS A 1 311 ? -0.585 3.882 0.991 1.00 98.06 311 LYS A C 1
ATOM 2483 O O . LYS A 1 311 ? -0.241 4.825 0.277 1.00 98.06 311 LYS A O 1
ATOM 2488 N N . GLN A 1 312 ? -0.788 3.987 2.296 1.00 98.38 312 GLN A N 1
ATOM 2489 C CA . GLN A 1 312 ? -0.555 5.228 3.024 1.00 98.38 312 GLN A CA 1
ATOM 2490 C C . GLN A 1 312 ? -0.062 4.931 4.432 1.00 98.38 312 GLN A C 1
ATOM 2492 O O . GLN A 1 312 ? -0.644 4.120 5.152 1.00 98.38 312 GLN A O 1
ATOM 2497 N N . ASP A 1 313 ? 1.000 5.629 4.815 1.00 98.50 313 ASP A N 1
ATOM 2498 C CA . ASP A 1 313 ? 1.583 5.517 6.144 1.00 98.50 313 ASP A CA 1
ATOM 2499 C C . ASP A 1 313 ? 0.701 6.239 7.170 1.00 98.50 313 ASP A C 1
ATOM 2501 O O . ASP A 1 313 ? 0.139 7.304 6.880 1.00 98.50 313 ASP A O 1
ATOM 2505 N N . LEU A 1 314 ? 0.598 5.646 8.357 1.00 98.19 314 LEU A N 1
ATOM 2506 C CA . LEU A 1 314 ? -0.103 6.144 9.531 1.00 98.19 314 LEU A CA 1
ATOM 2507 C C . LEU A 1 314 ? 0.944 6.659 10.505 1.00 98.19 314 LEU A C 1
ATOM 2509 O O . LEU A 1 314 ? 1.852 5.921 10.888 1.00 98.19 314 LEU A O 1
ATOM 2513 N N . LEU A 1 315 ? 0.818 7.921 10.899 1.00 97.19 315 LEU A N 1
ATOM 2514 C CA . LEU A 1 315 ? 1.780 8.582 11.772 1.00 97.19 315 LEU A CA 1
ATOM 2515 C C . LEU A 1 315 ? 1.174 8.786 13.168 1.00 97.19 315 LEU A C 1
ATOM 2517 O O . LEU A 1 315 ? -0.004 9.144 13.252 1.00 97.19 315 LEU A O 1
ATOM 2521 N N . PRO A 1 316 ? 1.953 8.597 14.249 1.00 94.00 316 PRO A N 1
ATOM 2522 C CA . PRO A 1 316 ? 1.503 8.914 15.600 1.00 94.00 316 PRO A CA 1
ATOM 2523 C C . PRO A 1 316 ? 1.290 10.417 15.797 1.00 94.00 316 PRO A C 1
ATOM 2525 O O . PRO A 1 316 ? 2.144 11.219 15.420 1.00 94.00 316 PRO A O 1
ATOM 2528 N N . GLY A 1 317 ? 0.183 10.792 16.439 1.00 86.56 317 GLY A N 1
ATOM 2529 C CA . GLY A 1 317 ? -0.117 12.172 16.830 1.00 86.56 317 GLY A CA 1
ATOM 2530 C C . GLY A 1 317 ? -1.332 12.778 16.122 1.00 86.56 317 GLY A C 1
ATOM 2531 O O . GLY A 1 317 ? -1.546 12.604 14.922 1.00 86.56 317 GLY A O 1
ATOM 2532 N N . GLU A 1 318 ? -2.111 13.551 16.878 1.00 79.19 318 GLU A N 1
ATOM 2533 C CA . GLU A 1 318 ? -3.420 14.081 16.460 1.00 79.19 318 GLU A CA 1
ATOM 2534 C C . GLU A 1 318 ? -3.349 15.017 15.240 1.00 79.19 318 GLU A C 1
ATOM 2536 O O . GLU A 1 318 ? -4.265 15.055 14.424 1.00 79.19 318 GLU A O 1
ATOM 2541 N N . ASN A 1 319 ? -2.225 15.716 15.050 1.00 88.00 319 ASN A N 1
ATOM 2542 C CA . ASN A 1 319 ? -2.020 16.646 13.932 1.00 88.00 319 ASN A CA 1
ATOM 2543 C C . ASN A 1 319 ? -1.465 15.980 12.658 1.00 88.00 319 ASN A C 1
ATOM 2545 O O . ASN A 1 319 ? -1.129 16.676 11.699 1.00 88.00 319 ASN A O 1
ATOM 2549 N N . LEU A 1 320 ? -1.316 14.650 12.638 1.00 93.25 320 LEU A N 1
ATOM 2550 C CA . LEU A 1 320 ? -0.687 13.917 11.534 1.00 93.25 320 LEU A CA 1
ATOM 2551 C C . LEU A 1 320 ? -1.626 12.939 10.818 1.00 93.25 320 LEU A C 1
ATOM 2553 O O . LEU A 1 320 ? -1.142 12.046 10.120 1.00 93.25 320 LEU A O 1
ATOM 2557 N N . VAL A 1 321 ? -2.945 13.144 10.917 1.00 95.62 321 VAL A N 1
ATOM 2558 C CA . VAL A 1 321 ? -3.938 12.342 10.186 1.00 95.62 321 VAL A CA 1
ATOM 2559 C C . VAL A 1 321 ? -3.639 12.377 8.688 1.00 95.62 321 VAL A C 1
ATOM 2561 O O . VAL A 1 321 ? -3.586 13.438 8.059 1.00 95.62 321 VAL A O 1
ATOM 2564 N N . LYS A 1 322 ? -3.402 11.194 8.121 1.00 97.31 322 LYS A N 1
ATOM 2565 C CA . LYS A 1 322 ? -3.202 10.995 6.687 1.00 97.31 322 LYS A CA 1
ATOM 2566 C C . LYS A 1 322 ? -4.484 10.531 6.038 1.00 97.31 322 LYS A C 1
ATOM 2568 O O . LYS A 1 322 ? -5.486 10.260 6.687 1.00 97.31 322 LYS A O 1
ATOM 2573 N N . GLU A 1 323 ? -4.452 10.506 4.722 1.00 96.75 323 GLU A N 1
ATOM 2574 C CA . GLU A 1 323 ? -5.649 10.433 3.920 1.00 96.75 323 GLU A CA 1
ATOM 2575 C C . GLU A 1 323 ? -5.383 9.530 2.715 1.00 96.75 323 GLU A C 1
ATOM 2577 O O . GLU A 1 323 ? -4.435 9.760 1.963 1.00 96.75 323 GLU A O 1
ATOM 2582 N N . LEU A 1 324 ? -6.203 8.494 2.540 1.00 97.75 324 LEU A N 1
ATOM 2583 C CA . LEU A 1 324 ? -6.113 7.539 1.432 1.00 97.75 324 LEU A CA 1
ATOM 2584 C C . LEU A 1 324 ? -7.492 7.383 0.803 1.00 97.75 324 LEU A C 1
ATOM 2586 O O . LEU A 1 324 ? -8.491 7.312 1.510 1.00 97.75 324 LEU A O 1
ATOM 2590 N N . ARG A 1 325 ? -7.555 7.358 -0.528 1.00 97.25 325 ARG A N 1
ATOM 2591 C CA . ARG A 1 325 ? -8.806 7.174 -1.268 1.00 97.25 325 ARG A CA 1
ATOM 2592 C C . ARG A 1 325 ? -8.771 5.828 -1.959 1.00 97.25 325 ARG A C 1
ATOM 2594 O O . ARG A 1 325 ? -7.768 5.489 -2.587 1.00 97.25 325 ARG A O 1
ATOM 2601 N N . ILE A 1 326 ? -9.860 5.085 -1.841 1.00 97.62 326 ILE A N 1
ATOM 2602 C CA . ILE A 1 326 ? -10.011 3.771 -2.457 1.00 97.62 326 ILE A CA 1
ATOM 2603 C C . ILE A 1 326 ? -11.414 3.694 -3.039 1.00 97.62 326 ILE A C 1
ATOM 2605 O O . ILE A 1 326 ? -12.382 4.025 -2.364 1.00 97.62 326 ILE A O 1
ATOM 2609 N N . THR A 1 327 ? -11.531 3.247 -4.283 1.00 98.50 327 THR A N 1
ATOM 2610 C CA . THR A 1 327 ? -12.822 2.915 -4.893 1.00 98.50 327 THR A CA 1
ATOM 2611 C C . THR A 1 327 ? -12.757 1.454 -5.320 1.00 98.50 327 THR A C 1
ATOM 2613 O O . THR A 1 327 ? -12.186 1.182 -6.378 1.00 98.50 327 THR A O 1
ATOM 2616 N N . PRO A 1 328 ? -13.218 0.505 -4.487 1.00 98.38 328 PRO A N 1
ATOM 2617 C CA . PRO A 1 328 ? -13.116 -0.913 -4.805 1.00 98.38 328 PRO A CA 1
ATOM 2618 C C . PRO A 1 328 ? -14.079 -1.269 -5.943 1.00 98.38 328 PRO A C 1
ATOM 2620 O O . PRO A 1 328 ? -15.223 -0.838 -5.927 1.00 98.38 328 PRO A O 1
ATOM 2623 N N . THR A 1 329 ? -13.634 -2.057 -6.917 1.00 98.50 329 THR A N 1
ATOM 2624 C CA . THR A 1 329 ? -14.405 -2.383 -8.138 1.00 98.50 329 THR A CA 1
ATOM 2625 C C . THR A 1 329 ? -14.773 -3.862 -8.246 1.00 98.50 329 THR A C 1
ATOM 2627 O O . THR A 1 329 ? -15.513 -4.262 -9.141 1.00 98.50 329 THR A O 1
ATOM 2630 N N . VAL A 1 330 ? -14.256 -4.701 -7.344 1.00 98.62 330 VAL A N 1
ATOM 2631 C CA . VAL A 1 330 ? -14.475 -6.152 -7.357 1.00 98.62 330 VAL A CA 1
ATOM 2632 C C . VAL A 1 330 ? -14.906 -6.614 -5.966 1.00 98.62 330 VAL A C 1
ATOM 2634 O O . VAL A 1 330 ? -14.142 -6.504 -5.005 1.00 98.62 330 VAL A O 1
ATOM 2637 N N . ILE A 1 331 ? -16.129 -7.147 -5.868 1.00 98.75 331 ILE A N 1
ATOM 2638 C CA . ILE A 1 331 ? -16.658 -7.795 -4.657 1.00 98.75 331 ILE A CA 1
ATOM 2639 C C . ILE A 1 331 ? -15.764 -8.977 -4.278 1.00 98.75 331 ILE A C 1
ATOM 2641 O O . ILE A 1 331 ? -15.375 -9.774 -5.133 1.00 98.75 331 ILE A O 1
ATOM 2645 N N . GLY A 1 332 ? -15.461 -9.108 -2.990 1.00 98.19 332 GLY A N 1
ATOM 2646 C CA . GLY A 1 332 ? -14.609 -10.176 -2.489 1.00 98.19 332 GLY A CA 1
ATOM 2647 C C . GLY A 1 332 ? -14.023 -9.882 -1.116 1.00 98.19 332 GLY A C 1
ATOM 2648 O O . GLY A 1 332 ? -14.209 -8.808 -0.543 1.00 98.19 332 GLY A O 1
ATOM 2649 N N . THR A 1 333 ? -13.293 -10.861 -0.593 1.00 98.19 333 THR A N 1
ATOM 2650 C CA . THR A 1 333 ? -12.554 -10.734 0.663 1.00 98.19 333 THR A CA 1
ATOM 2651 C C . THR A 1 333 ? -11.073 -10.567 0.364 1.00 98.19 333 THR A C 1
ATOM 2653 O O . THR A 1 333 ? -10.442 -11.425 -0.251 1.00 98.19 333 THR A O 1
ATOM 2656 N N . TYR A 1 334 ? -10.527 -9.462 0.843 1.00 98.44 334 TYR A N 1
ATOM 2657 C CA . TYR A 1 334 ? -9.125 -9.088 0.783 1.00 98.44 334 TYR A CA 1
ATOM 2658 C C . TYR A 1 334 ? -8.576 -8.990 2.204 1.00 98.44 334 TYR A C 1
ATOM 2660 O O . TYR A 1 334 ? -9.272 -9.247 3.192 1.00 98.44 334 TYR A O 1
ATOM 2668 N N . LYS A 1 335 ? -7.316 -8.582 2.321 1.00 97.81 335 LYS A N 1
ATOM 2669 C CA . LYS A 1 335 ? -6.711 -8.282 3.613 1.00 97.81 335 LYS A CA 1
ATOM 2670 C C . LYS A 1 335 ? -5.862 -7.030 3.548 1.00 97.81 335 LYS A C 1
ATOM 2672 O O . LYS A 1 335 ? -5.079 -6.852 2.613 1.00 97.81 335 LYS A O 1
ATOM 2677 N N . VAL A 1 336 ? -6.001 -6.189 4.565 1.00 98.31 336 VAL A N 1
ATOM 2678 C CA . VAL A 1 336 ? -5.021 -5.141 4.828 1.00 98.31 336 VAL A CA 1
ATOM 2679 C C . VAL A 1 336 ? -3.802 -5.785 5.467 1.00 98.31 336 VAL A C 1
ATOM 2681 O O . VAL A 1 336 ? -3.923 -6.701 6.279 1.00 98.31 336 VAL A O 1
ATOM 2684 N N . ARG A 1 337 ? -2.624 -5.305 5.086 1.00 97.69 337 ARG A N 1
ATOM 2685 C CA . ARG A 1 337 ? -1.341 -5.667 5.678 1.00 97.69 337 ARG A CA 1
ATOM 2686 C C . ARG A 1 337 ? -0.628 -4.401 6.124 1.00 97.69 337 ARG A C 1
ATOM 2688 O O . ARG A 1 337 ? -0.732 -3.372 5.453 1.00 97.69 337 ARG A O 1
ATOM 2695 N N . CYS A 1 338 ? 0.138 -4.491 7.207 1.00 98.31 338 CYS A N 1
ATOM 2696 C CA . CYS A 1 338 ? 1.093 -3.443 7.537 1.00 98.31 338 CYS A CA 1
ATOM 2697 C C . CYS A 1 338 ? 2.272 -3.469 6.553 1.00 98.31 338 CYS A C 1
ATOM 2699 O O . CYS A 1 338 ? 2.899 -4.508 6.362 1.00 98.31 338 CYS A O 1
ATOM 2701 N N . ALA A 1 339 ? 2.572 -2.328 5.931 1.00 98.38 339 ALA A N 1
ATOM 2702 C CA . ALA A 1 339 ? 3.673 -2.161 4.975 1.00 98.38 339 ALA A CA 1
ATOM 2703 C C . ALA A 1 339 ? 4.793 -1.223 5.476 1.00 98.38 339 ALA A C 1
ATOM 2705 O O . ALA A 1 339 ? 5.581 -0.734 4.670 1.00 98.38 339 ALA A O 1
ATOM 2706 N N . GLU A 1 340 ? 4.848 -0.962 6.786 1.00 98.38 340 GLU A N 1
ATOM 2707 C CA . GLU A 1 340 ? 5.938 -0.243 7.460 1.00 98.38 340 GLU A CA 1
ATOM 2708 C C . GLU A 1 340 ? 6.380 -1.037 8.690 1.00 98.38 340 GLU A C 1
ATOM 2710 O O . GLU A 1 340 ? 5.531 -1.520 9.441 1.00 98.38 340 GLU A O 1
ATOM 2715 N N . LEU A 1 341 ? 7.689 -1.211 8.890 1.00 98.25 341 LEU A N 1
ATOM 2716 C CA . LEU A 1 341 ? 8.204 -2.084 9.946 1.00 98.25 341 LEU A CA 1
ATOM 2717 C C . LEU A 1 341 ? 7.833 -1.530 11.329 1.00 98.25 341 LEU A C 1
ATOM 2719 O O . LEU A 1 341 ? 8.454 -0.596 11.828 1.00 98.25 341 LEU A O 1
ATOM 2723 N N . CYS A 1 342 ? 6.860 -2.169 11.980 1.00 95.25 342 CYS A N 1
ATOM 2724 C CA . CYS A 1 342 ? 6.263 -1.680 13.222 1.00 95.25 342 CYS A CA 1
ATOM 2725 C C . CYS A 1 342 ? 6.533 -2.575 14.444 1.00 95.25 342 CYS A C 1
ATOM 2727 O O . CYS A 1 342 ? 5.816 -2.498 15.435 1.00 95.25 342 CYS A O 1
ATOM 2729 N N . GLY A 1 343 ? 7.538 -3.457 14.405 1.00 90.19 343 GLY A N 1
ATOM 2730 C CA . GLY A 1 343 ? 7.957 -4.285 15.548 1.00 90.19 343 GLY A CA 1
ATOM 2731 C C . GLY A 1 343 ? 7.859 -5.798 15.319 1.00 90.19 343 GLY A C 1
ATOM 2732 O O . GLY A 1 343 ? 7.784 -6.265 14.186 1.00 90.19 343 GLY A O 1
ATOM 2733 N N . THR A 1 344 ? 7.896 -6.581 16.402 1.00 87.44 344 THR A N 1
ATOM 2734 C CA . THR A 1 344 ? 8.094 -8.044 16.366 1.00 87.44 344 THR A CA 1
ATOM 2735 C C . THR A 1 344 ? 6.974 -8.830 15.684 1.00 87.44 344 THR A C 1
ATOM 2737 O O . THR A 1 344 ? 7.272 -9.852 15.069 1.00 87.44 344 THR A O 1
ATOM 2740 N N . LEU A 1 345 ? 5.718 -8.367 15.733 1.00 90.81 345 LEU A N 1
ATOM 2741 C CA . LEU A 1 345 ? 4.602 -8.999 15.010 1.00 90.81 345 LEU A CA 1
ATOM 2742 C C . LEU A 1 345 ? 4.177 -8.231 13.748 1.00 90.81 345 LEU A C 1
ATOM 2744 O O . LEU A 1 345 ? 3.077 -8.444 13.248 1.00 90.81 345 LEU A O 1
ATOM 2748 N N . HIS A 1 346 ? 5.057 -7.393 13.182 1.00 94.81 346 HIS A N 1
ATOM 2749 C CA . HIS A 1 346 ? 4.794 -6.640 11.946 1.00 94.81 346 HIS A CA 1
ATOM 2750 C C . HIS A 1 346 ? 4.221 -7.513 10.815 1.00 94.81 346 HIS A C 1
ATOM 2752 O O . HIS A 1 346 ? 3.217 -7.154 10.205 1.00 94.81 346 HIS A O 1
ATOM 2758 N N . ALA A 1 347 ? 4.807 -8.693 10.581 1.00 94.81 347 ALA A N 1
ATOM 2759 C CA . ALA A 1 347 ? 4.389 -9.601 9.509 1.00 94.81 347 ALA A CA 1
ATOM 2760 C C . ALA A 1 347 ? 2.990 -10.220 9.712 1.00 94.81 347 ALA A C 1
ATOM 2762 O O . ALA A 1 347 ? 2.429 -10.765 8.765 1.00 94.81 347 ALA A O 1
ATOM 2763 N N . TYR A 1 348 ? 2.442 -10.147 10.928 1.00 92.69 348 TYR A N 1
ATOM 2764 C CA . TYR A 1 348 ? 1.138 -10.706 11.301 1.00 92.69 348 TYR A CA 1
ATOM 2765 C C . TYR A 1 348 ? 0.070 -9.626 11.509 1.00 92.69 348 TYR A C 1
ATOM 2767 O O . TYR A 1 348 ? -1.062 -9.948 11.859 1.00 92.69 348 TYR A O 1
ATOM 2775 N N . MET A 1 349 ? 0.414 -8.352 11.297 1.00 95.88 349 MET A N 1
ATOM 2776 C CA . MET A 1 349 ? -0.504 -7.224 11.432 1.00 95.88 349 MET A CA 1
ATOM 2777 C C . MET A 1 349 ? -1.433 -7.130 10.214 1.00 95.88 349 MET A C 1
ATOM 2779 O O . MET A 1 349 ? -1.275 -6.273 9.336 1.00 95.88 349 MET A O 1
ATOM 2783 N N . GLU A 1 350 ? -2.398 -8.042 10.154 1.00 95.94 350 GLU A N 1
ATOM 2784 C CA . GLU A 1 350 ? -3.381 -8.164 9.079 1.00 95.94 350 GLU A CA 1
ATOM 2785 C C . GLU A 1 350 ? -4.815 -8.075 9.633 1.00 95.94 350 GLU A C 1
ATOM 2787 O O . GLU A 1 350 ? -5.080 -8.539 10.738 1.00 95.94 350 GLU A O 1
ATOM 2792 N N . SER A 1 351 ? -5.741 -7.514 8.850 1.00 95.81 351 SER A N 1
ATOM 2793 C CA . SER A 1 351 ? -7.189 -7.549 9.125 1.00 95.81 351 SER A CA 1
ATOM 2794 C C . SER A 1 351 ? -7.972 -7.816 7.833 1.00 95.81 351 SER A C 1
ATOM 2796 O O . SER A 1 351 ? -7.499 -7.447 6.748 1.00 95.81 351 SER A O 1
ATOM 2798 N N . PRO A 1 352 ? -9.164 -8.436 7.902 1.00 97.88 352 PRO A N 1
ATOM 2799 C CA . PRO A 1 352 ? -9.995 -8.641 6.724 1.00 97.88 352 PRO A CA 1
ATOM 2800 C C . PRO A 1 352 ? -10.503 -7.314 6.151 1.00 97.88 352 PRO A C 1
ATOM 2802 O O . PRO A 1 352 ? -10.840 -6.380 6.880 1.00 97.88 352 PRO A O 1
ATOM 2805 N N . VAL A 1 353 ? -10.580 -7.253 4.824 1.00 98.62 353 VAL A N 1
ATOM 2806 C CA . VAL A 1 353 ? -11.225 -6.171 4.076 1.00 98.62 353 VAL A CA 1
ATOM 2807 C C . VAL A 1 353 ? -12.280 -6.812 3.186 1.00 98.62 353 VAL A C 1
ATOM 2809 O O . VAL A 1 353 ? -11.942 -7.576 2.285 1.00 98.62 353 VAL A O 1
ATOM 2812 N N . VAL A 1 354 ? -13.555 -6.551 3.442 1.00 98.69 354 VAL A N 1
ATOM 2813 C CA . VAL A 1 354 ? -14.668 -7.225 2.770 1.00 98.69 354 VAL A CA 1
ATOM 2814 C C . VAL A 1 354 ? -15.392 -6.223 1.885 1.00 98.69 354 VAL A C 1
ATOM 2816 O O . VAL A 1 354 ? -16.040 -5.301 2.373 1.00 98.69 354 VAL A O 1
ATOM 2819 N N . VAL A 1 355 ? -15.273 -6.405 0.572 1.00 98.81 355 VAL A N 1
ATOM 2820 C CA . VAL A 1 355 ? -15.988 -5.604 -0.423 1.00 98.81 355 VAL A CA 1
ATOM 2821 C C . VAL A 1 355 ? -17.290 -6.312 -0.764 1.00 98.81 355 VAL A C 1
ATOM 2823 O O . VAL A 1 355 ? -17.263 -7.456 -1.219 1.00 98.81 355 VAL A O 1
ATOM 2826 N N . VAL A 1 356 ? -18.415 -5.633 -0.567 1.00 98.75 356 VAL A N 1
ATOM 2827 C CA . VAL A 1 356 ? -19.766 -6.177 -0.764 1.00 98.75 356 VAL A CA 1
ATOM 2828 C C . VAL A 1 356 ? -20.621 -5.270 -1.647 1.00 98.75 356 VAL A C 1
ATOM 2830 O O . VAL A 1 356 ? -20.210 -4.167 -2.015 1.00 98.75 356 VAL A O 1
ATOM 2833 N N . SER A 1 357 ? -21.820 -5.733 -2.009 1.00 98.75 357 SER A N 1
ATOM 2834 C CA . SER A 1 357 ? -22.804 -4.876 -2.673 1.00 98.75 357 SER A CA 1
ATOM 2835 C C . SER A 1 357 ? -23.253 -3.738 -1.746 1.00 98.75 357 SER A C 1
ATOM 2837 O O . SER A 1 357 ? -23.120 -3.819 -0.526 1.00 98.75 357 SER A O 1
ATOM 2839 N N . GLN A 1 358 ? -23.819 -2.667 -2.300 1.00 98.00 358 GLN A N 1
ATOM 2840 C CA . GLN A 1 358 ? -24.324 -1.549 -1.492 1.00 98.00 358 GLN A CA 1
ATOM 2841 C C . GLN A 1 358 ? -25.465 -1.998 -0.568 1.00 98.00 358 GLN A C 1
ATOM 2843 O O . GLN A 1 358 ? -25.562 -1.513 0.556 1.00 98.00 358 GLN A O 1
ATOM 2848 N N . ALA A 1 359 ? -26.295 -2.945 -1.021 1.00 98.44 359 ALA A N 1
ATOM 2849 C CA . ALA A 1 359 ? -27.379 -3.515 -0.225 1.00 98.44 359 ALA A CA 1
ATOM 2850 C C . ALA A 1 359 ? -26.844 -4.328 0.963 1.00 98.44 359 ALA A C 1
ATOM 2852 O O . ALA A 1 359 ? -27.305 -4.143 2.085 1.00 98.44 359 ALA A O 1
ATOM 2853 N N . ASP A 1 360 ? -25.834 -5.169 0.734 1.00 98.56 360 ASP A N 1
ATOM 2854 C CA . ASP A 1 360 ? -25.209 -5.963 1.798 1.00 98.56 360 ASP A CA 1
ATOM 2855 C C . ASP A 1 360 ? -24.425 -5.081 2.776 1.00 98.56 360 ASP A C 1
ATOM 2857 O O . ASP A 1 360 ? -24.419 -5.343 3.977 1.00 98.56 360 ASP A O 1
ATOM 2861 N N . PHE A 1 361 ? -23.790 -4.011 2.284 1.00 98.50 361 PHE A N 1
ATOM 2862 C CA . PHE A 1 361 ? -23.155 -3.016 3.145 1.00 98.50 361 PHE A CA 1
ATOM 2863 C C . PHE A 1 361 ? -24.187 -2.353 4.063 1.00 98.50 361 PHE A C 1
ATOM 2865 O O . PHE A 1 361 ? -23.957 -2.265 5.265 1.00 98.50 361 PHE A O 1
ATOM 2872 N N . GLN A 1 362 ? -25.339 -1.940 3.525 1.00 98.31 362 GLN A N 1
ATOM 2873 C CA . GLN A 1 362 ? -26.405 -1.350 4.335 1.00 98.31 362 GLN A CA 1
ATOM 2874 C C . GLN A 1 362 ? -26.977 -2.351 5.346 1.00 98.31 362 GLN A C 1
ATOM 2876 O O . GLN A 1 362 ? -27.163 -1.998 6.505 1.00 98.31 362 GLN A O 1
ATOM 2881 N N . ALA A 1 363 ? -27.192 -3.607 4.947 1.00 98.31 363 ALA A N 1
ATOM 2882 C CA . ALA A 1 363 ? -27.652 -4.652 5.859 1.00 98.31 363 ALA A CA 1
ATOM 2883 C C . ALA A 1 363 ? -26.665 -4.877 7.019 1.00 98.31 363 ALA A C 1
ATOM 2885 O O . ALA A 1 363 ? -27.080 -5.008 8.171 1.00 98.31 363 ALA A O 1
ATOM 2886 N N . TRP A 1 364 ? -25.361 -4.864 6.728 1.00 97.69 364 TRP A N 1
ATOM 2887 C CA . TRP A 1 364 ? -24.318 -4.919 7.749 1.00 97.69 364 TRP A CA 1
ATOM 2888 C C . TRP A 1 364 ? -24.357 -3.693 8.674 1.00 97.69 364 TRP A C 1
ATOM 2890 O O . TRP A 1 364 ? -24.306 -3.857 9.892 1.00 97.69 364 TRP A O 1
ATOM 2900 N N . VAL A 1 365 ? -24.508 -2.477 8.132 1.00 97.88 365 VAL A N 1
ATOM 2901 C CA . VAL A 1 365 ? -24.670 -1.252 8.938 1.00 97.88 365 VAL A CA 1
ATOM 2902 C C . VAL A 1 365 ? -25.869 -1.379 9.879 1.00 97.88 365 VAL A C 1
ATOM 2904 O O . VAL A 1 365 ? -25.727 -1.137 11.077 1.00 97.88 365 VAL A O 1
ATOM 2907 N N . ASP A 1 366 ? -27.028 -1.804 9.374 1.00 97.31 366 ASP A N 1
ATOM 2908 C CA . ASP A 1 366 ? -28.256 -1.945 10.163 1.00 97.31 366 ASP A CA 1
ATOM 2909 C C . ASP A 1 366 ? -28.083 -2.958 11.310 1.00 97.31 366 ASP A C 1
ATOM 2911 O O . ASP A 1 366 ? -28.546 -2.732 12.434 1.00 97.31 366 ASP A O 1
ATOM 2915 N N . GLU A 1 367 ? -27.375 -4.064 11.059 1.00 94.88 367 GLU A N 1
ATOM 2916 C CA . GLU A 1 367 ? -27.040 -5.059 12.079 1.00 94.88 367 GLU A CA 1
ATOM 2917 C C . GLU A 1 367 ? -26.112 -4.485 13.160 1.00 94.88 367 GLU A C 1
ATOM 2919 O O . GLU A 1 367 ? -26.377 -4.650 14.354 1.00 94.88 367 GLU A O 1
ATOM 2924 N N . GLN A 1 368 ? -25.060 -3.761 12.769 1.00 92.88 368 GLN A N 1
ATOM 2925 C CA . GLN A 1 368 ? -24.139 -3.129 13.717 1.00 92.88 368 GLN A CA 1
ATOM 2926 C C . GLN A 1 368 ? -24.837 -2.048 14.550 1.00 92.88 368 GLN A C 1
ATOM 2928 O O . GLN A 1 368 ? -24.688 -2.010 15.770 1.00 92.88 368 GLN A O 1
ATOM 2933 N N . VAL A 1 369 ? -25.672 -1.210 13.932 1.00 93.62 369 VAL A N 1
ATOM 2934 C CA . VAL A 1 369 ? -26.470 -0.199 14.643 1.00 93.62 369 VAL A CA 1
ATOM 2935 C C . VAL A 1 369 ? -27.439 -0.856 15.627 1.00 93.62 369 VAL A C 1
ATOM 2937 O O . VAL A 1 369 ? -27.629 -0.361 16.742 1.00 93.62 369 VAL A O 1
ATOM 2940 N N . LYS A 1 370 ? -28.029 -2.002 15.274 1.00 93.12 370 LYS A N 1
ATOM 2941 C CA . LYS A 1 370 ? -28.852 -2.779 16.207 1.00 93.12 370 LYS A CA 1
ATOM 2942 C C . LYS A 1 370 ? -28.040 -3.276 17.407 1.00 93.12 370 LYS A C 1
ATOM 2944 O O . LYS A 1 370 ? -28.541 -3.207 18.528 1.00 93.12 370 LYS A O 1
ATOM 2949 N N . LEU A 1 371 ? -26.801 -3.728 17.201 1.00 88.88 371 LEU A N 1
ATOM 2950 C CA . LEU A 1 371 ? -25.899 -4.139 18.285 1.00 88.88 371 LEU A CA 1
ATOM 2951 C C . LEU A 1 371 ? -25.505 -2.962 19.190 1.00 88.88 371 LEU A C 1
ATOM 2953 O O . LEU A 1 371 ? -25.552 -3.096 20.412 1.00 88.88 371 LEU A O 1
ATOM 2957 N N . LEU A 1 372 ? -25.207 -1.789 18.626 1.00 87.44 372 LEU A N 1
ATOM 2958 C CA . LEU A 1 372 ? -24.905 -0.571 19.397 1.00 87.44 372 LEU A CA 1
ATOM 2959 C C . LEU A 1 372 ? -26.069 -0.143 20.308 1.00 87.44 372 LEU A C 1
ATOM 2961 O O . LEU A 1 372 ? -25.860 0.406 21.392 1.00 87.44 372 LEU A O 1
ATOM 2965 N N . ASN A 1 373 ? -27.301 -0.447 19.903 1.00 91.06 373 ASN A N 1
ATOM 2966 C CA . ASN A 1 373 ? -28.514 -0.158 20.666 1.00 91.06 373 ASN A CA 1
ATOM 2967 C C . ASN A 1 373 ? -28.990 -1.326 21.551 1.00 91.06 373 ASN A C 1
ATOM 2969 O O . ASN A 1 373 ? -30.031 -1.210 22.199 1.00 91.06 373 ASN A O 1
ATOM 2973 N N . ALA A 1 374 ? -28.252 -2.440 21.605 1.00 92.94 374 ALA A N 1
ATOM 2974 C CA . ALA A 1 374 ? -28.597 -3.591 22.437 1.00 92.94 374 ALA A CA 1
ATOM 2975 C C . ALA A 1 374 ? -28.443 -3.294 23.942 1.00 92.94 374 ALA A C 1
ATOM 2977 O O . ALA A 1 374 ? -28.019 -2.215 24.356 1.00 92.94 374 ALA A O 1
ATOM 2978 N N . ASP A 1 375 ? -28.786 -4.243 24.807 1.00 95.31 375 ASP A N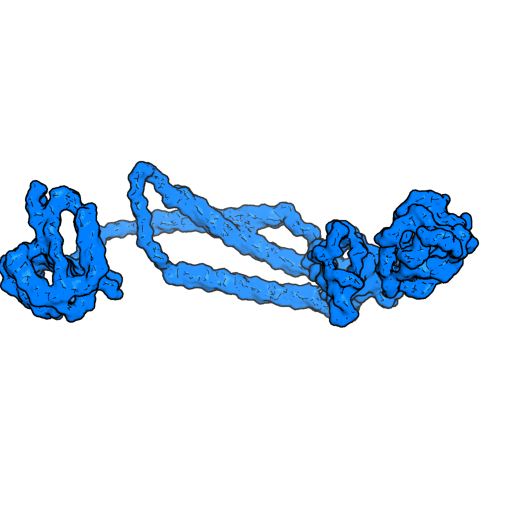 1
ATOM 2979 C CA . ASP A 1 375 ? -28.541 -4.105 26.242 1.00 95.31 375 ASP A CA 1
ATOM 2980 C C . ASP A 1 375 ? -27.022 -4.127 26.576 1.00 95.31 375 ASP A C 1
ATOM 2982 O O . ASP A 1 375 ? -26.215 -4.620 25.778 1.00 95.31 375 ASP A O 1
ATOM 2986 N N . PRO A 1 376 ? -26.602 -3.596 27.745 1.00 95.69 376 PRO A N 1
ATOM 2987 C CA . PRO A 1 376 ? -25.196 -3.569 28.164 1.00 95.69 376 PRO A CA 1
ATOM 2988 C C . PRO A 1 376 ? -24.465 -4.913 28.118 1.00 95.69 376 PRO A C 1
ATOM 2990 O O . PRO A 1 376 ? -23.292 -4.947 27.757 1.00 95.69 376 PRO A O 1
ATOM 2993 N N . VAL A 1 377 ? -25.139 -6.019 28.447 1.00 96.00 377 VAL A N 1
ATOM 2994 C CA . VAL A 1 377 ? -24.524 -7.355 28.469 1.00 96.00 377 VAL A CA 1
ATOM 2995 C C . VAL A 1 377 ? -24.206 -7.798 27.047 1.00 96.00 377 VAL A C 1
ATOM 2997 O O . VAL A 1 377 ? -23.098 -8.262 26.778 1.00 96.00 377 VAL A O 1
ATOM 3000 N N . THR A 1 378 ? -25.151 -7.618 26.122 1.00 94.69 378 THR A N 1
ATOM 3001 C CA . THR A 1 378 ? -24.952 -7.947 24.705 1.00 94.69 378 THR A CA 1
ATOM 3002 C C . THR A 1 378 ? -23.813 -7.128 24.096 1.00 94.69 378 THR A C 1
ATOM 3004 O O . THR A 1 378 ? -22.939 -7.699 23.442 1.00 94.69 378 THR A O 1
ATOM 3007 N N . ARG A 1 379 ? -23.757 -5.815 24.364 1.00 93.50 379 ARG A N 1
ATOM 3008 C CA . ARG A 1 379 ? -22.642 -4.966 23.905 1.00 93.50 379 ARG A CA 1
ATOM 3009 C C . ARG A 1 379 ? -21.309 -5.370 24.516 1.00 93.50 379 ARG A C 1
ATOM 3011 O O . ARG A 1 379 ? -20.330 -5.514 23.792 1.00 93.50 379 ARG A O 1
ATOM 3018 N N . GLY A 1 380 ? -21.276 -5.602 25.828 1.00 94.25 380 GLY A N 1
ATOM 3019 C CA . GLY A 1 380 ? -20.078 -6.039 26.537 1.00 94.25 380 GLY A CA 1
ATOM 3020 C C . GLY A 1 380 ? -19.508 -7.333 25.977 1.00 94.25 380 GLY A C 1
ATOM 3021 O O . GLY A 1 380 ? -18.303 -7.430 25.752 1.00 94.25 380 GLY A O 1
ATOM 3022 N N . LYS A 1 381 ? -20.378 -8.305 25.679 1.00 93.56 381 LYS A N 1
ATOM 3023 C CA . LYS A 1 381 ? -19.998 -9.579 25.062 1.00 93.56 381 LYS A CA 1
ATOM 3024 C C . LYS A 1 381 ? -19.342 -9.398 23.690 1.00 93.56 381 LYS A C 1
ATOM 3026 O O . LYS A 1 381 ? -18.397 -10.117 23.370 1.00 93.56 381 LYS A O 1
ATOM 3031 N N . GLU A 1 382 ? -19.827 -8.461 22.882 1.00 90.00 382 GLU A N 1
ATOM 3032 C CA . GLU A 1 382 ? -19.225 -8.181 21.577 1.00 90.00 382 GLU A CA 1
ATOM 3033 C C . GLU A 1 382 ? -17.905 -7.407 21.722 1.00 90.00 382 GLU A C 1
ATOM 3035 O O . GLU A 1 382 ? -16.907 -7.780 21.109 1.00 90.00 382 GLU A O 1
ATOM 3040 N N . LEU A 1 383 ? -17.839 -6.417 22.618 1.00 89.94 383 LEU A N 1
ATOM 3041 C CA . LEU A 1 383 ? -16.617 -5.652 22.897 1.00 89.94 383 LEU A CA 1
ATOM 3042 C C . LEU A 1 383 ? -15.450 -6.543 23.341 1.00 89.94 383 LEU A C 1
ATOM 3044 O O . LEU A 1 383 ? -14.324 -6.350 22.876 1.00 89.94 383 LEU A O 1
ATOM 3048 N N . VAL A 1 384 ? -15.694 -7.538 24.204 1.00 91.00 384 VAL A N 1
ATOM 3049 C CA . VAL A 1 384 ? -14.635 -8.471 24.640 1.00 91.00 384 VAL A CA 1
ATOM 3050 C C . VAL A 1 384 ? -14.146 -9.377 23.513 1.00 91.00 384 VAL A C 1
ATOM 3052 O O . VAL A 1 384 ? -12.982 -9.779 23.518 1.00 91.00 384 VAL A O 1
ATOM 3055 N N . LYS A 1 385 ? -15.007 -9.690 22.539 1.00 87.00 385 LYS A N 1
ATOM 3056 C CA . LYS A 1 385 ? -14.643 -10.467 21.351 1.00 87.00 385 LYS A CA 1
ATOM 3057 C C . LYS A 1 385 ? -13.815 -9.614 20.388 1.00 87.00 385 LYS A C 1
ATOM 3059 O O . LYS A 1 385 ? -12.727 -10.033 20.009 1.00 87.00 385 LYS A O 1
ATOM 3064 N N . GLN A 1 386 ? -14.284 -8.407 20.065 1.00 81.81 386 GLN A N 1
ATOM 3065 C CA . GLN A 1 386 ? -13.615 -7.469 19.151 1.00 81.81 386 GLN A CA 1
ATOM 3066 C C . GLN A 1 386 ? -12.239 -7.022 19.658 1.00 81.81 386 GLN A C 1
ATOM 3068 O O . GLN A 1 386 ? -11.307 -6.848 18.880 1.00 81.81 386 GLN A O 1
ATOM 3073 N N . ASN A 1 387 ? -12.081 -6.871 20.975 1.00 82.69 387 ASN A N 1
ATOM 3074 C CA . ASN A 1 387 ? -10.796 -6.517 21.583 1.00 82.69 387 ASN A CA 1
ATOM 3075 C C . ASN A 1 387 ? -9.927 -7.743 21.916 1.00 82.69 387 ASN A C 1
ATOM 3077 O O . ASN A 1 387 ? -8.910 -7.611 22.593 1.00 82.69 387 ASN A O 1
ATOM 3081 N N . GLY A 1 388 ? -10.317 -8.944 21.470 1.00 82.94 388 GLY A N 1
ATOM 3082 C CA . GLY A 1 388 ? -9.542 -10.172 21.653 1.00 82.94 388 GLY A CA 1
ATOM 3083 C C . GLY A 1 388 ? -9.382 -10.614 23.110 1.00 82.94 388 GLY A C 1
ATOM 3084 O O . GLY A 1 388 ? -8.552 -11.474 23.402 1.00 82.94 388 GLY A O 1
ATOM 3085 N N . CYS A 1 389 ? -10.167 -10.069 24.044 1.00 90.62 389 CYS A N 1
ATOM 3086 C CA . CYS A 1 389 ? -10.038 -10.367 25.469 1.00 90.62 389 CYS A CA 1
ATOM 3087 C C . CYS A 1 389 ? -10.249 -11.862 25.750 1.00 90.62 389 CYS A C 1
ATOM 3089 O O . CYS A 1 389 ? -9.561 -12.440 26.591 1.00 90.62 389 CYS A O 1
ATOM 3091 N N . THR A 1 390 ? -11.143 -12.510 24.996 1.00 90.50 390 THR A N 1
ATOM 3092 C CA . THR A 1 390 ? -11.456 -13.941 25.134 1.00 90.50 390 THR A CA 1
ATOM 3093 C C . THR A 1 390 ? -10.342 -14.877 24.657 1.00 90.50 390 THR A C 1
ATOM 3095 O O . THR A 1 390 ? -10.404 -16.072 24.924 1.00 90.50 390 THR A O 1
ATOM 3098 N N . ALA A 1 391 ? -9.314 -14.370 23.965 1.00 86.44 391 ALA A N 1
ATOM 3099 C CA . ALA A 1 391 ? -8.127 -15.163 23.635 1.00 86.44 391 ALA A CA 1
ATOM 3100 C C . ALA A 1 391 ? -7.239 -15.412 24.870 1.00 86.44 391 ALA A C 1
ATOM 3102 O O . ALA A 1 391 ? -6.526 -16.413 24.934 1.00 86.44 391 ALA A O 1
ATOM 3103 N N . CYS A 1 392 ? -7.303 -14.515 25.860 1.00 92.06 392 CYS A N 1
ATOM 3104 C CA . CYS A 1 392 ? -6.512 -14.589 27.088 1.00 92.06 392 CYS A CA 1
ATOM 3105 C C . CYS A 1 392 ? -7.356 -14.902 28.327 1.00 92.06 392 CYS A C 1
ATOM 3107 O O . CYS A 1 392 ? -6.831 -15.506 29.256 1.00 92.06 392 CYS A O 1
ATOM 3109 N N . HIS A 1 393 ? -8.630 -14.509 28.356 1.00 95.19 393 HIS A N 1
ATOM 3110 C CA . HIS A 1 393 ? -9.534 -14.698 29.490 1.00 95.19 393 HIS A CA 1
ATOM 3111 C C . HIS A 1 393 ? -10.652 -15.675 29.140 1.00 95.19 393 HIS A C 1
ATOM 3113 O O . HIS A 1 393 ? -11.384 -15.482 28.171 1.00 95.19 393 HIS A O 1
ATOM 3119 N N . SER A 1 394 ? -10.805 -16.722 29.945 1.00 94.69 394 SER A N 1
ATOM 3120 C CA . SER A 1 394 ? -11.861 -17.712 29.745 1.00 94.69 394 SER A CA 1
ATOM 3121 C C . SER A 1 394 ? -13.157 -17.309 30.444 1.00 94.69 394 SER A C 1
ATOM 3123 O O . SER A 1 394 ? -13.141 -16.668 31.495 1.00 94.69 394 SER A O 1
ATOM 3125 N N . VAL A 1 395 ? -14.286 -17.755 29.898 1.00 95.75 395 VAL A N 1
ATOM 3126 C CA . VAL A 1 395 ? -15.622 -17.576 30.498 1.00 95.75 395 VAL A CA 1
ATOM 3127 C C . VAL A 1 395 ? -16.156 -18.855 31.155 1.00 95.75 395 VAL A C 1
ATOM 3129 O O . VAL A 1 395 ? -17.219 -18.847 31.762 1.00 95.75 395 VAL A O 1
ATOM 3132 N N . ASP A 1 396 ? -15.428 -19.966 31.030 1.00 94.56 396 ASP A N 1
ATOM 3133 C CA . ASP A 1 396 ? -15.852 -21.305 31.454 1.00 94.56 396 ASP A CA 1
ATOM 3134 C C . ASP A 1 396 ? -15.107 -21.834 32.694 1.00 94.56 396 ASP A C 1
ATOM 3136 O O . ASP A 1 396 ? -15.490 -22.867 33.249 1.00 94.56 396 ASP A O 1
ATOM 3140 N N . GLY A 1 397 ? -14.095 -21.104 33.172 1.00 93.12 397 GLY A N 1
ATOM 3141 C CA . GLY A 1 397 ? -13.237 -21.484 34.296 1.00 93.12 397 GLY A CA 1
ATOM 3142 C C . GLY A 1 397 ? -11.876 -22.054 33.889 1.00 93.12 397 GLY A C 1
ATOM 3143 O O . GLY A 1 397 ? -11.024 -22.255 34.754 1.00 93.12 397 GLY A O 1
ATOM 3144 N N . SER A 1 398 ? -11.637 -22.311 32.599 1.00 93.31 398 SER A N 1
ATOM 3145 C CA . SER A 1 398 ? -10.354 -22.837 32.120 1.00 93.31 398 SER A CA 1
ATOM 3146 C C . SER A 1 398 ? -9.204 -21.853 32.373 1.00 93.31 398 SER A C 1
ATOM 3148 O O . SER A 1 398 ? -9.371 -20.634 32.306 1.00 93.31 398 SER A O 1
ATOM 3150 N N . ARG A 1 399 ? -8.008 -22.364 32.680 1.00 90.81 399 ARG A N 1
ATOM 3151 C CA . ARG A 1 399 ? -6.817 -21.522 32.845 1.00 90.81 399 ARG A CA 1
ATOM 3152 C C . ARG A 1 399 ? -6.221 -21.208 31.474 1.00 90.81 399 ARG A C 1
ATOM 3154 O O . ARG A 1 399 ? -5.799 -22.121 30.771 1.00 90.81 399 ARG A O 1
ATOM 3161 N N . LEU A 1 400 ? -6.157 -19.925 31.135 1.00 91.50 400 LEU A N 1
ATOM 3162 C CA . LEU A 1 400 ? -5.504 -19.407 29.933 1.00 91.50 400 LEU A CA 1
ATOM 3163 C C . LEU A 1 400 ? -4.310 -18.523 30.331 1.00 91.50 400 LEU A C 1
ATOM 3165 O O . LEU A 1 400 ? -3.759 -18.657 31.426 1.00 91.50 400 LEU A O 1
ATOM 3169 N N . VAL A 1 401 ? -3.891 -17.638 29.425 1.00 91.69 401 VAL A N 1
ATOM 3170 C CA . VAL A 1 401 ? -2.835 -16.646 29.664 1.00 91.69 401 VAL A CA 1
ATOM 3171 C C . VAL A 1 401 ? -3.233 -15.661 30.771 1.00 91.69 401 VAL A C 1
ATOM 3173 O O . VAL A 1 401 ? -2.381 -15.268 31.562 1.00 91.69 401 VAL A O 1
ATOM 3176 N N . GLY A 1 402 ? -4.512 -15.283 30.846 1.00 91.12 402 GLY A N 1
ATOM 3177 C CA . GLY A 1 402 ? -5.094 -14.450 31.897 1.00 91.12 402 GLY A CA 1
ATOM 3178 C C . GLY A 1 402 ? -6.079 -15.218 32.796 1.00 91.12 402 GLY A C 1
ATOM 3179 O O . GLY A 1 402 ? -6.471 -16.347 32.478 1.00 91.12 402 GLY A O 1
ATOM 3180 N N . PRO A 1 403 ? -6.493 -14.622 33.933 1.00 93.19 403 PRO A N 1
ATOM 3181 C CA . PRO A 1 403 ? -7.470 -15.219 34.839 1.00 93.19 403 PRO A CA 1
ATOM 3182 C C . PRO A 1 403 ? -8.840 -15.399 34.180 1.00 93.19 403 PRO A C 1
ATOM 3184 O O . PRO A 1 403 ? -9.252 -14.597 33.341 1.00 93.19 403 PRO A O 1
ATOM 3187 N N . THR A 1 404 ? -9.562 -16.439 34.599 1.00 95.44 404 THR A N 1
ATOM 3188 C CA . THR A 1 404 ? -10.950 -16.663 34.181 1.00 95.44 404 THR A CA 1
ATOM 3189 C C . THR A 1 404 ? -11.883 -15.580 34.723 1.00 95.44 404 THR A C 1
ATOM 3191 O O . THR A 1 404 ? -11.684 -15.067 35.826 1.00 95.44 404 THR A O 1
ATOM 3194 N N . TRP A 1 405 ? -12.920 -15.259 33.953 1.00 96.81 405 TRP A N 1
ATOM 3195 C CA . TRP A 1 405 ? -14.018 -14.393 34.374 1.00 96.81 405 TRP A CA 1
ATOM 3196 C C . TRP A 1 405 ? -15.157 -15.149 35.057 1.00 96.81 405 TRP A C 1
ATOM 3198 O O . TRP A 1 405 ? -16.014 -14.510 35.664 1.00 96.81 405 TRP A O 1
ATOM 3208 N N . LYS A 1 406 ? -15.159 -16.488 35.006 1.00 96.94 406 LYS A N 1
ATOM 3209 C CA . LYS A 1 406 ? -16.173 -17.294 35.687 1.00 96.94 406 LYS A CA 1
ATOM 3210 C C . LYS A 1 406 ? -16.069 -17.127 37.207 1.00 96.94 406 LYS A C 1
ATOM 3212 O O . LYS A 1 406 ? -14.999 -17.354 37.775 1.00 96.94 406 LYS A O 1
ATOM 3217 N N . GLY A 1 407 ? -17.159 -16.721 37.850 1.00 95.94 407 GLY A N 1
ATOM 3218 C CA . GLY A 1 407 ? -17.224 -16.395 39.273 1.00 95.94 407 GLY A CA 1
ATOM 3219 C C . GLY A 1 407 ? -16.266 -15.272 39.680 1.00 95.94 407 GLY A C 1
ATOM 3220 O O . GLY A 1 407 ? -15.765 -15.270 40.805 1.00 95.94 407 GLY A O 1
ATOM 3221 N N . LEU A 1 408 ? -15.899 -14.370 38.757 1.00 95.50 408 LEU A N 1
ATOM 3222 C CA . LEU A 1 408 ? -14.931 -13.312 39.054 1.00 95.50 408 LEU A CA 1
ATOM 3223 C C . LEU A 1 408 ? -15.551 -12.175 39.862 1.00 95.50 408 LEU A C 1
ATOM 3225 O O . LEU A 1 408 ? -14.955 -11.760 40.851 1.00 95.50 408 LEU A O 1
ATOM 3229 N N . PHE A 1 409 ? -16.708 -11.664 39.454 1.00 96.75 409 PHE A N 1
ATOM 3230 C CA . PHE A 1 409 ? -17.301 -10.499 40.107 1.00 96.75 409 PHE A CA 1
ATOM 3231 C C . PHE A 1 409 ? -17.629 -10.795 41.583 1.00 96.75 409 PHE A C 1
ATOM 3233 O O . PHE A 1 409 ? -18.151 -11.864 41.886 1.00 96.75 409 PHE A O 1
ATOM 3240 N N . ASP A 1 410 ? -17.283 -9.871 42.486 1.00 96.38 410 ASP A N 1
ATOM 3241 C CA . ASP A 1 410 ? -17.406 -9.978 43.956 1.00 96.38 410 ASP A CA 1
ATOM 3242 C C . ASP A 1 410 ? -16.550 -11.067 44.644 1.00 96.38 410 ASP A C 1
ATOM 3244 O O . ASP A 1 410 ? -16.594 -11.229 45.867 1.00 96.38 410 ASP A O 1
ATOM 3248 N N . SER A 1 411 ? -15.702 -11.787 43.904 1.00 95.69 411 SER A N 1
ATOM 3249 C CA . SER A 1 411 ? -14.774 -12.763 44.495 1.00 95.69 411 SER A CA 1
ATOM 3250 C C . SER A 1 411 ? -13.557 -12.105 45.162 1.00 95.69 411 SER A C 1
ATOM 3252 O O . SER A 1 411 ? -13.110 -11.030 44.759 1.00 95.69 411 SER A O 1
ATOM 3254 N N . GLN A 1 412 ? -12.978 -12.770 46.168 1.00 97.25 412 GLN A N 1
ATOM 3255 C CA . GLN A 1 412 ? -11.714 -12.352 46.788 1.00 97.25 412 GLN A CA 1
ATOM 3256 C C . GLN A 1 412 ? -10.519 -12.821 45.951 1.00 97.25 412 GLN A C 1
ATOM 3258 O O . GLN A 1 412 ? -10.453 -13.988 45.553 1.00 97.25 412 GLN A O 1
ATOM 3263 N N . ARG A 1 413 ? -9.563 -11.924 45.693 1.00 94.50 413 ARG A N 1
ATOM 3264 C CA . ARG A 1 413 ? -8.359 -12.202 44.901 1.00 94.50 413 ARG A CA 1
ATOM 3265 C C . ARG A 1 413 ? -7.107 -11.806 45.662 1.00 94.50 413 ARG A C 1
ATOM 3267 O O . ARG A 1 413 ? -6.971 -10.661 46.081 1.00 94.50 413 ARG A O 1
ATOM 3274 N N . VAL A 1 414 ? -6.190 -12.757 45.798 1.00 96.12 414 VAL A N 1
ATOM 3275 C CA . VAL A 1 414 ? -4.837 -12.504 46.296 1.00 96.12 414 VAL A CA 1
ATOM 3276 C C . VAL A 1 414 ? -4.008 -11.945 45.143 1.00 96.12 414 VAL A C 1
ATOM 3278 O O . VAL A 1 414 ? -4.030 -12.486 44.033 1.00 96.12 414 VAL A O 1
ATOM 3281 N N . LEU A 1 415 ? -3.323 -10.834 45.384 1.00 95.62 415 LEU A N 1
ATOM 3282 C CA . LEU A 1 4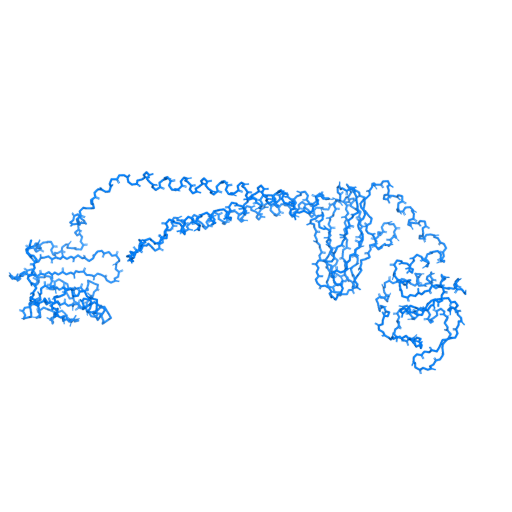15 ? -2.436 -10.181 44.432 1.00 95.62 415 LEU A CA 1
ATOM 3283 C C . LEU A 1 415 ? -1.005 -10.707 44.575 1.00 95.62 415 LEU A C 1
ATOM 3285 O O . LEU A 1 415 ? -0.638 -11.322 45.574 1.00 95.62 415 LEU A O 1
ATOM 3289 N N . THR A 1 416 ? -0.160 -10.435 43.582 1.00 93.25 416 THR A N 1
ATOM 3290 C CA . THR A 1 416 ? 1.252 -10.855 43.582 1.00 93.25 416 THR A CA 1
ATOM 3291 C C . THR A 1 416 ? 2.085 -10.271 44.729 1.00 93.25 416 THR A C 1
ATOM 3293 O O . THR A 1 416 ? 3.156 -10.795 45.019 1.00 93.25 416 THR A O 1
ATOM 3296 N N . ASP A 1 417 ? 1.625 -9.195 45.374 1.00 92.81 417 ASP A N 1
ATOM 3297 C CA . ASP A 1 417 ? 2.259 -8.592 46.556 1.00 92.81 417 ASP A CA 1
ATOM 3298 C C . ASP A 1 417 ? 1.755 -9.179 47.893 1.00 92.81 417 ASP A C 1
ATOM 3300 O O . ASP A 1 417 ? 2.173 -8.735 48.963 1.00 92.81 417 ASP A O 1
ATOM 3304 N N . GLY A 1 418 ? 0.869 -10.181 47.842 1.00 93.56 418 GLY A N 1
ATOM 3305 C CA . GLY A 1 418 ? 0.272 -10.840 49.004 1.00 93.56 418 GLY A CA 1
ATOM 3306 C C . GLY A 1 418 ? -0.946 -10.121 49.593 1.00 93.56 418 GLY A C 1
ATOM 3307 O O . GLY A 1 418 ? -1.575 -10.651 50.511 1.00 93.56 418 GLY A O 1
ATOM 3308 N N . THR A 1 419 ? -1.317 -8.942 49.085 1.00 95.88 419 THR A N 1
ATOM 3309 C CA . THR A 1 419 ? -2.552 -8.263 49.501 1.00 95.88 419 THR A CA 1
ATOM 3310 C C . THR A 1 419 ? -3.782 -8.942 48.899 1.00 95.88 419 THR A C 1
ATOM 3312 O O . THR A 1 419 ? -3.696 -9.667 47.910 1.00 95.88 419 THR A O 1
ATOM 3315 N N . THR A 1 420 ? -4.950 -8.748 49.514 1.00 96.38 420 THR A N 1
ATOM 3316 C CA . THR A 1 420 ? -6.223 -9.281 49.008 1.00 96.38 420 THR A CA 1
ATOM 3317 C C . THR A 1 420 ? -7.145 -8.135 48.615 1.00 96.38 420 THR A C 1
ATOM 3319 O O . THR A 1 420 ? -7.269 -7.159 49.355 1.00 96.38 420 THR A O 1
ATOM 3322 N N . VAL A 1 421 ? -7.799 -8.262 47.462 1.00 96.31 421 VAL A N 1
ATOM 3323 C CA . VAL A 1 421 ? -8.782 -7.302 46.949 1.00 96.31 421 VAL A CA 1
ATOM 3324 C C . VAL A 1 421 ? -10.077 -8.009 46.554 1.00 96.31 421 VAL A C 1
ATOM 3326 O O . VAL A 1 421 ? -10.063 -9.160 46.114 1.00 96.31 421 VAL A O 1
ATOM 3329 N N . THR A 1 422 ? -11.201 -7.307 46.676 1.00 97.38 422 THR A N 1
ATOM 3330 C CA . THR A 1 422 ? -12.474 -7.745 46.093 1.00 97.38 422 THR A CA 1
ATOM 3331 C C . THR A 1 422 ? -12.482 -7.404 44.606 1.00 97.38 422 THR A C 1
ATOM 3333 O O . THR A 1 422 ? -12.148 -6.282 44.228 1.00 97.38 422 THR A O 1
ATOM 3336 N N . ALA A 1 423 ? -12.880 -8.349 43.757 1.00 96.50 423 ALA A N 1
ATOM 3337 C CA . ALA A 1 423 ? -13.034 -8.137 42.321 1.00 96.50 423 ALA A CA 1
ATOM 3338 C C . ALA A 1 423 ? -14.341 -7.387 41.990 1.00 96.50 423 ALA A C 1
ATOM 3340 O O . ALA A 1 423 ? -15.252 -7.925 41.359 1.00 96.50 423 ALA A O 1
ATOM 3341 N N . ASP A 1 424 ? -14.421 -6.143 42.457 1.00 96.25 424 ASP A N 1
ATOM 3342 C CA . ASP A 1 424 ? -15.517 -5.208 42.212 1.00 96.25 424 ASP A CA 1
ATOM 3343 C C . ASP A 1 424 ? -15.338 -4.429 40.888 1.00 96.25 424 ASP A C 1
ATOM 3345 O O . ASP A 1 424 ? -14.408 -4.660 40.109 1.00 96.25 424 ASP A O 1
ATOM 3349 N N . GLU A 1 425 ? -16.242 -3.490 40.596 1.00 96.44 425 GLU A N 1
ATOM 3350 C CA . GLU A 1 425 ? -16.168 -2.682 39.370 1.00 96.44 425 GLU A CA 1
ATOM 3351 C C . GLU A 1 425 ? -14.891 -1.836 39.282 1.00 96.44 425 GLU A C 1
ATOM 3353 O O . GLU A 1 425 ? -14.356 -1.639 38.188 1.00 96.44 425 GLU A O 1
ATOM 3358 N N . VAL A 1 426 ? -14.387 -1.346 40.419 1.00 95.69 426 VAL A N 1
ATOM 3359 C CA . VAL A 1 426 ? -13.176 -0.519 40.475 1.00 95.69 426 VAL A CA 1
ATOM 3360 C C . VAL A 1 426 ? -11.961 -1.375 40.143 1.00 95.69 426 VAL A C 1
ATOM 3362 O O . VAL A 1 426 ? -11.138 -0.976 39.317 1.00 95.69 426 VAL A O 1
ATOM 3365 N N . TYR A 1 427 ? -11.879 -2.571 40.723 1.00 95.75 427 TYR A N 1
ATOM 3366 C CA . TYR A 1 427 ? -10.851 -3.553 40.414 1.00 95.75 427 TYR A CA 1
ATOM 3367 C C . TYR A 1 427 ? -10.869 -3.946 38.933 1.00 95.75 427 TYR A C 1
ATOM 3369 O O . TYR A 1 427 ? -9.820 -3.940 38.285 1.00 95.75 427 TYR A O 1
ATOM 3377 N N . LEU A 1 428 ? -12.043 -4.242 38.362 1.00 96.12 428 LEU A N 1
ATOM 3378 C CA . LEU A 1 428 ? -12.160 -4.613 36.948 1.00 96.12 428 LEU A CA 1
ATOM 3379 C C . LEU A 1 428 ? -11.772 -3.456 36.020 1.00 96.12 428 LEU A C 1
ATOM 3381 O O . LEU A 1 428 ? -10.988 -3.652 35.091 1.00 96.12 428 LEU A O 1
ATOM 3385 N N . LYS A 1 429 ? -12.243 -2.235 36.300 1.00 95.31 429 LYS A N 1
ATOM 3386 C CA . LYS A 1 429 ? -11.866 -1.037 35.538 1.00 95.31 429 LYS A CA 1
ATOM 3387 C C . LYS A 1 429 ? -10.359 -0.784 35.597 1.00 95.31 429 LYS A C 1
ATOM 3389 O O . LYS A 1 429 ? -9.742 -0.531 34.563 1.00 95.31 429 LYS A O 1
ATOM 3394 N N . ASN A 1 430 ? -9.751 -0.894 36.778 1.00 93.56 430 ASN A N 1
ATOM 3395 C CA . ASN A 1 430 ? -8.304 -0.756 36.940 1.00 93.56 430 ASN A CA 1
ATOM 3396 C C . ASN A 1 430 ? -7.536 -1.871 36.230 1.00 93.56 430 ASN A C 1
ATOM 3398 O O . ASN A 1 430 ? -6.520 -1.591 35.607 1.00 93.56 430 ASN A O 1
ATOM 3402 N N . SER A 1 431 ? -8.028 -3.108 36.269 1.00 94.44 431 SER A N 1
ATOM 3403 C CA . SER A 1 431 ? -7.401 -4.241 35.580 1.00 94.44 431 SER A CA 1
ATOM 3404 C C . SER A 1 431 ? -7.425 -4.073 34.059 1.00 94.44 431 SER A C 1
ATOM 3406 O O . SER A 1 431 ? -6.476 -4.464 33.388 1.00 94.44 431 SER A O 1
ATOM 3408 N N . ILE A 1 432 ? -8.466 -3.441 33.507 1.00 93.44 432 ILE A N 1
ATOM 3409 C CA . ILE A 1 432 ? -8.558 -3.134 32.072 1.00 93.44 432 ILE A CA 1
ATOM 3410 C C . ILE A 1 432 ? -7.646 -1.959 31.694 1.00 93.44 432 ILE A C 1
ATOM 3412 O O . ILE A 1 432 ? -6.893 -2.044 30.727 1.00 93.44 432 ILE A O 1
ATOM 3416 N N . LEU A 1 433 ? -7.700 -0.857 32.448 1.00 92.25 433 LEU A N 1
ATOM 3417 C CA . LEU A 1 433 ? -7.015 0.395 32.098 1.00 92.25 433 LEU A CA 1
ATOM 3418 C C . LEU A 1 433 ? -5.548 0.455 32.536 1.00 92.25 433 LEU A C 1
ATOM 3420 O O . LEU A 1 433 ? -4.750 1.168 31.931 1.00 92.25 433 LEU A O 1
ATOM 3424 N N . LYS A 1 434 ? -5.201 -0.241 33.620 1.00 93.19 434 LYS A N 1
ATOM 3425 C CA . LYS A 1 434 ? -3.868 -0.278 34.236 1.00 93.19 434 LYS A CA 1
ATOM 3426 C C . LYS A 1 434 ? -3.502 -1.715 34.660 1.00 93.19 434 LYS A C 1
ATOM 3428 O O . LYS A 1 434 ? -3.271 -1.955 35.850 1.00 93.19 434 LYS A O 1
ATOM 3433 N N . PRO A 1 435 ? -3.411 -2.677 33.718 1.00 92.31 435 PRO A N 1
ATOM 3434 C CA . PRO A 1 435 ? -3.338 -4.104 34.049 1.00 92.31 435 PRO A CA 1
ATOM 3435 C C . PRO A 1 435 ? -2.200 -4.537 34.980 1.00 92.31 435 PRO A C 1
ATOM 3437 O O . PRO A 1 435 ? -2.296 -5.572 35.628 1.00 92.31 435 PRO A O 1
ATOM 3440 N N . ASN A 1 436 ? -1.113 -3.765 35.055 1.00 92.19 436 ASN A N 1
ATOM 3441 C CA . ASN A 1 436 ? 0.058 -4.114 35.863 1.00 92.19 436 ASN A CA 1
ATOM 3442 C C . ASN A 1 436 ? -0.026 -3.636 37.323 1.00 92.19 436 ASN A C 1
ATOM 3444 O O . ASN A 1 436 ? 0.901 -3.893 38.085 1.00 92.19 436 ASN A O 1
ATOM 3448 N N . VAL A 1 437 ? -1.090 -2.924 37.718 1.00 92.75 437 VAL A N 1
ATOM 3449 C CA . VAL A 1 437 ? -1.211 -2.363 39.077 1.00 92.75 437 VAL A CA 1
ATOM 3450 C C . VAL A 1 437 ? -1.736 -3.391 40.081 1.00 92.75 437 VAL A C 1
ATOM 3452 O O . VAL A 1 437 ? -1.285 -3.398 41.220 1.00 92.75 437 VAL A O 1
ATOM 3455 N N . GLN A 1 438 ? -2.676 -4.256 39.683 1.00 94.06 438 GLN A N 1
ATOM 3456 C CA . GLN A 1 438 ? -3.347 -5.205 40.587 1.00 94.06 438 GLN A CA 1
ATOM 3457 C C . GLN A 1 438 ? -3.335 -6.629 40.011 1.00 94.06 438 GLN A C 1
ATOM 3459 O O . GLN A 1 438 ? -4.379 -7.225 39.735 1.00 94.06 438 GLN A O 1
ATOM 3464 N N . VAL A 1 439 ? -2.132 -7.168 39.796 1.00 94.75 439 VAL A N 1
ATOM 3465 C CA . VAL A 1 439 ? -1.936 -8.491 39.185 1.00 94.75 439 VAL A CA 1
ATOM 3466 C C . VAL A 1 439 ? -2.292 -9.599 40.179 1.00 94.75 439 VAL A C 1
ATOM 3468 O O . VAL A 1 439 ? -1.765 -9.635 41.289 1.00 94.75 439 VAL A O 1
ATOM 3471 N N . VAL A 1 440 ? -3.182 -10.509 39.774 1.00 94.31 440 VAL A N 1
ATOM 3472 C CA . VAL A 1 440 ? -3.586 -11.674 40.581 1.00 94.31 440 VAL A CA 1
ATOM 3473 C C . VAL A 1 440 ? -2.438 -12.669 40.702 1.00 94.31 440 VAL A C 1
ATOM 3475 O O . VAL A 1 440 ? -1.712 -12.921 39.738 1.00 94.31 440 VAL A O 1
ATOM 3478 N N . GLU A 1 441 ? -2.319 -13.278 41.879 1.00 95.00 441 GLU A N 1
ATOM 3479 C CA . GLU A 1 441 ? -1.370 -14.349 42.155 1.00 95.00 441 GLU A CA 1
ATOM 3480 C C . GLU A 1 441 ? -1.407 -15.446 41.071 1.00 95.00 441 GLU A C 1
ATOM 3482 O O . GLU A 1 441 ? -2.459 -15.892 40.605 1.00 95.00 441 GLU A O 1
ATOM 3487 N N . GLY A 1 442 ? -0.221 -15.886 40.648 1.00 91.88 442 GLY A N 1
ATOM 3488 C CA . GLY A 1 442 ? -0.071 -16.915 39.623 1.00 91.88 442 GLY A CA 1
ATOM 3489 C C . GLY A 1 442 ? -0.161 -16.409 38.181 1.00 91.88 442 GLY A C 1
ATOM 3490 O O . GLY A 1 442 ? -0.140 -17.245 37.275 1.00 91.88 442 GLY A O 1
ATOM 3491 N N . TYR A 1 443 ? -0.224 -15.095 37.942 1.00 92.31 443 TYR A N 1
ATOM 3492 C CA . TYR A 1 443 ? -0.120 -14.494 36.609 1.00 92.31 443 TYR A CA 1
ATOM 3493 C C . TYR A 1 443 ? 1.019 -13.458 36.550 1.00 92.31 443 TYR A C 1
ATOM 3495 O O . TYR A 1 443 ? 1.232 -12.726 37.515 1.00 92.31 443 TYR A O 1
ATOM 3503 N N . PRO A 1 444 ? 1.788 -13.396 35.448 1.00 89.50 444 PRO A N 1
ATOM 3504 C CA . PRO A 1 444 ? 2.884 -12.438 35.299 1.00 89.50 444 PRO A CA 1
ATOM 3505 C C . PRO A 1 444 ? 2.394 -11.036 34.897 1.00 89.50 444 PRO A C 1
ATOM 3507 O O . PRO A 1 444 ? 1.471 -10.884 34.095 1.00 89.50 444 PRO A O 1
ATOM 3510 N N . ALA A 1 445 ? 3.075 -10.001 35.396 1.00 90.31 445 ALA A N 1
ATOM 3511 C CA . ALA A 1 445 ? 2.908 -8.630 34.914 1.00 90.31 445 ALA A CA 1
ATOM 3512 C C . ALA A 1 445 ? 3.454 -8.464 33.481 1.00 90.31 445 ALA A C 1
ATOM 3514 O O . ALA A 1 445 ? 4.317 -9.220 33.036 1.00 90.31 445 ALA A O 1
ATOM 3515 N N . GLY A 1 446 ? 2.975 -7.449 32.761 1.00 85.12 446 GLY A N 1
ATOM 3516 C CA . GLY A 1 446 ? 3.452 -7.097 31.419 1.00 85.12 446 GLY A CA 1
ATOM 3517 C C . GLY A 1 446 ? 2.868 -7.939 30.281 1.00 85.12 446 GLY A C 1
ATOM 3518 O O . GLY A 1 446 ? 3.262 -7.742 29.136 1.00 85.12 446 GLY A O 1
ATOM 3519 N N . VAL A 1 447 ? 1.934 -8.851 30.575 1.00 87.12 447 VAL A N 1
ATOM 3520 C CA . VAL A 1 447 ? 1.301 -9.713 29.562 1.00 87.12 447 VAL A CA 1
ATOM 3521 C C . VAL A 1 447 ? 0.026 -9.107 28.982 1.00 87.12 447 VAL A C 1
ATOM 3523 O O . VAL A 1 447 ? -0.184 -9.172 27.773 1.00 87.12 447 VAL A O 1
ATOM 3526 N N . MET A 1 448 ? -0.826 -8.497 29.812 1.00 88.31 448 MET A N 1
ATOM 3527 C CA . MET A 1 448 ? -2.031 -7.829 29.315 1.00 88.31 448 MET A CA 1
ATOM 3528 C C . MET A 1 448 ? -1.662 -6.488 28.644 1.00 88.31 448 MET A C 1
ATOM 3530 O O . MET A 1 448 ? -0.922 -5.700 29.252 1.00 88.31 448 MET A O 1
ATOM 3534 N N . PRO A 1 449 ? -2.173 -6.204 27.424 1.00 84.19 449 PRO A N 1
ATOM 3535 C CA . PRO A 1 449 ? -1.880 -4.961 26.713 1.00 84.19 449 PRO A CA 1
ATOM 3536 C C . PRO A 1 449 ? -2.207 -3.717 27.546 1.00 84.19 449 PRO A C 1
ATOM 3538 O O . PRO A 1 449 ? -3.278 -3.620 28.137 1.00 84.19 449 PRO A O 1
ATOM 3541 N N . GLN A 1 450 ? -1.292 -2.745 27.566 1.00 82.56 450 GLN A N 1
ATOM 3542 C CA . GLN A 1 450 ? -1.462 -1.466 28.278 1.00 82.56 450 GLN A CA 1
ATOM 3543 C C . GLN A 1 450 ? -2.114 -0.381 27.398 1.00 82.56 450 GLN A C 1
ATOM 3545 O O . GLN A 1 450 ? -2.135 0.792 27.757 1.00 82.56 450 GLN A O 1
ATOM 3550 N N . THR A 1 451 ? -2.619 -0.761 26.223 1.00 74.81 451 THR A N 1
ATOM 3551 C CA . THR A 1 451 ? -3.118 0.147 25.179 1.00 74.81 451 THR A CA 1
ATOM 3552 C C . THR A 1 451 ? -4.596 0.510 25.337 1.00 74.81 451 THR A C 1
ATOM 3554 O O . THR A 1 451 ? -5.101 1.350 24.600 1.00 74.81 451 THR A O 1
ATOM 3557 N N . TYR A 1 452 ? -5.323 -0.095 26.281 1.00 82.25 452 TYR A N 1
ATOM 3558 C CA . TYR A 1 452 ? -6.756 0.176 26.461 1.00 82.25 452 TYR A CA 1
ATOM 3559 C C . TYR A 1 452 ? -7.044 1.553 27.069 1.00 82.25 452 TYR A C 1
ATOM 3561 O O . TYR A 1 452 ? -8.133 2.095 26.862 1.00 82.25 452 TYR A O 1
ATOM 3569 N N . LEU A 1 453 ? -6.075 2.141 27.779 1.00 78.44 453 LEU A N 1
ATOM 3570 C CA . LEU A 1 453 ? -6.180 3.506 28.283 1.00 78.44 453 LEU A CA 1
ATOM 3571 C C . LEU A 1 453 ? -6.299 4.491 27.114 1.00 78.44 453 LEU A C 1
ATOM 3573 O O . LEU A 1 453 ? -5.375 4.633 26.322 1.00 78.44 453 LEU A O 1
ATOM 3577 N N . GLY A 1 454 ? -7.447 5.165 27.021 1.00 71.25 454 GLY A N 1
ATOM 3578 C CA . GLY A 1 454 ? -7.755 6.089 25.927 1.00 71.25 454 GLY A CA 1
ATOM 3579 C C . GLY A 1 454 ? -8.317 5.422 24.667 1.00 71.25 454 GLY A C 1
ATOM 3580 O O . GLY A 1 454 ? -8.681 6.138 23.741 1.00 71.25 454 GLY A O 1
ATOM 3581 N N . THR A 1 455 ? -8.444 4.089 24.644 1.00 74.00 455 THR A N 1
ATOM 3582 C CA . THR A 1 455 ? -9.036 3.363 23.506 1.00 74.00 455 THR A CA 1
ATOM 3583 C C . THR A 1 455 ? -10.440 2.835 23.793 1.00 74.00 455 THR A C 1
ATOM 3585 O O . THR A 1 455 ? -11.258 2.776 22.883 1.00 74.00 455 THR A O 1
ATOM 3588 N N . LEU A 1 456 ? -10.736 2.465 25.043 1.00 85.12 456 LEU A N 1
ATOM 3589 C CA . LEU A 1 456 ? -12.090 2.109 25.480 1.00 85.12 456 LEU A CA 1
ATOM 3590 C C . LEU A 1 456 ? -12.709 3.281 26.242 1.00 85.12 456 LEU A C 1
ATOM 3592 O O . LEU A 1 456 ? -12.073 3.846 27.135 1.00 85.12 456 LEU A O 1
ATOM 3596 N N . SER A 1 457 ? -13.952 3.633 25.910 1.00 88.62 457 SER A N 1
ATOM 3597 C CA . SER A 1 457 ? -14.705 4.641 26.655 1.00 88.62 457 SER A CA 1
ATOM 3598 C C . SER A 1 457 ? -15.165 4.095 28.012 1.00 88.62 457 SER A C 1
ATOM 3600 O O . SER A 1 457 ? -15.255 2.885 28.226 1.00 88.62 457 SER A O 1
ATOM 3602 N N . ASP A 1 458 ? -15.528 4.985 28.939 1.00 91.25 458 ASP A N 1
ATOM 3603 C CA . ASP A 1 458 ? -16.119 4.570 30.220 1.00 91.25 458 ASP A CA 1
ATOM 3604 C C . ASP A 1 458 ? -17.389 3.728 30.028 1.00 91.25 458 ASP A C 1
ATOM 3606 O O . ASP A 1 458 ? -17.656 2.813 30.809 1.00 91.25 458 ASP A O 1
ATOM 3610 N N . LYS A 1 459 ? -18.147 4.012 28.963 1.00 92.25 459 LYS A N 1
ATOM 3611 C CA . LYS A 1 459 ? -19.319 3.235 28.573 1.00 92.25 459 LYS A CA 1
ATOM 3612 C C . LYS A 1 459 ? -18.934 1.821 28.136 1.00 92.25 459 LYS A C 1
ATOM 3614 O O . LYS A 1 459 ? -19.567 0.874 28.592 1.00 92.25 459 LYS A O 1
ATOM 3619 N N . ASP A 1 460 ? -17.902 1.677 27.307 1.00 92.25 460 ASP A N 1
ATOM 3620 C CA . ASP A 1 460 ? -17.440 0.364 26.837 1.00 92.25 460 ASP A CA 1
ATOM 3621 C C . ASP A 1 460 ? -16.982 -0.501 28.011 1.00 92.25 460 ASP A C 1
ATOM 3623 O O . ASP A 1 460 ? -17.340 -1.671 28.110 1.00 92.25 460 ASP A O 1
ATOM 3627 N N . ILE A 1 461 ? -16.243 0.094 28.950 1.00 95.06 461 ILE A N 1
ATOM 3628 C CA . ILE A 1 461 ? -15.789 -0.589 30.166 1.00 95.06 461 ILE A CA 1
ATOM 3629 C C . ILE A 1 461 ? -16.985 -1.018 31.019 1.00 95.06 461 ILE A C 1
ATOM 3631 O O . ILE A 1 461 ? -17.013 -2.148 31.502 1.00 95.06 461 ILE A O 1
ATOM 3635 N N . ALA A 1 462 ? -17.985 -0.150 31.189 1.00 96.25 462 ALA A N 1
ATOM 3636 C CA . ALA A 1 462 ? -19.196 -0.486 31.930 1.00 96.25 462 ALA A CA 1
ATOM 3637 C C . ALA A 1 462 ? -19.982 -1.632 31.269 1.00 96.25 462 ALA A C 1
ATOM 3639 O O . ALA A 1 462 ? -20.432 -2.540 31.966 1.00 96.25 462 ALA A O 1
ATOM 3640 N N . ASP A 1 463 ? -20.104 -1.629 29.939 1.00 96.94 463 ASP A N 1
ATOM 3641 C CA . ASP A 1 463 ? -20.758 -2.695 29.178 1.00 96.94 463 ASP A CA 1
ATOM 3642 C C . ASP A 1 463 ? -19.963 -4.022 29.300 1.00 96.94 463 ASP A C 1
ATOM 3644 O O . ASP A 1 463 ? -20.547 -5.068 29.590 1.00 96.94 463 ASP A O 1
ATOM 3648 N N . ILE A 1 464 ? -18.623 -3.996 29.204 1.00 96.62 464 ILE A N 1
ATOM 3649 C CA . ILE A 1 464 ? -17.747 -5.165 29.450 1.00 96.62 464 ILE A CA 1
ATOM 3650 C C . ILE A 1 464 ? -17.944 -5.720 30.867 1.00 96.62 464 ILE A C 1
ATOM 3652 O O . ILE A 1 464 ? -18.119 -6.927 31.045 1.00 96.62 464 ILE A O 1
ATOM 3656 N N . ILE A 1 465 ? -17.946 -4.856 31.884 1.00 97.00 465 ILE A N 1
ATOM 3657 C CA . ILE A 1 465 ? -18.175 -5.257 33.278 1.00 97.00 465 ILE A CA 1
ATOM 3658 C C . ILE A 1 465 ? -19.582 -5.845 33.442 1.00 97.00 465 ILE A C 1
ATOM 3660 O O . ILE A 1 465 ? -19.737 -6.859 34.123 1.00 97.00 465 ILE A O 1
ATOM 3664 N N . ALA A 1 466 ? -20.599 -5.265 32.797 1.00 97.44 466 ALA A N 1
ATOM 3665 C CA . ALA A 1 466 ? -21.957 -5.802 32.806 1.00 97.44 466 ALA A CA 1
ATOM 3666 C C . ALA A 1 466 ? -22.003 -7.232 32.251 1.00 97.44 466 ALA A C 1
ATOM 3668 O O . ALA A 1 466 ? -22.667 -8.083 32.838 1.00 97.44 466 ALA A O 1
ATOM 3669 N N . PHE A 1 467 ? -21.250 -7.527 31.187 1.00 97.56 467 PHE A N 1
ATOM 3670 C CA . PHE A 1 467 ? -21.097 -8.893 30.688 1.00 97.56 467 PHE A CA 1
ATOM 3671 C C . PHE A 1 467 ? -20.377 -9.811 31.687 1.00 97.56 467 PHE A C 1
ATOM 3673 O O . PHE A 1 467 ? -20.897 -10.883 31.994 1.00 97.56 467 PHE A O 1
ATOM 3680 N N . ILE A 1 468 ? -19.241 -9.393 32.256 1.00 97.12 468 ILE A N 1
ATOM 3681 C CA . ILE A 1 468 ? -18.486 -10.190 33.244 1.00 97.12 468 ILE A CA 1
ATOM 3682 C C . ILE A 1 468 ? -19.362 -10.566 34.448 1.00 97.12 468 ILE A C 1
ATOM 3684 O O . ILE A 1 468 ? -19.323 -11.708 34.898 1.00 97.12 468 ILE A O 1
ATOM 3688 N N . LYS A 1 469 ? -20.213 -9.651 34.928 1.00 96.50 469 LYS A N 1
ATOM 3689 C CA . LYS A 1 469 ? -21.157 -9.910 36.031 1.00 96.50 469 LYS A CA 1
ATOM 3690 C C . LYS A 1 469 ? -22.107 -11.080 35.777 1.00 96.50 469 LYS A C 1
ATOM 3692 O O . LYS A 1 469 ? -22.572 -11.691 36.736 1.00 96.50 469 LYS A O 1
ATOM 3697 N N . THR A 1 470 ? -22.406 -11.386 34.513 1.00 96.62 470 THR A N 1
ATOM 3698 C CA . THR A 1 470 ? -23.292 -12.504 34.148 1.00 96.62 470 THR A CA 1
ATOM 3699 C C . THR A 1 470 ? -22.615 -13.871 34.230 1.00 96.62 470 THR A C 1
ATOM 3701 O O . THR A 1 470 ? -23.303 -14.889 34.220 1.00 96.62 470 THR A O 1
ATOM 3704 N N . LEU A 1 471 ? -21.284 -13.912 34.329 1.00 95.12 471 LEU A N 1
ATOM 3705 C CA . LEU A 1 471 ? -20.479 -15.132 34.294 1.00 95.12 471 LEU A CA 1
ATOM 3706 C C . LEU A 1 471 ? -20.229 -15.692 35.702 1.00 95.12 471 LEU A C 1
ATOM 3708 O O . LEU A 1 471 ? -19.080 -15.888 36.076 1.00 95.12 471 LEU A O 1
ATOM 3712 N N . GLN A 1 472 ? -21.274 -15.917 36.501 1.00 85.38 472 GLN A N 1
ATOM 3713 C CA . GLN A 1 472 ? -21.133 -16.468 37.861 1.00 85.38 472 GLN A CA 1
ATOM 3714 C C . GLN A 1 472 ? -20.722 -17.948 37.875 1.00 85.38 472 GLN A C 1
ATOM 3716 O O . GLN A 1 472 ? -21.249 -18.738 37.055 1.00 85.38 472 GLN A O 1
#

Organism: NCBI:txid360412